Protein AF-A0A183SXI8-F1 (afdb_monomer_lite)

Structure (mmCIF, N/CA/C/O backbone):
data_AF-A0A183SXI8-F1
#
_entry.id   AF-A0A183SXI8-F1
#
loop_
_atom_site.group_PDB
_atom_site.id
_atom_site.type_symbol
_atom_site.label_atom_id
_atom_site.label_alt_id
_atom_site.label_comp_id
_atom_site.label_asym_id
_atom_site.label_entity_id
_atom_site.label_seq_id
_atom_site.pdbx_PDB_ins_code
_atom_site.Cartn_x
_atom_site.Cartn_y
_atom_site.Cartn_z
_atom_site.occupancy
_atom_site.B_iso_or_equiv
_atom_site.auth_seq_id
_atom_site.auth_comp_id
_atom_site.auth_asym_id
_atom_site.auth_atom_id
_atom_site.pdbx_PDB_model_num
ATOM 1 N N . MET A 1 1 ? 56.335 20.676 -29.151 1.00 36.47 1 MET A N 1
ATOM 2 C CA . MET A 1 1 ? 57.441 20.371 -28.223 1.00 36.47 1 MET A CA 1
ATOM 3 C C . MET A 1 1 ? 56.943 19.376 -27.185 1.00 36.47 1 MET A C 1
ATOM 5 O O . MET A 1 1 ? 56.015 19.715 -26.472 1.00 36.47 1 MET A O 1
ATOM 9 N N . LEU A 1 2 ? 57.549 18.180 -27.202 1.00 36.84 2 LEU A N 1
ATOM 10 C CA . LEU A 1 2 ? 57.739 17.184 -26.126 1.00 36.84 2 LEU A CA 1
ATOM 11 C C . LEU A 1 2 ? 56.490 16.775 -25.310 1.00 36.84 2 LEU A C 1
ATOM 13 O O . LEU A 1 2 ? 56.027 17.523 -24.465 1.00 36.84 2 LEU A O 1
ATOM 17 N N . SER A 1 3 ? 55.829 15.648 -25.603 1.00 37.00 3 SER A N 1
ATOM 18 C CA . SER A 1 3 ? 56.223 14.236 -25.367 1.00 37.00 3 SER A CA 1
ATOM 19 C C . SER A 1 3 ? 56.258 13.819 -23.890 1.00 37.00 3 SER A C 1
ATOM 21 O O . SER A 1 3 ? 57.212 14.156 -23.195 1.00 37.00 3 SER A O 1
ATOM 23 N N . ARG A 1 4 ? 55.312 12.956 -23.474 1.00 40.44 4 ARG A N 1
ATOM 24 C CA . ARG A 1 4 ? 55.608 11.643 -22.854 1.00 40.44 4 ARG A CA 1
ATOM 25 C C . ARG A 1 4 ? 54.354 10.764 -22.665 1.00 40.44 4 ARG A C 1
ATOM 27 O O . ARG A 1 4 ? 53.487 11.039 -21.847 1.00 40.44 4 ARG A O 1
ATOM 34 N N . THR A 1 5 ? 54.335 9.695 -23.460 1.00 44.31 5 THR A N 1
ATOM 35 C CA . THR A 1 5 ? 53.886 8.308 -23.191 1.00 44.31 5 THR A CA 1
ATOM 36 C C . THR A 1 5 ? 54.444 7.795 -21.846 1.00 44.31 5 THR A C 1
ATOM 38 O O . THR A 1 5 ? 55.430 8.360 -21.383 1.00 44.31 5 THR A O 1
ATOM 41 N N . SER A 1 6 ? 53.994 6.759 -21.133 1.00 36.56 6 SER A N 1
ATOM 42 C CA . SER A 1 6 ? 53.275 5.475 -21.322 1.00 36.56 6 SER A CA 1
ATOM 43 C C . SER A 1 6 ? 52.933 4.979 -19.876 1.00 36.56 6 SER A C 1
ATOM 45 O O . SER A 1 6 ? 53.423 5.577 -18.924 1.00 36.56 6 SER A O 1
ATOM 47 N N . HIS A 1 7 ? 52.092 3.996 -19.532 1.00 32.91 7 HIS A N 1
ATOM 48 C CA . HIS A 1 7 ? 51.958 2.603 -19.966 1.00 32.91 7 HIS A CA 1
ATOM 49 C C . HIS A 1 7 ? 50.621 2.019 -19.469 1.00 32.91 7 HIS A C 1
ATOM 51 O O . HIS A 1 7 ? 50.121 2.384 -18.407 1.00 32.91 7 HIS A O 1
ATOM 57 N N . ALA A 1 8 ? 50.099 1.075 -20.248 1.00 38.00 8 ALA A N 1
ATOM 58 C CA . ALA A 1 8 ? 49.016 0.162 -19.915 1.00 38.00 8 ALA A CA 1
ATOM 59 C C . ALA A 1 8 ? 49.541 -1.081 -19.174 1.00 38.00 8 ALA A C 1
ATOM 61 O O . ALA A 1 8 ? 50.632 -1.538 -19.501 1.00 38.00 8 ALA A O 1
ATOM 62 N N . GLU A 1 9 ? 48.726 -1.662 -18.287 1.00 29.86 9 GLU A N 1
ATOM 63 C CA . GLU A 1 9 ? 48.779 -3.079 -17.891 1.00 29.86 9 GLU A CA 1
ATOM 64 C C . GLU A 1 9 ? 47.403 -3.537 -17.356 1.00 29.86 9 GLU A C 1
ATOM 66 O O . GLU A 1 9 ? 46.835 -2.940 -16.444 1.00 29.86 9 GLU A O 1
ATOM 71 N N . VAL A 1 10 ? 46.857 -4.591 -17.968 1.00 38.72 10 VAL A N 1
ATOM 72 C CA . VAL A 1 10 ? 45.645 -5.373 -17.633 1.00 38.72 10 VAL A CA 1
ATOM 73 C C . VAL A 1 10 ? 45.908 -6.780 -18.219 1.00 38.72 10 VAL A C 1
ATOM 75 O O . VAL A 1 10 ? 46.597 -6.839 -19.240 1.00 38.72 10 VAL A O 1
ATOM 78 N N . PRO A 1 11 ? 45.298 -7.906 -17.780 1.00 57.31 11 PRO A N 1
ATOM 79 C CA . PRO A 1 11 ? 44.862 -8.386 -16.458 1.00 57.31 11 PRO A CA 1
ATOM 80 C C . PRO A 1 11 ? 45.443 -9.792 -16.132 1.00 57.31 11 PRO A C 1
ATOM 82 O O . PRO A 1 11 ? 46.015 -10.459 -16.993 1.00 57.31 11 PRO A O 1
ATOM 85 N N . GLY A 1 12 ? 45.190 -10.336 -14.933 1.00 32.69 12 GLY A N 1
ATOM 86 C CA . GLY A 1 12 ? 45.485 -11.751 -14.684 1.00 32.69 12 GLY A CA 1
ATOM 87 C C . GLY A 1 12 ? 44.943 -12.358 -13.388 1.00 32.69 12 GLY A C 1
ATOM 88 O O . GLY A 1 12 ? 45.459 -12.083 -12.317 1.00 32.69 12 GLY A O 1
ATOM 89 N N . VAL A 1 13 ? 44.015 -13.309 -13.564 1.00 32.78 13 VAL A N 1
ATOM 90 C CA . VAL A 1 13 ? 43.819 -14.531 -12.752 1.00 32.78 13 VAL A CA 1
ATOM 91 C C . VAL A 1 13 ? 42.987 -14.423 -11.457 1.00 32.78 13 VAL A C 1
ATOM 93 O O . VAL A 1 13 ? 43.477 -14.147 -10.368 1.00 32.78 13 VAL A O 1
ATOM 96 N N . PHE A 1 14 ? 41.709 -14.806 -11.584 1.00 38.53 14 PHE A N 1
ATOM 97 C CA . PHE A 1 14 ? 40.945 -15.504 -10.537 1.00 38.53 14 PHE A CA 1
ATOM 98 C C . PHE A 1 14 ? 41.494 -16.928 -10.342 1.00 38.53 14 PHE A C 1
ATOM 100 O O . PHE A 1 14 ? 41.945 -17.545 -11.310 1.00 38.53 14 PHE A O 1
ATOM 107 N N . PRO A 1 15 ? 41.276 -17.529 -9.159 1.00 48.69 15 PRO A N 1
ATOM 108 C CA . PRO A 1 15 ? 40.499 -18.759 -9.205 1.00 48.69 15 PRO A CA 1
ATOM 109 C C . PRO A 1 15 ? 39.346 -18.804 -8.199 1.00 48.69 15 PRO A C 1
ATOM 111 O O . PRO A 1 15 ? 39.438 -18.461 -7.022 1.00 48.69 15 PRO A O 1
ATOM 114 N N . THR A 1 16 ? 38.251 -19.303 -8.749 1.00 37.84 16 THR A N 1
ATOM 115 C CA . THR A 1 16 ? 37.069 -19.904 -8.150 1.00 37.84 16 THR A CA 1
ATOM 116 C C . THR A 1 16 ? 37.401 -20.998 -7.129 1.00 37.84 16 THR A C 1
ATOM 118 O O . THR A 1 16 ? 38.194 -21.899 -7.395 1.00 37.84 16 THR A O 1
ATOM 121 N N . LYS A 1 17 ? 36.679 -21.003 -6.003 1.00 35.12 17 LYS A N 1
ATOM 122 C CA . LYS A 1 17 ? 36.342 -22.232 -5.269 1.00 35.12 17 LYS A CA 1
ATOM 123 C C . LYS A 1 17 ? 34.832 -22.300 -5.053 1.00 35.12 17 LYS A C 1
ATOM 125 O O . LYS A 1 17 ? 34.267 -21.582 -4.237 1.00 35.12 17 LYS A O 1
ATOM 130 N N . LEU A 1 18 ? 34.216 -23.179 -5.837 1.00 36.72 18 LEU A N 1
ATOM 131 C CA . LEU A 1 18 ? 32.954 -23.858 -5.562 1.00 36.72 18 LEU A CA 1
ATOM 132 C C . LEU A 1 18 ? 33.226 -25.016 -4.590 1.00 36.72 18 LEU A C 1
ATOM 134 O O . LEU A 1 18 ? 34.199 -25.738 -4.790 1.00 36.72 18 LEU A O 1
ATOM 138 N N . SER A 1 19 ? 32.364 -25.195 -3.587 1.00 30.31 19 SER A N 1
ATOM 139 C CA . SER A 1 19 ? 31.884 -26.496 -3.072 1.00 30.31 19 SER A CA 1
ATOM 140 C C . SER A 1 19 ? 30.978 -26.211 -1.865 1.00 30.31 19 SER A C 1
ATOM 142 O O . SER A 1 19 ? 31.460 -25.787 -0.822 1.00 30.31 19 SER A O 1
ATOM 144 N N . THR A 1 20 ? 29.652 -26.174 -2.010 1.00 36.25 20 THR A N 1
ATOM 145 C CA . THR A 1 20 ? 28.734 -27.307 -1.761 1.00 36.25 20 THR A CA 1
ATOM 146 C C . THR A 1 20 ? 29.078 -28.147 -0.528 1.00 36.25 20 THR A C 1
ATOM 148 O O . THR A 1 20 ? 29.946 -29.011 -0.599 1.00 36.25 20 THR A O 1
ATOM 151 N N . HIS A 1 21 ? 28.311 -27.962 0.552 1.00 34.19 21 HIS A N 1
ATOM 152 C CA . HIS A 1 21 ? 27.900 -29.059 1.426 1.00 34.19 21 HIS A CA 1
ATOM 153 C C . HIS A 1 21 ? 26.443 -28.879 1.874 1.00 34.19 21 HIS A C 1
ATOM 155 O O . HIS A 1 21 ? 26.087 -27.927 2.561 1.00 34.19 21 HIS A O 1
ATOM 161 N N . PHE A 1 22 ? 25.625 -29.824 1.411 1.00 34.69 22 PHE A N 1
ATOM 162 C CA . PHE A 1 22 ? 24.397 -30.318 2.028 1.00 34.69 22 PHE A CA 1
ATOM 163 C C . PHE A 1 22 ? 24.698 -30.878 3.426 1.00 34.69 22 PHE A C 1
ATOM 165 O O . PHE A 1 22 ? 25.766 -31.462 3.617 1.00 34.69 22 PHE A O 1
ATOM 172 N N . GLY A 1 23 ? 23.734 -30.817 4.346 1.00 29.66 23 GLY A N 1
ATOM 173 C CA . GLY A 1 23 ? 23.751 -31.670 5.534 1.00 29.66 23 GLY A CA 1
ATOM 174 C C . GLY A 1 23 ? 22.957 -31.120 6.708 1.00 29.66 23 GLY A C 1
ATOM 175 O O . GLY A 1 23 ? 23.427 -30.238 7.416 1.00 29.66 23 GLY A O 1
ATOM 176 N N . ASP A 1 24 ? 21.771 -31.687 6.901 1.00 36.62 24 ASP A N 1
ATOM 177 C CA . ASP A 1 24 ? 20.869 -31.497 8.030 1.00 36.62 24 ASP A CA 1
ATOM 178 C C . ASP A 1 24 ? 21.558 -31.546 9.400 1.00 36.62 24 ASP A C 1
ATOM 180 O O . ASP A 1 24 ? 22.477 -32.329 9.632 1.00 36.62 24 ASP A O 1
ATOM 184 N N . THR A 1 25 ? 21.022 -30.801 10.367 1.00 32.66 25 THR A N 1
ATOM 185 C CA . THR A 1 25 ? 20.915 -31.297 11.747 1.00 32.66 25 THR A CA 1
ATOM 186 C C . THR A 1 25 ? 19.839 -30.530 12.504 1.00 32.66 25 THR A C 1
ATOM 188 O O . THR A 1 25 ? 20.005 -29.398 12.950 1.00 32.66 25 THR A O 1
ATOM 191 N N . VAL A 1 26 ? 18.712 -31.216 12.674 1.00 39.97 26 VAL A N 1
ATOM 192 C CA . VAL A 1 26 ? 17.779 -31.025 13.779 1.00 39.97 26 VAL A CA 1
ATOM 193 C C . VAL A 1 26 ? 18.570 -31.095 15.089 1.00 39.97 26 VAL A C 1
ATOM 195 O O . VAL A 1 26 ? 19.179 -32.119 15.389 1.00 39.97 26 VAL A O 1
ATOM 198 N N . SER A 1 27 ? 18.530 -30.031 15.893 1.00 30.39 27 SER A N 1
ATOM 199 C CA . SER A 1 27 ? 18.890 -30.097 17.310 1.00 30.39 27 SER A CA 1
ATOM 200 C C . SER A 1 27 ? 17.861 -29.341 18.139 1.00 30.39 27 SER A C 1
ATOM 202 O O . SER A 1 27 ? 17.824 -28.115 18.218 1.00 30.39 27 SER A O 1
ATOM 204 N N . VAL A 1 28 ? 16.977 -30.146 18.715 1.00 39.22 28 VAL A N 1
ATOM 205 C CA . VAL A 1 28 ? 16.079 -29.827 19.818 1.00 39.22 28 VAL A CA 1
ATOM 206 C C . VAL A 1 28 ? 16.905 -29.775 21.110 1.00 39.22 28 VAL A C 1
ATOM 208 O O . VAL A 1 28 ? 17.775 -30.621 21.305 1.00 39.22 28 VAL A O 1
ATOM 211 N N . ARG A 1 29 ? 16.506 -28.878 22.030 1.00 31.91 29 ARG A N 1
ATOM 212 C CA . ARG A 1 29 ? 17.039 -28.572 23.385 1.00 31.91 29 ARG A CA 1
ATOM 213 C C . ARG A 1 29 ? 17.981 -27.362 23.348 1.00 31.91 29 ARG A C 1
ATOM 215 O O . ARG A 1 29 ? 18.987 -27.382 22.669 1.00 31.91 29 ARG A O 1
ATOM 222 N N . THR A 1 30 ? 17.707 -26.268 24.050 1.00 32.88 30 THR A N 1
ATOM 223 C CA . THR A 1 30 ? 17.367 -26.202 25.477 1.00 32.88 30 THR A CA 1
ATOM 224 C C . THR A 1 30 ? 16.569 -24.937 25.810 1.00 32.88 30 THR A C 1
ATOM 226 O O . THR A 1 30 ? 17.056 -23.821 25.671 1.00 32.88 30 THR A O 1
ATOM 229 N N . SER A 1 31 ? 15.366 -25.104 26.351 1.00 29.69 31 SER A N 1
ATOM 230 C CA . SER A 1 31 ? 14.726 -24.117 27.230 1.00 29.69 31 SER A CA 1
ATOM 231 C C . SER A 1 31 ? 14.021 -24.905 28.323 1.00 29.69 31 SER A C 1
ATOM 233 O O . SER A 1 31 ? 12.856 -25.278 28.219 1.00 29.69 31 SER A O 1
ATOM 235 N N . ARG A 1 32 ? 14.815 -25.299 29.321 1.00 42.50 32 ARG A N 1
ATOM 236 C CA . ARG A 1 32 ? 14.377 -26.027 30.513 1.00 42.50 32 ARG A CA 1
ATOM 237 C C . ARG A 1 32 ? 15.073 -25.436 31.733 1.00 42.50 32 ARG A C 1
ATOM 239 O O . ARG A 1 32 ? 15.939 -26.047 32.332 1.00 42.50 32 ARG A O 1
ATOM 246 N N . THR A 1 33 ? 14.669 -24.226 32.060 1.00 43.47 33 THR A N 1
ATOM 247 C CA . THR A 1 33 ? 14.689 -23.599 33.385 1.00 43.47 33 THR A CA 1
ATOM 248 C C . THR A 1 33 ? 13.620 -22.507 33.296 1.00 43.47 33 THR A C 1
ATOM 250 O O . THR A 1 33 ? 13.389 -22.018 32.198 1.00 43.47 33 THR A O 1
ATOM 253 N N . TRP A 1 34 ? 12.935 -22.172 34.393 1.00 34.06 34 TRP A N 1
ATOM 254 C CA . TRP A 1 34 ? 11.705 -21.342 34.481 1.00 34.06 34 TRP A CA 1
ATOM 255 C C . TRP A 1 34 ? 10.358 -22.078 34.569 1.00 34.06 34 TRP A C 1
ATOM 257 O O . TRP A 1 34 ? 9.316 -21.496 34.300 1.00 34.06 34 TRP A O 1
ATOM 267 N N . TRP A 1 35 ? 10.344 -23.329 35.040 1.00 33.12 35 TRP A N 1
ATOM 268 C CA . TRP A 1 35 ? 9.102 -24.004 35.463 1.00 33.12 35 TRP A CA 1
ATOM 269 C C . TRP A 1 35 ? 9.235 -24.709 36.821 1.00 33.12 35 TRP A C 1
ATOM 271 O O . TRP A 1 35 ? 8.721 -25.804 37.011 1.00 33.12 35 TRP A O 1
ATOM 281 N N . LEU A 1 36 ? 9.937 -24.090 37.778 1.00 34.41 36 LEU A N 1
ATOM 282 C CA . LEU A 1 36 ? 10.020 -24.605 39.155 1.00 34.41 36 LEU A CA 1
ATOM 283 C C . LEU A 1 36 ? 9.848 -23.555 40.267 1.00 34.41 36 LEU A C 1
ATOM 285 O O . LEU A 1 36 ? 9.991 -23.901 41.431 1.00 34.41 36 LEU A O 1
ATOM 289 N N . GLU A 1 37 ? 9.434 -22.322 39.954 1.00 35.47 37 GLU A N 1
ATOM 290 C CA . GLU A 1 37 ? 9.061 -21.328 40.985 1.00 35.47 37 GLU A CA 1
ATOM 291 C C . GLU A 1 37 ? 7.573 -20.939 40.979 1.00 35.47 37 GLU A C 1
ATOM 293 O O . GLU A 1 37 ? 7.096 -20.286 41.901 1.00 35.47 37 GLU A O 1
ATOM 298 N N . SER A 1 38 ? 6.775 -21.421 40.020 1.00 35.84 38 SER A N 1
ATOM 299 C CA . SER A 1 38 ? 5.322 -21.157 39.989 1.00 35.84 38 SER A CA 1
ATOM 300 C C . SER A 1 38 ? 4.465 -22.262 40.621 1.00 35.84 38 SER A C 1
ATOM 302 O O . SER A 1 38 ? 3.243 -22.156 40.633 1.00 35.84 38 SER A O 1
ATOM 304 N N . MET A 1 39 ? 5.082 -23.300 41.200 1.00 35.34 39 MET A N 1
ATOM 305 C CA . MET A 1 39 ? 4.384 -24.413 41.867 1.00 35.34 39 MET A CA 1
ATOM 306 C C . MET A 1 39 ? 4.468 -24.393 43.404 1.00 35.34 39 MET A C 1
ATOM 308 O O . MET A 1 39 ? 4.205 -25.403 44.049 1.00 35.34 39 MET A O 1
ATOM 312 N N . GLN A 1 40 ? 4.760 -23.235 44.007 1.00 39.72 40 GLN A N 1
ATOM 313 C CA . GLN A 1 40 ? 4.581 -23.018 45.453 1.00 39.72 40 GLN A CA 1
ATOM 314 C C . GLN A 1 40 ? 3.583 -21.907 45.818 1.00 39.72 40 GLN A C 1
ATOM 316 O O . GLN A 1 40 ? 3.355 -21.661 46.997 1.00 39.72 40 GLN A O 1
ATOM 321 N N . PHE A 1 41 ? 2.892 -21.303 44.846 1.00 38.47 41 PHE A N 1
ATOM 322 C CA . PHE A 1 41 ? 1.889 -20.257 45.113 1.00 38.47 41 PHE A CA 1
ATOM 323 C C . PHE A 1 41 ? 0.424 -20.692 44.933 1.00 38.47 41 PHE A C 1
ATOM 325 O O . PHE A 1 41 ? -0.485 -19.874 45.030 1.00 38.47 41 PHE A O 1
ATOM 332 N N . MET A 1 42 ? 0.174 -21.988 44.728 1.00 35.62 42 MET A N 1
ATOM 333 C CA . MET A 1 42 ? -1.170 -22.565 44.555 1.00 35.62 42 MET A CA 1
ATOM 334 C C . MET A 1 42 ? -1.437 -23.692 45.562 1.00 35.62 42 MET A C 1
ATOM 336 O O . MET A 1 42 ? -1.940 -24.747 45.207 1.00 35.62 42 MET A O 1
ATOM 340 N N . ASN A 1 43 ? -1.074 -23.479 46.831 1.00 38.03 43 ASN A N 1
ATOM 341 C CA . ASN A 1 43 ? -1.501 -24.348 47.939 1.00 38.03 43 ASN A CA 1
ATOM 342 C C . ASN A 1 43 ? -1.872 -23.595 49.230 1.00 38.03 43 ASN A C 1
ATOM 344 O O . ASN A 1 43 ? -2.077 -24.210 50.269 1.00 38.03 43 ASN A O 1
ATOM 348 N N . VAL A 1 44 ? -2.035 -22.268 49.168 1.00 39.62 44 VAL A N 1
ATOM 349 C CA . VAL A 1 44 ? -2.499 -21.450 50.312 1.00 39.62 44 VAL A CA 1
ATOM 350 C C . VAL A 1 44 ? -3.921 -20.900 50.102 1.00 39.62 44 VAL A C 1
ATOM 352 O O . VAL A 1 44 ? -4.552 -20.416 51.033 1.00 39.62 44 VAL A O 1
ATOM 355 N N . LEU A 1 45 ? -4.502 -21.067 48.910 1.00 37.28 45 LEU A N 1
ATOM 356 C CA . LEU A 1 45 ? -5.837 -20.551 48.570 1.00 37.28 45 LEU A CA 1
ATOM 357 C C . LEU A 1 45 ? -6.964 -21.596 48.591 1.00 37.28 45 LEU A C 1
ATOM 359 O O . LEU A 1 45 ? -8.096 -21.267 48.263 1.00 37.28 45 LEU A O 1
ATOM 363 N N . HIS A 1 46 ? -6.689 -22.824 49.043 1.00 38.34 46 HIS A N 1
ATOM 364 C CA . HIS A 1 46 ? -7.711 -23.867 49.219 1.00 38.34 46 HIS A CA 1
ATOM 365 C C . HIS A 1 46 ? -8.021 -24.185 50.697 1.00 38.34 46 HIS A C 1
ATOM 367 O O . HIS A 1 46 ? -8.743 -25.133 50.999 1.00 38.34 46 HIS A O 1
ATOM 373 N N . TRP A 1 47 ? -7.507 -23.374 51.631 1.00 34.78 47 TRP A N 1
ATOM 374 C CA . TRP A 1 47 ? -7.765 -23.524 53.072 1.00 34.78 47 TRP A CA 1
ATOM 375 C C . TRP A 1 47 ? -8.457 -22.311 53.717 1.00 34.78 47 TRP A C 1
ATOM 377 O O . TRP A 1 47 ? -8.692 -22.298 54.918 1.00 34.78 47 TRP A O 1
ATOM 387 N N . PHE A 1 48 ? -8.854 -21.309 52.923 1.00 36.34 48 PHE A N 1
ATOM 388 C CA . PHE A 1 48 ? -9.546 -20.105 53.411 1.00 36.34 48 PHE A CA 1
ATOM 389 C C . PHE A 1 48 ? -10.935 -19.895 52.792 1.00 36.34 48 PHE A C 1
ATOM 391 O O . PHE A 1 48 ? -11.424 -18.773 52.680 1.00 36.34 48 PHE A O 1
ATOM 398 N N . GLN A 1 49 ? -11.594 -20.987 52.402 1.00 33.53 49 GLN A N 1
ATOM 399 C CA . GLN A 1 49 ? -12.930 -20.940 51.805 1.00 33.53 49 GLN A CA 1
ATOM 400 C C . GLN A 1 49 ? -13.864 -22.023 52.361 1.00 33.53 49 GLN A C 1
ATOM 402 O O . GLN A 1 49 ? -14.657 -22.613 51.638 1.00 33.53 49 GLN A O 1
ATOM 407 N N . LEU A 1 50 ? -13.789 -22.253 53.679 1.00 37.19 50 LEU A N 1
ATOM 408 C CA . LEU A 1 50 ? -14.792 -23.025 54.424 1.00 37.19 50 LEU A CA 1
ATOM 409 C C . LEU A 1 50 ? -15.211 -22.373 55.757 1.00 37.19 50 LEU A C 1
ATOM 411 O O . LEU A 1 50 ? -15.638 -23.060 56.678 1.00 37.19 50 LEU A O 1
ATOM 415 N N . GLN A 1 51 ? -15.109 -21.042 55.875 1.00 37.72 51 GLN A N 1
ATOM 416 C CA . GLN A 1 51 ? -15.480 -20.340 57.114 1.00 37.72 51 GLN A CA 1
ATOM 417 C C . GLN A 1 51 ? -16.201 -19.002 56.901 1.00 37.72 51 GLN A C 1
ATOM 419 O O . GLN A 1 51 ? -16.060 -18.085 57.709 1.00 37.72 51 GLN A O 1
ATOM 424 N N . ARG A 1 52 ? -16.979 -18.854 55.820 1.00 38.97 52 ARG A N 1
ATOM 425 C CA . ARG A 1 52 ? -17.805 -17.648 55.635 1.00 38.97 52 ARG A CA 1
ATOM 426 C C . ARG A 1 52 ? -19.046 -17.866 54.769 1.00 38.97 52 ARG A C 1
ATOM 428 O O . ARG A 1 52 ? -19.243 -17.198 53.768 1.00 38.97 52 ARG A O 1
ATOM 435 N N . THR A 1 53 ? -19.898 -18.786 55.206 1.00 37.41 53 THR A N 1
ATOM 436 C CA . THR A 1 53 ? -21.341 -18.790 54.908 1.00 37.41 53 THR A CA 1
ATOM 437 C C . THR A 1 53 ? -22.059 -19.388 56.118 1.00 37.41 53 THR A C 1
ATOM 439 O O . THR A 1 53 ? -22.433 -20.560 56.120 1.00 37.41 53 THR A O 1
ATOM 442 N N . LYS A 1 54 ? -22.155 -18.616 57.205 1.00 37.47 54 LYS A N 1
ATOM 443 C CA . LYS A 1 54 ? -23.001 -18.961 58.361 1.00 37.47 54 LYS A CA 1
ATOM 444 C C . LYS A 1 54 ? -23.865 -17.803 58.862 1.00 37.47 54 LYS A C 1
ATOM 446 O O . LYS A 1 54 ? -24.550 -17.966 59.860 1.00 37.47 54 LYS A O 1
ATOM 451 N N . ASP A 1 55 ? -23.891 -16.706 58.117 1.00 39.66 55 ASP A N 1
ATOM 452 C CA . ASP A 1 55 ? -24.820 -15.605 58.313 1.00 39.66 55 ASP A CA 1
ATOM 453 C C . ASP A 1 55 ? -25.600 -15.453 57.002 1.00 39.66 55 ASP A C 1
ATOM 455 O O . ASP A 1 55 ? -25.015 -15.568 55.927 1.00 39.66 55 ASP A O 1
ATOM 459 N N . ASP A 1 56 ? -26.913 -15.267 57.112 1.00 38.00 56 ASP A N 1
ATOM 460 C CA . ASP A 1 56 ? -27.929 -15.248 56.046 1.00 38.00 56 ASP A CA 1
ATOM 461 C C . ASP A 1 56 ? -28.502 -16.605 55.609 1.00 38.00 56 ASP A C 1
ATOM 463 O O . ASP A 1 56 ? -28.422 -17.006 54.454 1.00 38.00 56 ASP A O 1
ATOM 467 N N . LEU A 1 57 ? -29.199 -17.267 56.539 1.00 34.31 57 LEU A N 1
ATOM 468 C CA . LEU A 1 57 ? -30.464 -17.969 56.263 1.00 34.31 57 LEU A CA 1
ATOM 469 C C . LEU A 1 57 ? -31.282 -18.064 57.564 1.00 34.31 57 LEU A C 1
ATOM 471 O O . LEU A 1 57 ? -31.458 -19.119 58.165 1.00 34.31 57 LEU A O 1
ATOM 475 N N . GLY A 1 58 ? -31.789 -16.914 58.009 1.00 32.97 58 GLY A N 1
ATOM 476 C CA . GLY A 1 58 ? -32.919 -16.851 58.928 1.00 32.97 58 GLY A CA 1
ATOM 477 C C . GLY A 1 58 ? -34.222 -16.802 58.132 1.00 32.97 58 GLY A C 1
ATOM 478 O O . GLY A 1 58 ? -34.475 -15.825 57.431 1.00 32.97 58 GLY A O 1
ATOM 479 N N . GLY A 1 59 ? -35.061 -17.834 58.253 1.00 34.41 59 GLY A N 1
ATOM 480 C CA . GLY A 1 59 ? -36.478 -17.736 57.898 1.00 34.41 59 GLY A CA 1
ATOM 481 C C . GLY A 1 59 ? -37.074 -18.960 57.205 1.00 34.41 59 GLY A C 1
ATOM 482 O O . GLY A 1 59 ? -36.903 -19.130 55.999 1.00 34.41 59 GLY A O 1
ATOM 483 N N . TYR A 1 60 ? -37.900 -19.677 57.976 1.00 31.58 60 TYR A N 1
ATOM 484 C CA . TYR A 1 60 ? -38.836 -20.759 57.632 1.00 31.58 60 TYR A CA 1
ATOM 485 C C . TYR A 1 60 ? -38.334 -22.200 57.749 1.00 31.58 60 TYR A C 1
ATOM 487 O O . TYR A 1 60 ? -37.907 -22.802 56.774 1.00 31.58 60 TYR A O 1
ATOM 495 N N . LEU A 1 61 ? -38.561 -22.776 58.933 1.00 32.62 61 LEU A N 1
ATOM 496 C CA . LEU A 1 61 ? -39.299 -24.033 59.097 1.00 32.62 61 LEU A CA 1
ATOM 497 C C . LEU A 1 61 ? -39.852 -24.083 60.530 1.00 32.62 61 LEU A C 1
ATOM 499 O O . LEU A 1 61 ? -39.147 -24.385 61.486 1.00 32.62 61 LEU A O 1
ATOM 503 N N . CYS A 1 62 ? -41.134 -23.742 60.667 1.00 32.03 62 CYS A N 1
ATOM 504 C CA . CYS A 1 62 ? -41.961 -24.268 61.742 1.00 32.03 62 CYS A CA 1
ATOM 505 C C . CYS A 1 62 ? -42.236 -25.735 61.407 1.00 32.03 62 CYS A C 1
ATOM 507 O O . CYS A 1 62 ? -42.724 -25.994 60.310 1.00 32.03 62 CYS A O 1
ATOM 509 N N . LEU A 1 63 ? -41.948 -26.652 62.329 1.00 31.61 63 LEU A N 1
ATOM 510 C CA . LEU A 1 63 ? -42.794 -27.797 62.678 1.00 31.61 63 LEU A CA 1
ATOM 511 C C . LEU A 1 63 ? -42.176 -28.536 63.877 1.00 31.61 63 LEU A C 1
ATOM 513 O O . LEU A 1 63 ? -41.011 -28.913 63.857 1.00 31.61 63 LEU A O 1
ATOM 517 N N . SER A 1 64 ? -43.014 -28.700 64.903 1.00 33.50 64 SER A N 1
ATOM 518 C CA . SER A 1 64 ? -42.983 -29.698 65.980 1.00 33.50 64 SER A CA 1
ATOM 519 C C . SER A 1 64 ? -41.678 -29.925 66.756 1.00 33.50 64 SER A C 1
ATOM 521 O O . SER A 1 64 ? -40.784 -30.626 66.294 1.00 33.50 64 SER A O 1
ATOM 523 N N . ASN A 1 65 ? -41.647 -29.459 68.010 1.00 30.47 65 ASN A N 1
ATOM 524 C CA . ASN A 1 65 ? -41.509 -30.337 69.185 1.00 30.47 65 ASN A CA 1
ATOM 525 C C . ASN A 1 65 ? -41.621 -29.521 70.486 1.00 30.47 65 ASN A C 1
ATOM 527 O O . ASN A 1 65 ? -40.671 -29.373 71.245 1.00 30.47 65 ASN A O 1
ATOM 531 N N . HIS A 1 66 ? -42.829 -29.030 70.771 1.00 30.55 66 HIS A N 1
ATOM 532 C CA . HIS A 1 66 ? -43.288 -28.893 72.152 1.00 30.55 66 HIS A CA 1
ATOM 533 C C . HIS A 1 66 ? -44.227 -30.067 72.435 1.00 30.55 66 HIS A C 1
ATOM 535 O O . HIS A 1 66 ? -45.419 -30.020 72.158 1.00 30.55 66 HIS A O 1
ATOM 541 N N . SER A 1 67 ? -43.650 -31.159 72.930 1.00 35.03 67 SER A N 1
ATOM 542 C CA . SER A 1 67 ? -44.375 -32.252 73.578 1.00 35.03 67 SER A CA 1
ATOM 543 C C . SER A 1 67 ? -43.410 -32.970 74.519 1.00 35.03 67 SER A C 1
ATOM 545 O O . SER A 1 67 ? -42.894 -34.036 74.195 1.00 35.03 67 SER A O 1
ATOM 547 N N . ALA A 1 68 ? -43.136 -32.358 75.673 1.00 34.31 68 ALA A N 1
ATOM 548 C CA . ALA A 1 68 ? -42.466 -33.041 76.782 1.00 34.31 68 ALA A CA 1
ATOM 549 C C . ALA A 1 68 ? -42.968 -32.638 78.181 1.00 34.31 68 ALA A C 1
ATOM 551 O O . ALA A 1 68 ? -42.771 -33.406 79.110 1.00 34.31 68 ALA A O 1
ATOM 552 N N . GLU A 1 69 ? -43.698 -31.532 78.367 1.00 33.16 69 GLU A N 1
ATOM 553 C CA . GLU A 1 69 ? -44.175 -31.145 79.708 1.00 33.16 69 GLU A CA 1
ATOM 554 C C . GLU A 1 69 ? -45.608 -30.597 79.694 1.00 33.16 69 GLU A C 1
ATOM 556 O O . GLU A 1 69 ? -45.833 -29.422 79.938 1.00 33.16 69 GLU A O 1
ATOM 561 N N . SER A 1 70 ? -46.605 -31.435 79.380 1.00 32.12 70 SER A N 1
ATOM 562 C CA . SER A 1 70 ? -48.016 -31.159 79.744 1.00 32.12 70 SER A CA 1
ATOM 563 C C . SER A 1 70 ? -48.953 -32.366 79.545 1.00 32.12 70 SER A C 1
ATOM 565 O O . SER A 1 70 ? -50.125 -32.230 79.206 1.00 32.12 70 SER A O 1
ATOM 567 N N . ALA A 1 71 ? -48.459 -33.593 79.733 1.00 30.38 71 ALA A N 1
ATOM 568 C CA . ALA A 1 71 ? -49.255 -34.809 79.533 1.00 30.38 71 ALA A CA 1
ATOM 569 C C . ALA A 1 71 ? -49.281 -35.711 80.779 1.00 30.38 71 ALA A C 1
ATOM 571 O O . ALA A 1 71 ? -49.037 -36.906 80.694 1.00 30.38 71 ALA A O 1
ATOM 572 N N . ILE A 1 72 ? -49.628 -35.152 81.945 1.00 33.38 72 ILE A N 1
ATOM 573 C CA . ILE A 1 72 ? -50.188 -35.923 83.072 1.00 33.38 72 ILE A CA 1
ATOM 574 C C . ILE A 1 72 ? -51.389 -35.158 83.635 1.00 33.38 72 ILE A C 1
ATOM 576 O O . ILE A 1 72 ? -51.371 -34.641 84.748 1.00 33.38 72 ILE A O 1
ATOM 580 N N . ARG A 1 73 ? -52.459 -35.058 82.843 1.00 34.19 73 ARG A N 1
ATOM 581 C CA . ARG A 1 73 ? -53.834 -34.972 83.356 1.00 34.19 73 ARG A CA 1
ATOM 582 C C . ARG A 1 73 ? -54.835 -35.221 82.226 1.00 34.19 73 ARG A C 1
ATOM 584 O O . ARG A 1 73 ? -55.096 -34.356 81.407 1.00 34.19 73 ARG A O 1
ATOM 591 N N . LYS A 1 74 ? -55.477 -36.391 82.328 1.00 31.58 74 LYS A N 1
ATOM 592 C CA . LYS A 1 74 ? -56.819 -36.737 81.822 1.00 31.58 74 LYS A CA 1
ATOM 593 C C . LYS A 1 74 ? -56.953 -37.049 80.318 1.00 31.58 74 LYS A C 1
ATOM 595 O O . LYS A 1 74 ? -57.262 -36.165 79.532 1.00 31.58 74 LYS A O 1
ATOM 600 N N . ARG A 1 75 ? -56.976 -38.347 79.973 1.00 33.78 75 ARG A N 1
ATOM 601 C CA . ARG A 1 75 ? -58.217 -39.119 79.678 1.00 33.78 75 ARG A CA 1
ATOM 602 C C . ARG A 1 75 ? -57.916 -40.481 79.025 1.00 33.78 75 ARG A C 1
ATOM 604 O O . ARG A 1 75 ? -57.646 -40.526 77.838 1.00 33.78 75 ARG A O 1
ATOM 611 N N . VAL A 1 76 ? -58.106 -41.563 79.784 1.00 27.06 76 VAL A N 1
ATOM 612 C CA . VAL A 1 76 ? -58.639 -42.884 79.366 1.00 27.06 76 VAL A CA 1
ATOM 613 C C . VAL A 1 76 ? -59.249 -43.442 80.662 1.00 27.06 76 VAL A C 1
ATOM 615 O O . VAL A 1 76 ? -58.524 -43.713 81.607 1.00 27.06 76 VAL A O 1
ATOM 618 N N . SER A 1 77 ? -60.528 -43.239 80.978 1.00 27.94 77 SER A N 1
ATOM 619 C CA . SER A 1 77 ? -61.718 -43.940 80.486 1.00 27.94 77 SER A CA 1
ATOM 620 C C . SER A 1 77 ? -61.560 -45.455 80.313 1.00 27.94 77 SER A C 1
ATOM 622 O O . SER A 1 77 ? -61.010 -45.913 79.322 1.00 27.94 77 SER A O 1
ATOM 624 N N . SER A 1 78 ? -62.217 -46.179 81.223 1.00 26.67 78 SER A N 1
ATOM 625 C CA . SER A 1 78 ? -62.879 -47.471 81.008 1.00 26.67 78 SER A CA 1
ATOM 626 C C . SER A 1 78 ? -62.169 -48.749 81.478 1.00 26.67 78 SER A C 1
ATOM 628 O O . SER A 1 78 ? -61.105 -49.115 80.998 1.00 26.67 78 SER A O 1
ATOM 630 N N . CYS A 1 79 ? -62.917 -49.472 82.326 1.00 27.39 79 CYS A N 1
ATOM 631 C CA . CYS A 1 79 ? -62.907 -50.921 82.554 1.00 27.39 79 CYS A CA 1
ATOM 632 C C . CYS A 1 79 ? -61.775 -51.536 83.404 1.00 27.39 79 CYS A C 1
ATOM 634 O O . CYS A 1 79 ? -60.748 -51.929 82.874 1.00 27.39 79 CYS A O 1
ATOM 636 N N . ILE A 1 80 ? -62.051 -51.798 84.697 1.00 28.39 80 ILE A N 1
ATOM 637 C CA . ILE A 1 80 ? -62.364 -53.151 85.239 1.00 28.39 80 ILE A CA 1
ATOM 638 C C . ILE A 1 80 ? -62.396 -53.150 86.791 1.00 28.39 80 ILE A C 1
ATOM 640 O O . ILE A 1 80 ? -61.414 -52.831 87.442 1.00 28.39 80 ILE A O 1
ATOM 644 N N . PHE A 1 81 ? -63.566 -53.543 87.327 1.00 27.36 81 PHE A N 1
ATOM 645 C CA . PHE A 1 81 ? -63.856 -54.286 88.576 1.00 27.36 81 PHE A CA 1
ATOM 646 C C . PHE A 1 81 ? -63.402 -53.735 89.950 1.00 27.36 81 PHE A C 1
ATOM 648 O O . PHE A 1 81 ? -62.226 -53.617 90.246 1.00 27.36 81 PHE A O 1
ATOM 655 N N . ARG A 1 82 ? -64.342 -53.334 90.828 1.00 31.12 82 ARG A N 1
ATOM 656 C CA . ARG A 1 82 ? -65.105 -54.171 91.802 1.00 31.12 82 ARG A CA 1
ATOM 657 C C . ARG A 1 82 ? -64.250 -54.778 92.928 1.00 31.12 82 ARG A C 1
ATOM 659 O O . ARG A 1 82 ? -63.681 -55.835 92.711 1.00 31.12 82 ARG A O 1
ATOM 666 N N . THR A 1 83 ? -64.367 -54.215 94.140 1.00 33.12 83 THR A N 1
ATOM 667 C CA . THR A 1 83 ? -64.643 -54.942 95.411 1.00 33.12 83 THR A CA 1
ATOM 668 C C . THR A 1 83 ? -65.078 -53.910 96.466 1.00 33.12 83 THR A C 1
ATOM 670 O O . THR A 1 83 ? -64.335 -52.978 96.738 1.00 33.12 83 THR A O 1
ATOM 673 N N . LEU A 1 84 ? -66.381 -53.843 96.771 1.00 29.16 84 LEU A N 1
ATOM 674 C CA . LEU A 1 84 ? -67.029 -54.315 98.014 1.00 29.16 84 LEU A CA 1
ATOM 675 C C . LEU A 1 84 ? -66.796 -53.381 99.234 1.00 29.16 84 LEU A C 1
ATOM 677 O O . LEU A 1 84 ? -65.659 -53.130 99.594 1.00 29.16 84 LEU A O 1
ATOM 681 N N . VAL A 1 85 ? -67.832 -52.714 99.788 1.00 29.47 85 VAL A N 1
ATOM 682 C CA . VAL A 1 85 ? -68.854 -53.272 100.728 1.00 29.47 85 VAL A CA 1
ATOM 683 C C . VAL A 1 85 ? -68.152 -53.588 102.059 1.00 29.47 85 VAL A C 1
ATOM 685 O O . VAL A 1 85 ? -67.188 -54.330 102.055 1.00 29.47 85 VAL A O 1
ATOM 688 N N . MET A 1 86 ? -68.528 -53.112 103.244 1.00 26.31 86 MET A N 1
ATOM 689 C CA . MET A 1 86 ? -69.759 -52.543 103.789 1.00 26.31 86 MET A CA 1
ATOM 690 C C . MET A 1 86 ? -69.483 -52.232 105.285 1.00 26.31 86 MET A C 1
ATOM 692 O O . MET A 1 86 ? -68.524 -52.781 105.818 1.00 26.31 86 MET A O 1
ATOM 696 N N . ILE A 1 87 ? -70.427 -51.551 105.967 1.00 30.73 87 ILE A N 1
ATOM 697 C CA . ILE A 1 87 ? -70.825 -51.827 107.377 1.00 30.73 87 ILE A CA 1
ATOM 698 C C . ILE A 1 87 ? -69.813 -51.354 108.470 1.00 30.73 87 ILE A C 1
ATOM 700 O O . ILE A 1 87 ? -68.619 -51.542 108.341 1.00 30.73 87 ILE A O 1
ATOM 704 N N . HIS A 1 88 ? -70.156 -50.693 109.586 1.00 30.80 88 HIS A N 1
ATOM 705 C CA . HIS A 1 88 ? -71.297 -50.841 110.495 1.00 30.80 88 HIS A CA 1
ATOM 706 C C . HIS A 1 88 ? -71.621 -49.519 111.221 1.00 30.80 88 HIS A C 1
ATOM 708 O O . HIS A 1 88 ? -70.772 -48.921 111.878 1.00 30.80 88 HIS A O 1
ATOM 714 N N . VAL A 1 89 ? -72.898 -49.140 111.185 1.00 36.62 89 VAL A N 1
ATOM 715 C CA . VAL A 1 89 ? -73.616 -48.511 112.303 1.00 36.62 89 VAL A CA 1
ATOM 716 C C . VAL A 1 89 ? -74.050 -49.638 113.243 1.00 36.62 89 VAL A C 1
ATOM 718 O O . VAL A 1 89 ? -74.598 -50.607 112.724 1.00 36.62 89 VAL A O 1
ATOM 721 N N . THR A 1 90 ? -73.825 -49.499 114.560 1.00 30.92 90 THR A N 1
ATOM 722 C CA . THR A 1 90 ? -74.635 -50.003 115.709 1.00 30.92 90 THR A CA 1
ATOM 723 C C . THR A 1 90 ? -73.841 -49.770 117.006 1.00 30.92 90 THR A C 1
ATOM 725 O O . THR A 1 90 ? -72.699 -50.195 117.107 1.00 30.92 90 THR A O 1
ATOM 728 N N . SER A 1 91 ? -74.305 -48.933 117.939 1.00 30.78 91 SER A N 1
ATOM 729 C CA . SER A 1 91 ? -75.297 -49.243 118.987 1.00 30.78 91 SER A CA 1
ATOM 730 C C . SER A 1 91 ? -74.795 -50.254 120.026 1.00 30.78 91 SER A C 1
ATOM 732 O O . SER A 1 91 ? -74.735 -51.444 119.742 1.00 30.78 91 SER A O 1
ATOM 734 N N . LEU A 1 92 ? -74.521 -49.778 121.248 1.00 30.81 92 LEU A N 1
ATOM 735 C CA . LEU A 1 92 ? -74.625 -50.572 122.475 1.00 30.81 92 LEU A CA 1
ATOM 736 C C . LEU A 1 92 ? -75.184 -49.699 123.607 1.00 30.81 92 LEU A C 1
ATOM 738 O O . LEU A 1 92 ? -74.496 -48.896 124.231 1.00 30.81 92 LEU A O 1
ATOM 742 N N . MET A 1 93 ? -76.481 -49.887 123.833 1.00 28.39 93 MET A N 1
ATOM 743 C CA . MET A 1 93 ? -77.175 -49.635 125.089 1.00 28.39 93 MET A CA 1
ATOM 744 C C . MET A 1 93 ? -76.734 -50.652 126.148 1.00 28.39 93 MET A C 1
ATOM 746 O O . MET A 1 93 ? -76.661 -51.843 125.843 1.00 28.39 93 MET A O 1
ATOM 750 N N . SER A 1 94 ? -76.578 -50.229 127.408 1.00 31.69 94 SER A N 1
ATOM 751 C CA . SER A 1 94 ? -77.107 -50.997 128.549 1.00 31.69 94 SER A CA 1
ATOM 752 C C . SER A 1 94 ? -77.147 -50.217 129.876 1.00 31.69 94 SER A C 1
ATOM 754 O O . SER A 1 94 ? -76.385 -49.268 130.051 1.00 31.69 94 SER A O 1
ATOM 756 N N . PRO A 1 95 ? -78.049 -50.599 130.808 1.00 45.09 95 PRO A N 1
ATOM 757 C CA . PRO A 1 95 ? -78.599 -49.720 131.841 1.00 45.09 95 PRO A CA 1
ATOM 758 C C . PRO A 1 95 ? -78.267 -50.170 133.276 1.00 45.09 95 PRO A C 1
ATOM 760 O O . PRO A 1 95 ? -78.248 -51.366 133.552 1.00 45.09 95 PRO A O 1
ATOM 763 N N . ARG A 1 96 ? -78.161 -49.241 134.239 1.00 33.16 96 ARG A N 1
ATOM 764 C CA . ARG A 1 96 ? -78.451 -49.527 135.661 1.00 33.16 96 ARG A CA 1
ATOM 765 C C . ARG A 1 96 ? -79.063 -48.308 136.371 1.00 33.16 96 ARG A C 1
ATOM 767 O O . ARG A 1 96 ? -78.482 -47.232 136.390 1.00 33.16 96 ARG A O 1
ATOM 774 N N . ARG A 1 97 ? -80.257 -48.526 136.947 1.00 33.75 97 ARG A N 1
ATOM 775 C CA . ARG A 1 97 ? -80.911 -47.744 138.026 1.00 33.75 97 ARG A CA 1
ATOM 776 C C . ARG A 1 97 ? -79.956 -47.732 139.253 1.00 33.75 97 ARG A C 1
ATOM 778 O O . ARG A 1 97 ? -79.152 -48.652 139.346 1.00 33.75 97 ARG A O 1
ATOM 785 N N . ILE A 1 98 ? -79.926 -46.826 140.239 1.00 31.09 98 ILE A N 1
ATOM 786 C CA . ILE A 1 98 ? -80.932 -46.138 141.084 1.00 31.09 98 ILE A CA 1
ATOM 787 C C . ILE A 1 98 ? -80.208 -44.902 141.764 1.00 31.09 98 ILE A C 1
ATOM 789 O O . ILE A 1 98 ? -79.065 -44.640 141.403 1.00 31.09 98 ILE A O 1
ATOM 793 N N . PRO A 1 99 ? -80.774 -44.145 142.736 1.00 47.69 99 PRO A N 1
ATOM 794 C CA . PRO A 1 99 ? -81.301 -42.773 142.639 1.00 47.69 99 PRO A CA 1
ATOM 795 C C . PRO A 1 99 ? -80.426 -41.665 143.297 1.00 47.69 99 PRO A C 1
ATOM 797 O O . PRO A 1 99 ? -79.387 -41.952 143.878 1.00 47.69 99 PRO A O 1
ATOM 800 N N . HIS A 1 100 ? -80.951 -40.425 143.289 1.00 31.06 100 HIS A N 1
ATOM 801 C CA . HIS A 1 100 ? -80.723 -39.292 144.224 1.00 31.06 100 HIS A CA 1
ATOM 802 C C . HIS A 1 100 ? -80.048 -37.998 143.693 1.00 31.06 100 HIS A C 1
ATOM 804 O O . HIS A 1 100 ? -79.347 -38.013 142.689 1.00 31.06 100 HIS A O 1
ATOM 810 N N . PRO A 1 101 ? -80.420 -36.829 144.267 1.00 45.31 101 PRO A N 1
ATOM 811 C CA . PRO A 1 101 ? -80.876 -35.648 143.530 1.00 45.31 101 PRO A CA 1
ATOM 812 C C . PRO A 1 101 ? -79.782 -34.586 143.375 1.00 45.31 101 PRO A C 1
ATOM 814 O O . PRO A 1 101 ? -79.037 -34.366 144.322 1.00 45.31 101 PRO A O 1
ATOM 817 N N . ARG A 1 102 ? -79.728 -33.895 142.221 1.00 41.09 102 ARG A N 1
ATOM 818 C CA . ARG A 1 102 ? -79.095 -32.562 142.005 1.00 41.09 102 ARG A CA 1
ATOM 819 C C . ARG A 1 102 ? -79.233 -32.109 140.533 1.00 41.09 102 ARG A C 1
ATOM 821 O O . ARG A 1 102 ? -78.260 -31.846 139.839 1.00 41.09 102 ARG A O 1
ATOM 828 N N . LEU A 1 103 ? -80.468 -32.051 140.025 1.00 38.78 103 LEU A N 1
ATOM 829 C CA . LEU A 1 103 ? -80.763 -31.808 138.599 1.00 38.78 103 LEU A CA 1
ATOM 830 C C . LEU A 1 103 ? -80.855 -30.326 138.170 1.00 38.78 103 LEU A C 1
ATOM 832 O O . LEU A 1 103 ? -81.090 -30.073 136.994 1.00 38.78 103 LEU A O 1
ATOM 836 N N . SER A 1 104 ? -80.637 -29.337 139.048 1.00 45.59 104 SER A N 1
ATOM 837 C CA . SER A 1 104 ? -80.721 -27.915 138.645 1.00 45.59 104 SER A CA 1
ATOM 838 C C . SER A 1 104 ? -79.378 -27.260 138.289 1.00 45.59 104 SER A C 1
ATOM 840 O O . SER A 1 104 ? -79.377 -26.177 137.717 1.00 45.59 104 SER A O 1
ATOM 842 N N . THR A 1 105 ? -78.239 -27.902 138.575 1.00 51.75 105 THR A N 1
ATOM 843 C CA . THR A 1 105 ? -76.897 -27.321 138.344 1.00 51.75 105 THR A CA 1
ATOM 844 C C . THR A 1 105 ? -76.268 -27.785 137.020 1.00 51.75 105 THR A C 1
ATOM 846 O O . THR A 1 105 ? -75.583 -27.014 136.357 1.00 51.75 105 THR A O 1
ATOM 849 N N . ILE A 1 106 ? -76.578 -29.009 136.569 1.00 52.31 106 ILE A N 1
ATOM 850 C CA . ILE A 1 106 ? -76.015 -29.614 135.341 1.00 52.31 106 ILE A CA 1
ATOM 851 C C . ILE A 1 106 ? -76.674 -29.052 134.063 1.00 52.31 106 ILE A C 1
ATOM 853 O O . ILE A 1 106 ? -76.017 -28.894 133.036 1.00 52.31 106 ILE A O 1
ATOM 857 N N . VAL A 1 107 ? -77.955 -28.661 134.125 1.00 54.09 107 VAL A N 1
ATOM 858 C CA . VAL A 1 107 ? -78.649 -27.994 133.001 1.00 54.09 107 VAL A CA 1
ATOM 859 C C . VAL A 1 107 ? -78.123 -26.565 132.779 1.00 54.09 107 VAL A C 1
ATOM 861 O O . VAL A 1 107 ? -78.127 -26.086 131.646 1.00 54.09 107 VAL A O 1
ATOM 864 N N . GLY A 1 108 ? -77.604 -25.909 133.826 1.00 56.47 108 GLY A N 1
ATOM 865 C CA . GLY A 1 108 ? -76.923 -24.612 133.719 1.00 56.47 108 GLY A CA 1
ATOM 866 C C . GLY A 1 108 ? -75.595 -24.715 132.965 1.00 56.47 108 GLY A C 1
ATOM 867 O O . GLY A 1 108 ? -75.403 -24.027 131.968 1.00 56.47 108 GLY A O 1
ATOM 868 N N . GLN A 1 109 ? -74.741 -25.667 133.350 1.00 56.66 109 GLN A N 1
ATOM 869 C CA . GLN A 1 109 ? -73.438 -25.895 132.704 1.00 56.66 109 GLN A CA 1
ATOM 870 C C . GLN A 1 109 ? -73.555 -26.399 131.255 1.00 56.66 109 GLN A C 1
ATOM 872 O O . GLN A 1 109 ? -72.732 -26.056 130.411 1.00 56.66 109 GLN A O 1
ATOM 877 N N . SER A 1 110 ? -74.601 -27.162 130.916 1.00 56.31 110 SER A N 1
ATOM 878 C CA . SER A 1 110 ? -74.832 -27.593 129.529 1.00 56.31 110 SER A CA 1
ATOM 879 C C . SER A 1 110 ? -75.280 -26.454 128.603 1.00 56.31 110 SER A C 1
ATOM 881 O O . SER A 1 110 ? -75.007 -26.524 127.406 1.00 56.31 110 SER A O 1
ATOM 883 N N . ARG A 1 111 ? -75.969 -25.425 129.120 1.00 59.88 111 ARG A N 1
ATOM 884 C CA . ARG A 1 111 ? -76.312 -24.220 128.342 1.00 59.88 111 ARG A CA 1
ATOM 885 C C . ARG A 1 111 ? -75.110 -23.294 128.176 1.00 59.88 111 ARG A C 1
ATOM 887 O O . ARG A 1 111 ? -74.947 -22.711 127.112 1.00 59.88 111 ARG A O 1
ATOM 894 N N . GLU A 1 112 ? -74.253 -23.221 129.186 1.00 64.31 112 GLU A N 1
ATOM 895 C CA . GLU A 1 112 ? -73.018 -22.434 129.153 1.00 64.31 112 GLU A CA 1
ATOM 896 C C . GLU A 1 112 ? -71.989 -23.031 128.173 1.00 64.31 112 GLU A C 1
ATOM 898 O O . GLU A 1 112 ? -71.437 -22.313 127.344 1.00 64.31 112 GLU A O 1
ATOM 903 N N . ASN A 1 113 ? -71.847 -24.362 128.137 1.00 66.62 113 ASN A N 1
ATOM 904 C CA . ASN A 1 113 ? -71.011 -25.051 127.144 1.00 66.62 113 ASN A CA 1
ATOM 905 C C . ASN A 1 113 ? -71.560 -24.945 125.706 1.00 66.62 113 ASN A C 1
ATOM 907 O O . ASN A 1 113 ? -70.787 -24.951 124.749 1.00 66.62 113 ASN A O 1
ATOM 911 N N . ALA A 1 114 ? -72.883 -24.847 125.529 1.00 68.44 114 ALA A N 1
ATOM 912 C CA . ALA A 1 114 ? -73.489 -24.617 124.215 1.00 68.44 114 ALA A CA 1
ATOM 913 C C . ALA A 1 114 ? -73.242 -23.182 123.719 1.00 68.44 114 ALA A C 1
ATOM 915 O O . ALA A 1 114 ? -72.891 -23.000 122.557 1.00 68.44 114 ALA A O 1
ATOM 916 N N . ALA A 1 115 ? -73.331 -22.188 124.610 1.00 70.62 115 ALA A N 1
ATOM 917 C CA . ALA A 1 115 ? -72.994 -20.800 124.298 1.00 70.62 115 ALA A CA 1
ATOM 918 C C . ALA A 1 115 ? -71.506 -20.633 123.934 1.00 70.62 115 ALA A C 1
ATOM 920 O O . ALA A 1 115 ? -71.194 -19.982 122.943 1.00 70.62 115 ALA A O 1
ATOM 921 N N . GLN A 1 116 ? -70.597 -21.298 124.657 1.00 76.69 116 GLN A N 1
ATOM 922 C CA . GLN A 1 116 ? -69.166 -21.319 124.318 1.00 76.69 116 GLN A CA 1
ATOM 923 C C . GLN A 1 116 ? -68.884 -22.003 122.971 1.00 76.69 116 GLN A C 1
ATOM 925 O O . GLN A 1 116 ? -67.992 -21.584 122.237 1.00 76.69 116 GLN A O 1
ATOM 930 N N . MET A 1 117 ? -69.635 -23.052 122.615 1.00 74.81 117 MET A N 1
ATOM 931 C CA . MET A 1 117 ? -69.503 -23.679 121.297 1.00 74.81 117 MET A CA 1
ATOM 932 C C . MET A 1 117 ? -69.990 -22.782 120.162 1.00 74.81 117 MET A C 1
ATOM 934 O O . MET A 1 117 ? -69.385 -22.803 119.093 1.00 74.81 117 MET A O 1
ATOM 938 N N . ASP A 1 118 ? -71.068 -22.029 120.360 1.00 76.19 118 ASP A N 1
ATOM 939 C CA . ASP A 1 118 ? -71.553 -21.103 119.336 1.00 76.19 118 ASP A CA 1
ATOM 940 C C . ASP A 1 118 ? -70.607 -19.897 119.193 1.00 76.19 118 ASP A C 1
ATOM 942 O O . ASP A 1 118 ? -70.263 -19.539 118.070 1.00 76.19 118 ASP A O 1
ATOM 946 N N . GLU A 1 119 ? -70.030 -19.397 120.290 1.00 80.75 119 GLU A N 1
ATOM 947 C CA . GLU A 1 119 ? -68.957 -18.391 120.249 1.00 80.75 119 GLU A CA 1
ATOM 948 C C . GLU A 1 119 ? -67.701 -18.906 119.515 1.00 80.75 119 GLU A C 1
ATOM 950 O O . GLU A 1 119 ? -67.108 -18.200 118.695 1.00 80.75 119 GLU A O 1
ATOM 955 N N . LEU A 1 120 ? -67.315 -20.171 119.725 1.00 80.25 120 LEU A N 1
ATOM 956 C CA . LEU A 1 120 ? -66.213 -20.796 118.988 1.00 80.25 120 LEU A CA 1
ATOM 957 C C . LEU A 1 120 ? -66.528 -21.001 117.501 1.00 80.25 120 LEU A C 1
ATOM 959 O O . LEU A 1 120 ? -65.618 -20.881 116.681 1.00 80.25 120 LEU A O 1
ATOM 963 N N . LYS A 1 121 ? -67.781 -21.287 117.127 1.00 80.12 121 LYS A N 1
ATOM 964 C CA . LYS A 1 121 ? -68.194 -21.363 115.714 1.00 80.12 121 LYS A CA 1
ATOM 965 C C . LYS A 1 121 ? -68.181 -19.992 115.051 1.00 80.12 121 LYS A C 1
ATOM 967 O O . LYS A 1 121 ? -67.733 -19.883 113.911 1.00 80.12 121 LYS A O 1
ATOM 972 N N . ASP A 1 122 ? -68.610 -18.952 115.752 1.00 81.56 122 ASP A N 1
ATOM 973 C CA . ASP A 1 122 ? -68.558 -17.581 115.242 1.00 81.56 122 ASP A CA 1
ATOM 974 C C . ASP A 1 122 ? -67.103 -17.124 115.058 1.00 81.56 122 ASP A C 1
ATOM 976 O O . ASP A 1 122 ? -66.743 -16.559 114.023 1.00 81.56 122 ASP A O 1
ATOM 980 N N . LEU A 1 123 ? -66.212 -17.476 115.990 1.00 85.75 123 LEU A N 1
ATOM 981 C CA . LEU A 1 123 ? -64.772 -17.259 115.832 1.00 85.75 123 LEU A CA 1
ATOM 982 C C . LEU A 1 123 ? -64.170 -18.088 114.687 1.00 85.75 123 LEU A C 1
ATOM 984 O O . LEU A 1 123 ? -63.300 -17.590 113.967 1.00 85.75 123 LEU A O 1
ATOM 988 N N . LEU A 1 124 ? -64.625 -19.329 114.488 1.00 84.94 124 LEU A N 1
ATOM 989 C CA . LEU A 1 124 ? -64.169 -20.192 113.396 1.00 84.94 124 LEU A CA 1
ATOM 990 C C . LEU A 1 124 ? -64.596 -19.633 112.034 1.00 84.94 124 LEU A C 1
ATOM 992 O O . LEU A 1 124 ? -63.763 -19.515 111.141 1.00 84.94 124 LEU A O 1
ATOM 996 N N . THR A 1 125 ? -65.852 -19.212 111.891 1.00 83.12 125 THR A N 1
ATOM 997 C CA . THR A 1 125 ? -66.368 -18.619 110.646 1.00 83.12 125 THR A CA 1
ATOM 998 C C . THR A 1 125 ? -65.725 -17.261 110.355 1.00 83.12 125 THR A C 1
ATOM 1000 O O . THR A 1 125 ? -65.377 -16.978 109.205 1.00 83.12 125 THR A O 1
ATOM 1003 N N . ALA A 1 126 ? -65.458 -16.446 111.382 1.00 85.12 126 ALA A N 1
ATOM 1004 C CA . ALA A 1 126 ? -64.677 -15.219 111.242 1.00 85.12 126 ALA A CA 1
ATOM 1005 C C . ALA A 1 126 ? -63.240 -15.507 110.773 1.00 85.12 126 ALA A C 1
ATOM 1007 O O . ALA A 1 126 ? -62.724 -14.817 109.888 1.00 85.12 126 ALA A O 1
ATOM 1008 N N . ARG A 1 127 ? -62.598 -16.555 111.308 1.00 83.69 127 ARG A N 1
ATOM 1009 C CA . ARG A 1 127 ? -61.267 -16.997 110.866 1.00 83.69 127 ARG A CA 1
ATOM 1010 C C . ARG A 1 127 ? -61.276 -17.566 109.456 1.00 83.69 127 ARG A C 1
ATOM 1012 O O . ARG A 1 127 ? -60.377 -17.240 108.688 1.00 83.69 127 ARG A O 1
ATOM 1019 N N . GLU A 1 128 ? -62.273 -18.355 109.083 1.00 85.38 128 GLU A N 1
ATOM 1020 C CA . GLU A 1 128 ? -62.425 -18.875 107.722 1.00 85.38 128 GLU A CA 1
ATOM 1021 C C . GLU A 1 128 ? -62.614 -17.742 106.714 1.00 85.38 128 GLU A C 1
ATOM 1023 O O . GLU A 1 128 ? -61.936 -17.725 105.685 1.00 85.38 128 GLU A O 1
ATOM 1028 N N . LYS A 1 129 ? -63.434 -16.736 107.043 1.00 89.25 129 LYS A N 1
ATOM 1029 C CA . LYS A 1 129 ? -63.582 -15.528 106.223 1.00 89.25 129 LYS A CA 1
ATOM 1030 C C . LYS A 1 129 ? -62.243 -14.806 106.051 1.00 89.25 129 LYS A C 1
ATOM 1032 O O . LYS A 1 129 ? -61.838 -14.513 104.926 1.00 89.25 129 LYS A O 1
ATOM 1037 N N . GLN A 1 130 ? -61.496 -14.629 107.139 1.00 90.88 130 GLN A N 1
ATOM 1038 C CA . GLN A 1 130 ? -60.165 -14.020 107.108 1.00 90.88 130 GLN A CA 1
ATOM 1039 C C . GLN A 1 130 ? -59.169 -14.838 106.261 1.00 90.88 130 GLN A C 1
ATOM 1041 O O . GLN A 1 130 ? -58.384 -14.273 105.501 1.00 90.88 130 GLN A O 1
ATOM 1046 N N . VAL A 1 131 ? -59.228 -16.172 106.328 1.00 88.06 131 VAL A N 1
ATOM 1047 C CA . VAL A 1 131 ? -58.420 -17.075 105.491 1.00 88.06 131 VAL A CA 1
ATOM 1048 C C . VAL A 1 131 ? -58.808 -16.961 104.016 1.00 88.06 131 VAL A C 1
ATOM 1050 O O . VAL A 1 131 ? -57.925 -16.968 103.158 1.00 88.06 131 VAL A O 1
ATOM 1053 N N . THR A 1 132 ? -60.095 -16.826 103.689 1.00 87.12 132 THR A N 1
ATOM 1054 C CA . THR A 1 132 ? -60.530 -16.634 102.296 1.00 87.12 132 THR A CA 1
ATOM 1055 C C . THR A 1 132 ? -60.093 -15.286 101.728 1.00 87.12 132 THR A C 1
ATOM 1057 O O . THR A 1 132 ? -59.585 -15.250 100.608 1.00 87.12 132 THR A O 1
ATOM 1060 N N . GLU A 1 133 ? -60.180 -14.205 102.506 1.00 89.06 133 GLU A N 1
ATOM 1061 C CA . GLU A 1 133 ? -59.690 -12.878 102.110 1.00 89.06 133 GLU A CA 1
ATOM 1062 C C . GLU A 1 133 ? -58.168 -12.875 101.915 1.00 89.06 133 GLU A C 1
ATOM 1064 O O . GLU A 1 133 ? -57.660 -12.322 100.938 1.00 89.06 133 GLU A O 1
ATOM 1069 N N . LEU A 1 134 ? -57.424 -13.551 102.797 1.00 89.12 134 LEU A N 1
ATOM 1070 C CA . LEU A 1 134 ? -55.981 -13.726 102.635 1.00 89.12 134 LEU A CA 1
ATOM 1071 C C . LEU A 1 134 ? -55.646 -14.535 101.381 1.00 89.12 134 LEU A C 1
ATOM 1073 O O . LEU A 1 134 ? -54.735 -14.153 100.651 1.00 89.12 134 LEU A O 1
ATOM 1077 N N . ARG A 1 135 ? -56.390 -15.606 101.075 1.00 88.94 135 ARG A N 1
ATOM 1078 C CA . ARG A 1 135 ? -56.199 -16.379 99.834 1.00 88.94 135 ARG A CA 1
ATOM 1079 C C . ARG A 1 135 ? -56.480 -15.545 98.588 1.00 88.94 135 ARG A C 1
ATOM 1081 O O . ARG A 1 135 ? -55.699 -15.612 97.647 1.00 88.94 135 ARG A O 1
ATOM 1088 N N . GLN A 1 136 ? -57.536 -14.733 98.591 1.00 91.06 136 GLN A N 1
ATOM 1089 C CA . GLN A 1 136 ? -57.838 -13.820 97.485 1.00 91.06 136 GLN A CA 1
ATOM 1090 C C . GLN A 1 136 ? -56.720 -12.793 97.281 1.00 91.06 136 GLN A C 1
ATOM 1092 O O . GLN A 1 136 ? -56.244 -12.637 96.160 1.00 91.06 136 GLN A O 1
ATOM 1097 N N . LYS A 1 137 ? -56.229 -12.165 98.359 1.00 92.38 137 LYS A N 1
ATOM 1098 C CA . LYS A 1 137 ? -55.071 -11.257 98.287 1.00 92.38 137 LYS A CA 1
ATOM 1099 C C . LYS A 1 137 ? -53.806 -11.964 97.809 1.00 92.38 137 LYS A C 1
ATOM 1101 O O . LYS A 1 137 ? -53.061 -11.399 97.021 1.00 92.38 137 LYS A O 1
ATOM 1106 N N . THR A 1 138 ? -53.575 -13.196 98.259 1.00 90.44 138 THR A N 1
ATOM 1107 C CA . THR A 1 138 ? -52.410 -13.986 97.836 1.00 90.44 138 THR A CA 1
ATOM 1108 C C . THR A 1 138 ? -52.484 -14.288 96.342 1.00 90.44 138 THR A C 1
ATOM 1110 O O . THR A 1 138 ? -51.506 -14.067 95.637 1.00 90.44 138 THR A O 1
ATOM 1113 N N . ASN A 1 139 ? -53.641 -14.718 95.832 1.00 89.81 139 ASN A N 1
ATOM 1114 C CA . ASN A 1 139 ? -53.835 -14.975 94.404 1.00 89.81 139 ASN A CA 1
ATOM 1115 C C . ASN A 1 139 ? -53.652 -13.703 93.569 1.00 89.81 139 ASN A C 1
ATOM 1117 O O . ASN A 1 139 ? -52.926 -13.741 92.582 1.00 89.81 139 ASN A O 1
ATOM 1121 N N . HIS A 1 140 ? -54.221 -12.577 94.011 1.00 91.38 140 HIS A N 1
ATOM 1122 C CA . HIS A 1 140 ? -54.065 -11.292 93.332 1.00 91.38 140 HIS A CA 1
ATOM 1123 C C . HIS A 1 140 ? -52.594 -10.857 93.251 1.00 91.38 140 HIS A C 1
ATOM 1125 O O . HIS A 1 140 ? -52.095 -10.584 92.166 1.00 91.38 140 HIS A O 1
ATOM 1131 N N . LEU A 1 141 ? -51.859 -10.918 94.368 1.00 91.38 141 LEU A N 1
ATOM 1132 C CA . LEU A 1 141 ? -50.417 -10.645 94.385 1.00 91.38 141 LEU A CA 1
ATOM 1133 C C . LEU A 1 141 ? -49.626 -11.626 93.506 1.00 91.38 141 LEU A C 1
ATOM 1135 O O . LEU A 1 141 ? -48.604 -11.260 92.936 1.00 91.38 141 LEU A O 1
ATOM 1139 N N . THR A 1 142 ? -50.078 -12.877 93.384 1.00 89.38 142 THR A N 1
ATOM 1140 C CA . THR A 1 142 ? -49.421 -13.877 92.526 1.00 89.38 142 THR A CA 1
ATOM 1141 C C . THR A 1 142 ? -49.626 -13.559 91.041 1.00 89.38 142 THR A C 1
ATOM 1143 O O . THR A 1 142 ? -48.694 -13.718 90.256 1.00 89.38 142 THR A O 1
ATOM 1146 N N . GLU A 1 143 ? -50.813 -13.082 90.659 1.00 91.44 143 GLU A N 1
ATOM 1147 C CA . GLU A 1 143 ? -51.123 -12.617 89.300 1.00 91.44 143 GLU A CA 1
ATOM 1148 C C . GLU A 1 143 ? -50.354 -11.340 88.949 1.00 91.44 143 GLU A C 1
ATOM 1150 O O . GLU A 1 143 ? -49.730 -11.289 87.891 1.00 91.44 143 GLU A O 1
ATOM 1155 N N . GLU A 1 144 ? -50.309 -10.353 89.850 1.00 91.88 144 GLU A N 1
ATOM 1156 C CA . GLU A 1 144 ? -49.501 -9.137 89.668 1.00 91.88 144 GLU A CA 1
ATOM 1157 C C . GLU A 1 144 ? -48.013 -9.474 89.502 1.00 91.88 144 GLU A C 1
ATOM 1159 O O . GLU A 1 144 ? -47.337 -8.938 88.624 1.00 91.88 144 GLU A O 1
ATOM 1164 N N . LEU A 1 145 ? -47.499 -10.423 90.289 1.00 90.81 145 LEU A N 1
ATOM 1165 C CA . LEU A 1 145 ? -46.110 -10.872 90.194 1.00 90.81 145 LEU A CA 1
ATOM 1166 C C . LEU A 1 145 ? -45.844 -11.659 88.898 1.00 90.81 145 LEU A C 1
ATOM 1168 O O . LEU A 1 145 ? -44.727 -11.619 88.379 1.00 90.81 145 LEU A O 1
ATOM 1172 N N . HIS A 1 146 ? -46.847 -12.352 88.349 1.00 89.06 146 HIS A N 1
ATOM 1173 C CA . HIS A 1 146 ? -46.750 -12.990 87.034 1.00 89.06 146 HIS A CA 1
ATOM 1174 C C . HIS A 1 146 ? -46.719 -11.955 85.906 1.00 89.06 146 HIS A C 1
ATOM 1176 O O . HIS A 1 146 ? -45.833 -12.021 85.058 1.00 89.06 146 HIS A O 1
ATOM 1182 N N . GLN A 1 147 ? -47.624 -10.974 85.938 1.00 91.31 147 GLN A N 1
ATOM 1183 C CA . GLN A 1 147 ? -47.666 -9.881 84.963 1.00 91.31 147 GLN A CA 1
ATOM 1184 C C . GLN A 1 147 ? -46.374 -9.061 84.991 1.00 91.31 147 GLN A C 1
ATOM 1186 O O . GLN A 1 147 ? -45.823 -8.747 83.940 1.00 91.31 147 GLN A O 1
ATOM 1191 N N . PHE A 1 148 ? -45.837 -8.785 86.183 1.00 92.38 148 PHE A N 1
ATOM 1192 C CA . PHE A 1 148 ? -44.548 -8.114 86.327 1.00 92.38 148 PHE A CA 1
ATOM 1193 C C . PHE A 1 148 ? -43.411 -8.929 85.695 1.00 92.38 148 PHE A C 1
ATOM 1195 O O . PHE A 1 148 ? -42.609 -8.384 84.946 1.00 92.38 148 PHE A O 1
ATOM 1202 N N . LYS A 1 149 ? -43.371 -10.249 85.926 1.00 91.62 149 LYS A N 1
ATOM 1203 C CA . LYS A 1 149 ? -42.375 -11.140 85.303 1.00 91.62 149 LYS A CA 1
ATOM 1204 C C . LYS A 1 149 ? -42.508 -11.226 83.783 1.00 91.62 149 LYS A C 1
ATOM 1206 O O . LYS A 1 149 ? -41.503 -11.409 83.104 1.00 91.62 149 LYS A O 1
ATOM 1211 N N . GLU A 1 150 ? -43.722 -11.166 83.247 1.00 90.50 150 GLU A N 1
ATOM 1212 C CA . GLU A 1 150 ? -43.944 -11.135 81.799 1.00 90.50 150 GLU A CA 1
ATOM 1213 C C . GLU A 1 150 ? -43.491 -9.806 81.196 1.00 90.50 150 GLU A C 1
ATOM 1215 O O . GLU A 1 150 ? -42.745 -9.824 80.219 1.00 90.50 150 GLU A O 1
ATOM 1220 N N . ALA A 1 151 ? -43.828 -8.679 81.828 1.00 90.50 151 ALA A N 1
ATOM 1221 C CA . ALA A 1 151 ? -43.359 -7.360 81.413 1.00 90.50 151 ALA A CA 1
ATOM 1222 C C . ALA A 1 151 ? -41.823 -7.239 81.466 1.00 90.50 151 ALA A C 1
ATOM 1224 O O . ALA A 1 151 ? -41.223 -6.687 80.543 1.00 90.50 151 ALA A O 1
ATOM 1225 N N . ASP A 1 152 ? -41.173 -7.805 82.490 1.00 92.06 152 ASP A N 1
ATOM 1226 C CA . ASP A 1 152 ? -39.706 -7.851 82.584 1.00 92.06 152 ASP A CA 1
ATOM 1227 C C . ASP A 1 152 ? -39.096 -8.653 81.425 1.00 92.06 152 ASP A C 1
ATOM 1229 O O . ASP A 1 152 ? -38.169 -8.187 80.765 1.00 92.06 152 ASP A O 1
ATOM 1233 N N . ARG A 1 153 ? -39.661 -9.824 81.097 1.00 92.19 153 ARG A N 1
ATOM 1234 C CA . ARG A 1 153 ? -39.199 -10.631 79.951 1.00 92.19 153 ARG A CA 1
ATOM 1235 C C . ARG A 1 153 ? -39.411 -9.923 78.616 1.00 92.19 153 ARG A C 1
ATOM 1237 O O . ARG A 1 153 ? -38.569 -10.027 77.727 1.00 92.19 153 ARG A O 1
ATOM 1244 N N . GLU A 1 154 ? -40.533 -9.233 78.438 1.00 92.00 154 GLU A N 1
ATOM 1245 C CA . GLU A 1 154 ? -40.792 -8.442 77.230 1.00 92.00 154 GLU A CA 1
ATOM 1246 C C . GLU A 1 154 ? -39.810 -7.272 77.103 1.00 92.00 154 GLU A C 1
ATOM 1248 O O . GLU A 1 154 ? -39.286 -7.035 76.012 1.00 92.00 154 GLU A O 1
ATOM 1253 N N . SER A 1 155 ? -39.499 -6.601 78.215 1.00 92.62 155 SER A N 1
ATOM 1254 C CA . SER A 1 155 ? -38.477 -5.552 78.285 1.00 92.62 155 SER A CA 1
ATOM 1255 C C . SER A 1 155 ? -37.090 -6.088 77.913 1.00 92.62 155 SER A C 1
ATOM 1257 O O . SER A 1 155 ? -36.426 -5.528 77.037 1.00 92.62 155 SER A O 1
ATOM 1259 N N . GLU A 1 156 ? -36.675 -7.224 78.482 1.00 92.75 156 GLU A N 1
ATOM 1260 C CA . GLU A 1 156 ? -35.408 -7.888 78.142 1.00 92.75 156 GLU A CA 1
ATOM 1261 C C . GLU A 1 156 ? -35.341 -8.278 76.656 1.00 92.75 156 GLU A C 1
ATOM 1263 O O . GLU A 1 156 ? -34.337 -8.021 75.983 1.00 92.75 156 GLU A O 1
ATOM 1268 N N . ASN A 1 157 ? -36.429 -8.826 76.107 1.00 93.31 157 ASN A N 1
ATOM 1269 C CA . ASN A 1 157 ? -36.521 -9.166 74.686 1.00 93.31 157 ASN A CA 1
ATOM 1270 C C . ASN A 1 157 ? -36.430 -7.921 73.787 1.00 93.31 157 ASN A C 1
ATOM 1272 O O . ASN A 1 157 ? -35.765 -7.959 72.748 1.00 93.31 157 ASN A O 1
ATOM 1276 N N . ALA A 1 158 ? -37.062 -6.810 74.177 1.00 92.69 158 ALA A N 1
ATOM 1277 C CA . ALA A 1 158 ? -36.991 -5.547 73.446 1.00 92.69 158 ALA A CA 1
ATOM 1278 C C . ALA A 1 158 ? -35.574 -4.950 73.472 1.00 92.69 158 ALA A C 1
ATOM 1280 O O . ALA A 1 158 ? -35.088 -4.477 72.440 1.00 92.69 158 ALA A O 1
ATOM 1281 N N . ILE A 1 159 ? -34.883 -5.025 74.615 1.00 94.12 159 ILE A N 1
ATOM 1282 C CA . ILE A 1 159 ? -33.482 -4.603 74.750 1.00 94.12 159 ILE A CA 1
ATOM 1283 C C . ILE A 1 159 ? -32.588 -5.441 73.830 1.00 94.12 159 ILE A C 1
ATOM 1285 O O . ILE A 1 159 ? -31.823 -4.878 73.043 1.00 94.12 159 ILE A O 1
ATOM 1289 N N . MET A 1 160 ? -32.736 -6.769 73.848 1.00 93.88 160 MET A N 1
ATOM 1290 C CA . MET A 1 160 ? -31.962 -7.658 72.979 1.00 93.88 160 MET A CA 1
ATOM 1291 C C . MET A 1 160 ? -32.232 -7.378 71.490 1.00 93.88 160 MET A C 1
ATOM 1293 O O . MET A 1 160 ? -31.299 -7.334 70.684 1.00 93.88 160 MET A O 1
ATOM 1297 N N . ALA A 1 161 ? -33.487 -7.122 71.107 1.00 93.38 161 ALA A N 1
ATOM 1298 C CA . ALA A 1 161 ? -33.844 -6.767 69.734 1.00 93.38 161 ALA A CA 1
ATOM 1299 C C . ALA A 1 161 ? -33.218 -5.431 69.288 1.00 93.38 161 ALA A C 1
ATOM 1301 O O . ALA A 1 161 ? -32.707 -5.337 68.167 1.00 93.38 161 ALA A O 1
ATOM 1302 N N . LEU A 1 162 ? -33.206 -4.418 70.162 1.00 93.69 162 LEU A N 1
ATOM 1303 C CA . LEU A 1 162 ? -32.546 -3.132 69.905 1.00 93.69 162 LEU A CA 1
ATOM 1304 C C . LEU A 1 162 ? -31.030 -3.282 69.755 1.00 93.69 162 LEU A C 1
ATOM 1306 O O . LEU A 1 162 ? -30.422 -2.618 68.915 1.00 93.69 162 LEU A O 1
ATOM 1310 N N . GLU A 1 163 ? -30.411 -4.167 70.529 1.00 94.38 163 GLU A N 1
ATOM 1311 C CA . GLU A 1 163 ? -28.973 -4.417 70.453 1.00 94.38 163 GLU A CA 1
ATOM 1312 C C . GLU A 1 163 ? -28.587 -5.144 69.155 1.00 94.38 163 GLU A C 1
ATOM 1314 O O . GLU A 1 163 ? -27.633 -4.750 68.473 1.00 94.38 163 GLU A O 1
ATOM 1319 N N . ILE A 1 164 ? -29.404 -6.111 68.722 1.00 94.19 164 ILE A N 1
ATOM 1320 C CA . ILE A 1 164 ? -29.273 -6.744 67.402 1.00 94.19 164 ILE A CA 1
ATOM 1321 C C . ILE A 1 164 ? -29.447 -5.699 66.290 1.00 94.19 164 ILE A C 1
ATOM 1323 O O . ILE A 1 164 ? -28.633 -5.661 65.365 1.00 94.19 164 ILE A O 1
ATOM 1327 N N . ALA A 1 165 ? -30.450 -4.821 66.377 1.00 92.44 165 ALA A N 1
ATOM 1328 C CA . ALA A 1 165 ? -30.665 -3.761 65.391 1.00 92.44 165 ALA A CA 1
ATOM 1329 C C . ALA A 1 165 ? -29.470 -2.794 65.308 1.00 92.44 165 ALA A C 1
ATOM 1331 O O . ALA A 1 165 ? -28.978 -2.534 64.211 1.00 92.44 165 ALA A O 1
ATOM 1332 N N . ARG A 1 166 ? -28.931 -2.351 66.453 1.00 94.75 166 ARG A N 1
ATOM 1333 C CA . ARG A 1 166 ? -27.729 -1.498 66.511 1.00 94.75 166 ARG A CA 1
ATOM 1334 C C . ARG A 1 166 ? -26.492 -2.180 65.939 1.00 94.75 166 ARG A C 1
ATOM 1336 O O . ARG A 1 166 ? -25.687 -1.529 65.277 1.00 94.75 166 ARG A O 1
ATOM 1343 N N . SER A 1 167 ? -26.308 -3.477 66.189 1.00 93.31 167 SER A N 1
ATOM 1344 C CA . SER A 1 167 ? -25.176 -4.210 65.607 1.00 93.31 167 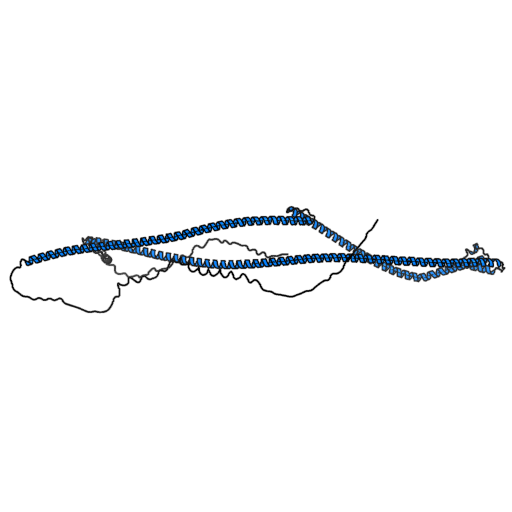SER A CA 1
ATOM 1345 C C . SER A 1 167 ? -25.283 -4.282 64.079 1.00 93.31 167 SER A C 1
ATOM 1347 O O . SER A 1 167 ? -24.299 -4.025 63.386 1.00 93.31 167 SER A O 1
ATOM 1349 N N . ARG A 1 168 ? -26.490 -4.513 63.543 1.00 94.19 168 ARG A N 1
ATOM 1350 C CA . ARG A 1 168 ? -26.753 -4.494 62.096 1.00 94.19 168 ARG A CA 1
ATOM 1351 C C . ARG A 1 168 ? -26.520 -3.115 61.493 1.00 94.19 168 ARG A C 1
ATOM 1353 O O . ARG A 1 168 ? -25.807 -3.023 60.499 1.00 94.19 168 ARG A O 1
ATOM 1360 N N . GLU A 1 169 ? -27.029 -2.061 62.124 1.00 94.62 169 GLU A N 1
ATOM 1361 C CA . GLU A 1 169 ? -26.818 -0.677 61.689 1.00 94.62 169 GLU A CA 1
ATOM 1362 C C . GLU A 1 169 ? -25.322 -0.343 61.580 1.00 94.62 169 GLU A C 1
ATOM 1364 O O . GLU A 1 169 ? -24.869 0.143 60.543 1.00 94.62 169 GLU A O 1
ATOM 1369 N N . LYS A 1 170 ? -24.519 -0.717 62.586 1.00 95.75 170 LYS A N 1
ATOM 1370 C CA . LYS A 1 170 ? -23.055 -0.550 62.544 1.00 95.75 170 LYS A CA 1
ATOM 1371 C C . LYS A 1 170 ? -22.412 -1.296 61.374 1.00 95.75 170 LYS A C 1
ATOM 1373 O O . LYS A 1 170 ? -21.533 -0.750 60.711 1.00 95.75 170 LYS A O 1
ATOM 1378 N N . THR A 1 171 ? -22.841 -2.528 61.092 1.00 93.81 171 THR A N 1
ATOM 1379 C CA . THR A 1 171 ? -22.302 -3.287 59.948 1.00 93.81 171 THR A CA 1
ATOM 1380 C C . THR A 1 171 ? -22.693 -2.678 58.603 1.00 93.81 171 THR A C 1
ATOM 1382 O O . THR A 1 171 ? -21.871 -2.646 57.685 1.00 93.81 171 THR A O 1
ATOM 1385 N N . THR A 1 172 ? -23.915 -2.151 58.477 1.00 93.88 172 THR A N 1
ATOM 1386 C CA . THR A 1 172 ? -24.353 -1.470 57.255 1.00 93.88 172 THR A CA 1
ATOM 1387 C C . THR A 1 172 ? -23.636 -0.139 57.069 1.00 93.88 172 THR A C 1
ATOM 1389 O O . THR A 1 172 ? -23.207 0.145 55.955 1.00 93.88 172 THR A O 1
ATOM 1392 N N . GLN A 1 173 ? -23.416 0.617 58.148 1.00 95.62 173 GLN A N 1
ATOM 1393 C CA . GLN A 1 173 ? -22.657 1.869 58.141 1.00 95.62 173 GLN A CA 1
ATOM 1394 C C . GLN A 1 173 ? -21.225 1.638 57.638 1.00 95.62 173 GLN A C 1
ATOM 1396 O O . GLN A 1 173 ? -20.807 2.251 56.660 1.00 95.62 173 GLN A O 1
ATOM 1401 N N . ALA A 1 174 ? -20.511 0.665 58.217 1.00 95.50 174 ALA A N 1
ATOM 1402 C CA . ALA A 1 174 ? -19.147 0.328 57.802 1.00 95.50 174 ALA A CA 1
ATOM 1403 C C . ALA A 1 174 ? -19.071 -0.116 56.328 1.00 95.50 174 ALA A C 1
ATOM 1405 O O . ALA A 1 174 ? -18.108 0.180 55.614 1.00 95.50 174 ALA A O 1
ATOM 1406 N N . ARG A 1 175 ? -20.103 -0.819 55.840 1.00 95.50 175 ARG A N 1
ATOM 1407 C CA . ARG A 1 175 ? -20.198 -1.207 54.428 1.00 95.50 175 ARG A CA 1
ATOM 1408 C C . ARG A 1 175 ? -20.417 0.003 53.518 1.00 95.50 175 ARG A C 1
ATOM 1410 O O . ARG A 1 175 ? -19.810 0.044 52.451 1.00 95.50 175 ARG A O 1
ATOM 1417 N N . VAL A 1 176 ? -21.258 0.957 53.918 1.00 95.44 176 VAL A N 1
ATOM 1418 C CA . VAL A 1 176 ? -21.480 2.204 53.167 1.00 95.44 176 VAL A CA 1
ATOM 1419 C C . VAL A 1 176 ? -20.185 3.004 53.078 1.00 95.44 176 VAL A C 1
ATOM 1421 O O . VAL A 1 176 ? -19.767 3.318 51.970 1.00 95.44 176 VAL A O 1
ATOM 1424 N N . GLU A 1 177 ? -19.485 3.209 54.193 1.00 95.88 177 GLU A N 1
ATOM 1425 C CA . GLU A 1 177 ? -18.196 3.919 54.220 1.00 95.88 177 GLU A CA 1
ATOM 1426 C C . GLU A 1 177 ? -17.151 3.251 53.307 1.00 95.88 177 GLU A C 1
ATOM 1428 O O . GLU A 1 177 ? -16.432 3.915 52.559 1.00 95.88 177 GLU A O 1
ATOM 1433 N N . THR A 1 178 ? -17.109 1.913 53.294 1.00 96.31 178 THR A N 1
ATOM 1434 C CA . THR A 1 178 ? -16.219 1.159 52.395 1.00 96.31 178 THR A CA 1
ATOM 1435 C C . THR A 1 178 ? -16.576 1.384 50.922 1.00 96.31 178 THR A C 1
ATOM 1437 O O . THR A 1 178 ? -15.688 1.573 50.089 1.00 96.31 178 THR A O 1
ATOM 1440 N N . LEU A 1 179 ? -17.868 1.367 50.583 1.00 94.19 179 LEU A N 1
ATOM 1441 C CA . LEU A 1 179 ? -18.338 1.596 49.214 1.00 94.19 179 LEU A CA 1
ATOM 1442 C C . LEU A 1 179 ? -18.110 3.044 48.766 1.00 94.19 179 LEU A C 1
ATOM 1444 O O . LEU A 1 179 ? -17.747 3.268 47.613 1.00 94.19 179 LEU A O 1
ATOM 1448 N N . GLU A 1 180 ? -18.267 4.017 49.662 1.00 96.44 180 GLU A N 1
ATOM 1449 C CA . GLU A 1 180 ? -17.957 5.424 49.396 1.00 96.44 180 GLU A CA 1
ATOM 1450 C C . GLU A 1 180 ? -16.464 5.624 49.116 1.00 96.44 180 GLU A C 1
ATOM 1452 O O . GLU A 1 180 ? -16.111 6.268 48.125 1.00 96.44 180 GLU A O 1
ATOM 1457 N N . SER A 1 181 ? -15.584 4.992 49.902 1.00 96.00 181 SER A N 1
ATOM 1458 C CA . SER A 1 181 ? -14.138 4.999 49.638 1.00 96.00 181 SER A CA 1
ATOM 1459 C C . SER A 1 181 ? -13.809 4.393 48.268 1.00 96.00 181 SER A C 1
ATOM 1461 O O . SER A 1 181 ? -13.051 4.981 47.498 1.00 96.00 181 SER A O 1
ATOM 1463 N N . GLN A 1 182 ? -14.408 3.249 47.922 1.00 94.56 182 GLN A N 1
ATOM 1464 C CA . GLN A 1 182 ? -14.193 2.599 46.622 1.00 94.56 182 GLN A CA 1
ATOM 1465 C C . GLN A 1 182 ? -14.710 3.444 45.452 1.00 94.56 182 GLN A C 1
ATOM 1467 O O . GLN A 1 182 ? -14.068 3.512 44.403 1.00 94.56 182 GLN A O 1
ATOM 1472 N N . LEU A 1 183 ? -15.853 4.115 45.623 1.00 94.94 183 LEU A N 1
ATOM 1473 C CA . LEU A 1 183 ? -16.399 5.041 44.634 1.00 94.94 183 LEU A CA 1
ATOM 1474 C C . LEU A 1 183 ? -15.446 6.222 44.406 1.00 94.94 183 LEU A C 1
ATOM 1476 O O . LEU A 1 183 ? -15.225 6.630 43.263 1.00 94.94 183 LEU A O 1
ATOM 1480 N N . GLN A 1 184 ? -14.879 6.771 45.481 1.00 96.50 184 GLN A N 1
ATOM 1481 C CA . GLN A 1 184 ? -13.922 7.872 45.411 1.00 96.50 184 GLN A CA 1
ATOM 1482 C C . GLN A 1 184 ? -12.644 7.455 44.668 1.00 96.50 184 GLN A C 1
ATOM 1484 O O . GLN A 1 184 ? -12.198 8.170 43.767 1.00 96.50 184 GLN A O 1
ATOM 1489 N N . ASP A 1 185 ? -12.111 6.270 44.968 1.00 95.38 185 ASP A N 1
ATOM 1490 C CA . ASP A 1 185 ? -10.941 5.714 44.281 1.00 95.38 185 ASP A CA 1
ATOM 1491 C C . ASP A 1 185 ? -11.214 5.457 42.793 1.00 95.38 185 ASP A C 1
ATOM 1493 O O . ASP A 1 185 ? -10.400 5.825 41.938 1.00 95.38 185 ASP A O 1
ATOM 1497 N N . ALA A 1 186 ? -12.384 4.906 42.458 1.00 93.06 186 ALA A N 1
ATOM 1498 C CA . ALA A 1 186 ? -12.794 4.688 41.072 1.00 93.06 186 ALA A CA 1
ATOM 1499 C C . ALA A 1 186 ? -12.905 6.010 40.294 1.00 93.06 186 ALA A C 1
ATOM 1501 O O . ALA A 1 186 ? -12.422 6.108 39.163 1.00 93.06 186 ALA A O 1
ATOM 1502 N N . ARG A 1 187 ? -13.470 7.060 40.907 1.00 95.00 187 ARG A N 1
ATOM 1503 C CA . ARG A 1 187 ? -13.535 8.406 40.309 1.00 95.00 187 ARG A CA 1
ATOM 1504 C C . ARG A 1 187 ? -12.142 8.972 40.036 1.00 95.00 187 ARG A C 1
ATOM 1506 O O . ARG A 1 187 ? -11.894 9.475 38.942 1.00 95.00 187 ARG A O 1
ATOM 1513 N N . LEU A 1 188 ? -11.212 8.845 40.984 1.00 96.25 188 LEU A N 1
ATOM 1514 C CA . LEU A 1 188 ? -9.823 9.278 40.791 1.00 96.25 188 LEU A CA 1
ATOM 1515 C C . LEU A 1 188 ? -9.112 8.478 39.692 1.00 96.25 188 LEU A C 1
ATOM 1517 O O . LEU A 1 188 ? -8.302 9.031 38.945 1.00 96.25 188 LEU A O 1
ATOM 1521 N N . GLN A 1 189 ? -9.408 7.184 39.566 1.00 95.12 189 GLN A N 1
ATOM 1522 C CA . GLN A 1 189 ? -8.846 6.345 38.512 1.00 95.12 189 GLN A CA 1
ATOM 1523 C C . GLN A 1 189 ? -9.347 6.757 37.123 1.00 95.12 189 GLN A C 1
ATOM 1525 O O . GLN A 1 189 ? -8.532 6.832 36.202 1.00 95.12 189 GLN A O 1
ATOM 1530 N N . ILE A 1 190 ? -10.639 7.073 36.981 1.00 92.62 190 ILE A N 1
ATOM 1531 C CA . ILE A 1 190 ? -11.219 7.578 35.727 1.00 92.62 190 ILE A CA 1
ATOM 1532 C C . ILE A 1 190 ? -10.515 8.869 35.301 1.00 92.62 190 ILE A C 1
ATOM 1534 O O . ILE A 1 190 ? -9.985 8.919 34.195 1.00 92.62 190 ILE A O 1
ATOM 1538 N N . ILE A 1 191 ? -10.382 9.849 36.203 1.00 94.38 191 ILE A N 1
ATOM 1539 C CA . ILE A 1 191 ? -9.700 11.124 35.908 1.00 94.38 191 ILE A CA 1
ATOM 1540 C C . ILE A 1 191 ? -8.258 10.880 35.426 1.00 94.38 191 ILE A C 1
ATOM 1542 O O . ILE A 1 191 ? -7.816 11.447 34.427 1.00 94.38 191 ILE A O 1
ATOM 1546 N N . ARG A 1 192 ? -7.514 9.975 36.081 1.00 93.69 192 ARG A N 1
ATOM 1547 C CA . ARG A 1 192 ? -6.143 9.621 35.661 1.00 93.69 192 ARG A CA 1
ATOM 1548 C C . ARG A 1 192 ? -6.095 8.964 34.280 1.00 93.69 192 ARG A C 1
ATOM 1550 O O . ARG A 1 192 ? -5.106 9.139 33.565 1.00 93.69 192 ARG A O 1
ATOM 1557 N N . LEU A 1 193 ? -7.097 8.162 33.922 1.00 90.31 193 LEU A N 1
ATOM 1558 C CA . LEU A 1 193 ? -7.183 7.528 32.605 1.00 90.31 193 LEU A CA 1
ATOM 1559 C C . LEU A 1 193 ? -7.549 8.545 31.523 1.00 90.31 193 LEU A C 1
ATOM 1561 O O . LEU A 1 193 ? -6.919 8.533 30.468 1.00 90.31 193 LEU A O 1
ATOM 1565 N N . GLU A 1 194 ? -8.475 9.460 31.802 1.00 90.75 194 GLU A N 1
ATOM 1566 C CA . GLU A 1 194 ? -8.845 10.556 30.898 1.00 90.75 194 GLU A CA 1
ATOM 1567 C C . GLU A 1 194 ? -7.653 11.480 30.617 1.00 90.75 194 GLU A C 1
ATOM 1569 O O . GLU A 1 194 ? -7.355 11.771 29.458 1.00 90.75 194 GLU A O 1
ATOM 1574 N N . GLU A 1 195 ? -6.883 11.861 31.643 1.00 91.81 195 GLU A N 1
ATOM 1575 C CA . GLU A 1 195 ? -5.660 12.651 31.454 1.00 91.81 195 GLU A CA 1
ATOM 1576 C C . GLU A 1 195 ? -4.606 11.923 30.610 1.00 91.81 195 GLU A C 1
ATOM 1578 O O . GLU A 1 195 ? -3.919 12.543 29.791 1.00 91.81 195 GLU A O 1
ATOM 1583 N N . LYS A 1 196 ? -4.441 10.609 30.816 1.00 89.19 196 LYS A N 1
ATOM 1584 C CA . LYS A 1 196 ? -3.521 9.791 30.013 1.00 89.19 196 LYS A CA 1
ATOM 1585 C C . LYS A 1 196 ? -3.991 9.702 28.565 1.00 89.19 196 LYS A C 1
ATOM 1587 O O . LYS A 1 196 ? -3.172 9.899 27.672 1.00 89.19 196 LYS A O 1
ATOM 1592 N N . ALA A 1 197 ? -5.282 9.464 28.339 1.00 86.44 197 ALA A N 1
ATOM 1593 C CA . ALA A 1 197 ? -5.872 9.406 27.007 1.00 86.44 197 ALA A CA 1
ATOM 1594 C C . ALA A 1 197 ? -5.715 10.743 26.270 1.00 86.44 197 ALA A C 1
ATOM 1596 O O . ALA A 1 197 ? -5.267 10.761 25.127 1.00 86.44 197 ALA A O 1
ATOM 1597 N N . PHE A 1 198 ? -5.971 11.868 26.943 1.00 86.12 198 PHE A N 1
ATOM 1598 C CA . PHE A 1 198 ? -5.800 13.201 26.364 1.00 86.12 198 PHE A CA 1
ATOM 1599 C C . PHE A 1 198 ? -4.336 13.504 26.005 1.00 86.12 198 PHE A C 1
ATOM 1601 O O . PHE A 1 198 ? -4.040 14.037 24.932 1.00 86.12 198 PHE A O 1
ATOM 1608 N N . LYS A 1 199 ? -3.390 13.133 26.879 1.00 89.44 199 LYS A N 1
ATOM 1609 C CA . LYS A 1 199 ? -1.949 13.279 26.606 1.00 89.44 199 LYS A CA 1
ATOM 1610 C C . LYS A 1 199 ? -1.503 12.406 25.434 1.00 89.44 199 LYS A C 1
ATOM 1612 O O . LYS A 1 199 ? -0.680 12.857 24.636 1.00 89.44 199 LYS A O 1
ATOM 1617 N N . GLU A 1 200 ? -2.026 11.190 25.330 1.00 86.88 200 GLU A N 1
ATOM 1618 C CA . GLU A 1 200 ? -1.676 10.261 24.257 1.00 86.88 200 GLU A CA 1
ATOM 1619 C C . GLU A 1 200 ? -2.267 10.693 22.909 1.00 86.88 200 GLU A C 1
ATOM 1621 O O . GLU A 1 200 ? -1.532 10.748 21.926 1.00 86.88 200 GLU A O 1
ATOM 1626 N N . ASP A 1 201 ? -3.527 11.135 22.869 1.00 87.00 201 ASP A N 1
ATOM 1627 C CA . ASP A 1 201 ? -4.141 11.730 21.670 1.00 87.00 201 ASP A CA 1
ATOM 1628 C C . ASP A 1 201 ? -3.354 12.969 21.199 1.00 87.00 201 ASP A C 1
ATOM 1630 O O . ASP A 1 201 ? -3.019 13.117 20.021 1.00 87.00 201 ASP A O 1
ATOM 1634 N N . GLY A 1 202 ? -2.931 13.826 22.136 1.00 86.69 202 GLY A N 1
ATOM 1635 C CA . GLY A 1 202 ? -2.055 14.959 21.835 1.00 86.69 202 GLY A CA 1
ATOM 1636 C C . GLY A 1 202 ? -0.690 14.551 21.260 1.00 86.69 202 GLY A C 1
ATOM 1637 O O . GLY A 1 202 ? -0.171 15.225 20.365 1.00 86.69 202 GLY A O 1
ATOM 1638 N N . ARG A 1 203 ? -0.095 13.450 21.739 1.00 87.50 203 ARG A N 1
ATOM 1639 C CA . ARG A 1 203 ? 1.163 12.902 21.197 1.00 87.50 203 ARG A CA 1
ATOM 1640 C C . ARG A 1 203 ? 0.968 12.303 19.811 1.00 87.50 203 ARG A C 1
ATOM 1642 O O . ARG A 1 203 ? 1.778 12.595 18.932 1.00 87.50 203 ARG A O 1
ATOM 1649 N N . GLN A 1 204 ? -0.098 11.537 19.598 1.00 86.62 204 GLN A N 1
ATOM 1650 C CA . GLN A 1 204 ? -0.424 10.953 18.297 1.00 86.62 204 GLN A CA 1
ATOM 1651 C C . GLN A 1 204 ? -0.672 12.036 17.247 1.00 86.62 204 GLN A C 1
ATOM 1653 O O . GLN A 1 204 ? -0.082 11.981 16.169 1.00 86.62 204 GLN A O 1
ATOM 1658 N N . LYS A 1 205 ? -1.435 13.085 17.582 1.00 89.19 205 LYS A N 1
ATOM 1659 C CA . LYS A 1 205 ? -1.641 14.244 16.698 1.00 89.19 205 LYS A CA 1
ATOM 1660 C C . LYS A 1 205 ? -0.324 14.924 16.326 1.00 89.19 205 LYS A C 1
ATOM 1662 O O . LYS A 1 205 ? -0.087 15.191 15.150 1.00 89.19 205 LYS A O 1
ATOM 1667 N N . LYS A 1 206 ? 0.570 15.157 17.294 1.00 90.38 206 LYS A N 1
ATOM 1668 C CA . LYS A 1 206 ? 1.903 15.731 17.023 1.00 90.38 206 LYS A CA 1
ATOM 1669 C C . LYS A 1 206 ? 2.759 14.818 16.142 1.00 90.38 206 LYS A C 1
ATOM 1671 O O . LYS A 1 206 ? 3.396 15.306 15.212 1.00 90.38 206 LYS A O 1
ATOM 1676 N N . ALA A 1 207 ? 2.754 13.512 16.405 1.00 90.88 207 ALA A N 1
ATOM 1677 C CA . ALA A 1 207 ? 3.486 12.535 15.605 1.00 90.88 207 ALA A CA 1
ATOM 1678 C C . ALA A 1 207 ? 2.970 12.485 14.157 1.00 90.88 207 ALA A C 1
ATOM 1680 O O . ALA A 1 207 ? 3.776 12.500 13.228 1.00 90.88 207 ALA A O 1
ATOM 1681 N N . ALA A 1 208 ? 1.649 12.505 13.959 1.00 89.56 208 ALA A N 1
ATOM 1682 C CA . ALA A 1 208 ? 1.025 12.529 12.638 1.00 89.56 208 ALA A CA 1
ATOM 1683 C C . ALA A 1 208 ? 1.364 13.812 11.859 1.00 89.56 208 ALA A C 1
ATOM 1685 O O . ALA A 1 208 ? 1.705 13.745 10.678 1.00 89.56 208 ALA A O 1
ATOM 1686 N N . VAL A 1 209 ? 1.342 14.978 12.518 1.00 92.25 209 VAL A N 1
ATOM 1687 C CA . VAL A 1 209 ? 1.743 16.256 11.901 1.00 92.25 209 VAL A CA 1
ATOM 1688 C C . VAL A 1 209 ? 3.214 16.225 11.472 1.00 92.25 209 VAL A C 1
ATOM 1690 O O . VAL A 1 209 ? 3.535 16.639 10.357 1.00 92.25 209 VAL A O 1
ATOM 1693 N N . GLU A 1 210 ? 4.104 15.688 12.308 1.00 93.12 210 GLU A N 1
ATOM 1694 C CA . GLU A 1 210 ? 5.533 15.596 11.989 1.00 93.12 210 GLU A CA 1
ATOM 1695 C C . GLU A 1 210 ? 5.813 14.590 10.859 1.00 93.12 210 GLU A C 1
ATOM 1697 O O . GLU A 1 210 ? 6.625 14.858 9.972 1.00 93.12 210 GLU A O 1
ATOM 1702 N N . GLN A 1 211 ? 5.112 13.451 10.835 1.00 92.44 211 GLN A N 1
ATOM 1703 C CA . GLN A 1 211 ? 5.181 12.495 9.724 1.00 92.44 211 GLN A CA 1
ATOM 1704 C C . GLN A 1 211 ? 4.694 13.116 8.413 1.00 92.44 211 GLN A C 1
ATOM 1706 O O . GLN A 1 211 ? 5.366 12.979 7.391 1.00 92.44 211 GLN A O 1
ATOM 1711 N N . ASN A 1 212 ? 3.579 13.849 8.442 1.00 93.88 212 ASN A N 1
ATOM 1712 C CA . ASN A 1 212 ? 3.053 14.536 7.267 1.00 93.88 212 ASN A CA 1
ATOM 1713 C C . ASN A 1 212 ? 4.051 15.592 6.754 1.00 93.88 212 ASN A C 1
ATOM 1715 O O . ASN A 1 212 ? 4.380 15.626 5.570 1.00 93.88 212 ASN A O 1
ATOM 1719 N N . LYS A 1 213 ? 4.651 16.381 7.654 1.00 95.25 213 LYS A N 1
ATOM 1720 C CA . LYS A 1 213 ? 5.709 17.338 7.295 1.00 95.25 213 LYS A CA 1
ATOM 1721 C C . LYS A 1 213 ? 6.910 16.659 6.624 1.00 95.25 213 LYS A C 1
ATOM 1723 O O . LYS A 1 213 ? 7.389 17.147 5.601 1.00 95.25 213 LYS A O 1
ATOM 1728 N N . LYS A 1 214 ? 7.378 15.527 7.164 1.00 94.88 214 LYS A N 1
ATOM 1729 C CA . LYS A 1 214 ? 8.466 14.734 6.563 1.00 94.88 214 LYS A CA 1
ATOM 1730 C C . LYS A 1 214 ? 8.086 14.204 5.184 1.00 94.88 214 LYS A C 1
ATOM 1732 O O . LYS A 1 214 ? 8.885 14.309 4.263 1.00 94.88 214 LYS A O 1
ATOM 1737 N N . PHE A 1 215 ? 6.868 13.695 5.026 1.00 95.62 215 PHE A N 1
ATOM 1738 C CA . PHE A 1 215 ? 6.362 13.207 3.747 1.00 95.62 215 PHE A CA 1
ATOM 1739 C C . PHE A 1 215 ? 6.340 14.306 2.673 1.00 95.62 215 PHE A C 1
ATOM 1741 O O . PHE A 1 215 ? 6.888 14.110 1.588 1.00 95.62 215 PHE A O 1
ATOM 1748 N N . LYS A 1 216 ? 5.814 15.496 2.997 1.00 96.12 216 LYS A N 1
ATOM 1749 C CA . LYS A 1 216 ? 5.837 16.660 2.092 1.00 96.12 216 LYS A CA 1
ATOM 1750 C C . LYS A 1 216 ? 7.258 17.064 1.707 1.00 96.12 216 LYS A C 1
ATOM 1752 O O . LYS A 1 216 ? 7.520 17.356 0.543 1.00 96.12 216 LYS A O 1
ATOM 1757 N N . GLN A 1 217 ? 8.186 17.044 2.666 1.00 95.56 217 GLN A N 1
ATOM 1758 C CA . GLN A 1 217 ? 9.600 17.311 2.397 1.00 95.56 217 GLN A CA 1
ATOM 1759 C C . GLN A 1 217 ? 10.204 16.269 1.452 1.00 95.56 217 GLN A C 1
ATOM 1761 O O . GLN A 1 217 ? 10.922 16.640 0.527 1.00 95.56 217 GLN A O 1
ATOM 1766 N N . THR A 1 218 ? 9.899 14.985 1.643 1.00 96.69 218 THR A N 1
ATOM 1767 C CA . THR A 1 218 ? 10.362 13.920 0.747 1.00 96.69 218 THR A CA 1
ATOM 1768 C C . THR A 1 218 ? 9.846 14.128 -0.674 1.00 96.69 218 THR A C 1
ATOM 1770 O O . THR A 1 218 ? 10.640 14.056 -1.608 1.00 96.69 218 THR A O 1
ATOM 1773 N N . ILE A 1 219 ? 8.565 14.463 -0.858 1.00 95.31 219 ILE A N 1
ATOM 1774 C CA . ILE A 1 219 ? 8.012 14.744 -2.193 1.00 95.31 219 ILE A CA 1
ATOM 1775 C C . ILE A 1 219 ? 8.689 15.963 -2.832 1.00 95.31 219 ILE A C 1
ATOM 1777 O O . ILE A 1 219 ? 9.122 15.892 -3.982 1.00 95.31 219 ILE A O 1
ATOM 1781 N N . ALA A 1 220 ? 8.833 17.064 -2.090 1.00 94.88 220 ALA A N 1
ATOM 1782 C CA . ALA A 1 220 ? 9.515 18.256 -2.592 1.00 94.88 220 ALA A CA 1
ATOM 1783 C C . ALA A 1 220 ? 10.971 17.953 -2.996 1.00 94.88 220 ALA A C 1
ATOM 1785 O O . ALA A 1 220 ? 11.430 18.417 -4.038 1.00 94.88 220 ALA A O 1
ATOM 1786 N N . ASN A 1 221 ? 11.673 17.117 -2.222 1.00 95.50 221 ASN A N 1
ATOM 1787 C CA . ASN A 1 221 ? 13.030 16.674 -2.537 1.00 95.50 221 ASN A CA 1
ATOM 1788 C C . ASN A 1 221 ? 13.080 15.798 -3.800 1.00 95.50 221 ASN A C 1
ATOM 1790 O O . ASN A 1 221 ? 14.003 15.956 -4.595 1.00 95.50 221 ASN A O 1
ATOM 1794 N N . ILE A 1 222 ? 12.104 14.908 -4.013 1.00 96.06 222 ILE A N 1
ATOM 1795 C CA . ILE A 1 222 ? 12.006 14.096 -5.240 1.00 96.06 222 ILE A CA 1
ATOM 1796 C C . ILE A 1 222 ? 11.841 15.007 -6.462 1.00 96.06 222 ILE A C 1
ATOM 1798 O O . ILE A 1 222 ? 12.543 14.843 -7.461 1.00 96.06 222 ILE A O 1
ATOM 1802 N N . PHE A 1 223 ? 10.974 16.020 -6.377 1.00 94.94 223 PHE A N 1
ATOM 1803 C CA . PHE A 1 223 ? 10.841 17.005 -7.450 1.00 94.94 223 PHE A CA 1
ATOM 1804 C C . PHE A 1 223 ? 12.132 17.807 -7.665 1.00 94.94 223 PHE A C 1
ATOM 1806 O O . PHE A 1 223 ? 12.548 17.982 -8.812 1.00 94.94 223 PHE A O 1
ATOM 1813 N N . ALA A 1 224 ? 12.816 18.206 -6.588 1.00 92.88 224 ALA A N 1
ATOM 1814 C CA . ALA A 1 224 ? 14.096 18.909 -6.664 1.00 92.88 224 ALA A CA 1
ATOM 1815 C C . ALA A 1 224 ? 15.205 18.070 -7.321 1.00 92.88 224 ALA A C 1
ATOM 1817 O O . ALA A 1 224 ? 15.955 18.597 -8.141 1.00 92.88 224 ALA A O 1
ATOM 1818 N N . GLN A 1 225 ? 15.278 16.764 -7.037 1.00 93.44 225 GLN A N 1
ATOM 1819 C CA . GLN A 1 225 ? 16.197 15.838 -7.719 1.00 93.44 225 GLN A CA 1
ATOM 1820 C C . GLN A 1 225 ? 15.921 15.766 -9.226 1.00 93.44 225 GLN A C 1
ATOM 1822 O O . GLN A 1 225 ? 16.850 15.672 -10.023 1.00 93.44 225 GLN A O 1
ATOM 1827 N N . GLY A 1 226 ? 14.651 15.879 -9.623 1.00 89.12 226 GLY A N 1
ATOM 1828 C CA . GLY A 1 226 ? 14.237 15.995 -11.021 1.00 89.12 226 GLY A CA 1
ATOM 1829 C C . GLY A 1 226 ? 14.472 17.374 -11.654 1.00 89.12 226 GLY A C 1
ATOM 1830 O O . GLY A 1 226 ? 14.034 17.590 -12.785 1.00 89.12 226 GLY A O 1
ATOM 1831 N N . GLY A 1 227 ? 15.110 18.316 -10.947 1.00 92.38 227 GLY A N 1
ATOM 1832 C CA . GLY A 1 227 ? 15.362 19.683 -11.413 1.00 92.38 227 GLY A CA 1
ATOM 1833 C C . GLY A 1 227 ? 14.162 20.631 -11.302 1.00 92.38 227 GLY A C 1
ATOM 1834 O O . GLY A 1 227 ? 14.181 21.707 -11.899 1.00 92.38 227 GLY A O 1
ATOM 1835 N N . TRP A 1 228 ? 13.114 20.255 -10.564 1.00 94.62 228 TRP A N 1
ATOM 1836 C CA . TRP A 1 228 ? 11.930 21.088 -10.351 1.00 94.62 228 TRP A CA 1
ATOM 1837 C C . TRP A 1 228 ? 12.000 21.805 -9.008 1.00 94.62 228 TRP A C 1
ATOM 1839 O O . TRP A 1 228 ? 12.163 21.191 -7.957 1.00 94.62 228 TRP A O 1
ATOM 1849 N N . THR A 1 229 ? 11.821 23.121 -9.022 1.00 91.44 229 THR A N 1
ATOM 1850 C CA . THR A 1 229 ? 11.730 23.913 -7.794 1.00 91.44 229 THR A CA 1
ATOM 1851 C C . THR A 1 229 ? 10.355 23.715 -7.157 1.00 91.44 229 THR A C 1
ATOM 1853 O O . THR A 1 229 ? 9.390 24.356 -7.565 1.00 91.44 229 THR A O 1
ATOM 1856 N N . CYS A 1 230 ? 10.265 22.833 -6.161 1.00 93.50 230 CYS A N 1
ATOM 1857 C CA . CYS A 1 230 ? 9.038 22.573 -5.410 1.00 93.50 230 CYS A CA 1
ATOM 1858 C C . CYS A 1 230 ? 9.225 22.969 -3.943 1.00 93.50 230 CYS A C 1
ATOM 1860 O O . CYS A 1 230 ? 10.174 22.526 -3.296 1.00 93.50 230 CYS A O 1
ATOM 1862 N N . SER A 1 231 ? 8.317 23.779 -3.393 1.00 92.94 231 SER A N 1
ATOM 1863 C CA . SER A 1 231 ? 8.273 23.996 -1.943 1.00 92.94 231 SER A CA 1
ATOM 1864 C C . SER A 1 231 ? 7.457 22.898 -1.254 1.00 92.94 231 SER A C 1
ATOM 1866 O O . SER A 1 231 ? 6.729 22.154 -1.904 1.00 92.94 231 SER A O 1
ATOM 1868 N N . THR A 1 232 ? 7.547 22.796 0.072 1.00 93.00 232 THR A N 1
ATOM 1869 C CA . THR A 1 232 ? 6.832 21.785 0.874 1.00 93.00 232 THR A CA 1
ATOM 1870 C C . THR A 1 232 ? 5.352 22.083 1.120 1.00 93.00 232 THR A C 1
ATOM 1872 O O . THR A 1 232 ? 4.717 21.412 1.933 1.00 93.00 232 THR A O 1
ATOM 1875 N N . ASN A 1 233 ? 4.795 23.091 0.449 1.00 94.69 233 ASN A N 1
ATOM 1876 C CA . ASN A 1 233 ? 3.375 23.407 0.540 1.00 94.69 233 ASN A CA 1
ATOM 1877 C C . ASN A 1 233 ? 2.562 22.477 -0.374 1.00 94.69 233 ASN A C 1
ATOM 1879 O O . ASN A 1 233 ? 2.985 22.222 -1.500 1.00 94.69 233 ASN A O 1
ATOM 1883 N N . ASP A 1 234 ? 1.388 22.026 0.073 1.00 92.50 234 ASP A N 1
ATOM 1884 C CA . ASP A 1 234 ? 0.566 21.050 -0.664 1.00 92.50 234 ASP A CA 1
ATOM 1885 C C . ASP A 1 234 ? 0.169 21.568 -2.044 1.00 92.50 234 ASP A C 1
ATOM 1887 O O . ASP A 1 234 ? 0.318 20.861 -3.037 1.00 92.50 234 ASP A O 1
ATOM 1891 N N . GLU A 1 235 ? -0.251 22.830 -2.121 1.00 94.69 235 GLU A N 1
ATOM 1892 C CA . GLU A 1 235 ? -0.636 23.449 -3.391 1.00 94.69 235 GLU A CA 1
ATOM 1893 C C . GLU A 1 235 ? 0.536 23.526 -4.373 1.00 94.69 235 GLU A C 1
ATOM 1895 O O . GLU A 1 235 ? 0.375 23.267 -5.563 1.00 94.69 235 GLU A O 1
ATOM 1900 N N . ASN A 1 236 ? 1.746 23.794 -3.878 1.00 94.25 236 ASN A N 1
ATOM 1901 C CA . ASN A 1 236 ? 2.932 23.862 -4.730 1.00 94.25 236 ASN A CA 1
ATOM 1902 C C . ASN A 1 236 ? 3.386 22.470 -5.185 1.00 94.25 236 ASN A C 1
ATOM 1904 O O . ASN A 1 236 ? 3.805 22.313 -6.332 1.00 94.25 236 ASN A O 1
ATOM 1908 N N . ILE A 1 237 ? 3.274 21.462 -4.316 1.00 96.19 237 ILE A N 1
ATOM 1909 C CA . ILE A 1 237 ? 3.511 20.051 -4.651 1.00 96.19 237 ILE A CA 1
ATOM 1910 C C . ILE A 1 237 ? 2.550 19.605 -5.756 1.00 96.19 237 ILE A C 1
ATOM 1912 O O . ILE A 1 237 ? 2.985 19.047 -6.766 1.00 96.19 237 ILE A O 1
ATOM 1916 N N . LEU A 1 238 ? 1.257 19.889 -5.594 1.00 96.19 238 LEU A N 1
ATOM 1917 C CA . LEU A 1 238 ? 0.226 19.534 -6.566 1.00 96.19 238 LEU A CA 1
ATOM 1918 C C . LEU A 1 238 ? 0.425 20.260 -7.896 1.00 96.19 238 LEU A C 1
ATOM 1920 O O . LEU A 1 238 ? 0.345 19.633 -8.952 1.00 96.19 238 LEU A O 1
ATOM 1924 N N . GLU A 1 239 ? 0.722 21.555 -7.865 1.00 95.00 239 GLU A N 1
ATOM 1925 C CA . GLU A 1 239 ? 0.935 22.335 -9.081 1.00 95.00 239 GLU A CA 1
ATOM 1926 C C . GLU A 1 239 ? 2.196 21.887 -9.833 1.00 95.00 239 GLU A C 1
ATOM 1928 O O . GLU A 1 239 ? 2.160 21.685 -11.048 1.00 95.00 239 GLU A O 1
ATOM 1933 N N . THR A 1 240 ? 3.288 21.606 -9.116 1.00 95.12 240 THR A N 1
ATOM 1934 C CA . THR A 1 240 ? 4.512 21.057 -9.723 1.00 95.12 240 THR A CA 1
ATOM 1935 C C . THR A 1 240 ? 4.246 19.689 -10.356 1.00 95.12 240 THR A C 1
ATOM 1937 O O . THR A 1 240 ? 4.692 19.426 -11.476 1.00 95.12 240 THR A O 1
ATOM 1940 N N . ALA A 1 241 ? 3.463 18.832 -9.692 1.00 95.31 241 ALA A N 1
ATOM 1941 C CA . ALA A 1 241 ? 3.058 17.540 -10.240 1.00 95.31 241 ALA A CA 1
ATOM 1942 C C . ALA A 1 241 ? 2.227 17.696 -11.527 1.00 95.31 241 ALA A C 1
ATOM 1944 O O . ALA A 1 241 ? 2.500 17.017 -12.520 1.00 95.31 241 ALA A O 1
ATOM 1945 N N . ARG A 1 242 ? 1.259 18.624 -11.556 1.00 96.38 242 ARG A N 1
ATOM 1946 C CA . ARG A 1 242 ? 0.462 18.921 -12.762 1.00 96.38 242 ARG A CA 1
ATOM 1947 C C . ARG A 1 242 ? 1.338 19.397 -13.918 1.00 96.38 242 ARG A C 1
ATOM 1949 O O . ARG A 1 242 ? 1.189 18.908 -15.038 1.00 96.38 242 ARG A O 1
ATOM 1956 N N . GLN A 1 243 ? 2.285 20.295 -13.654 1.00 95.25 243 GLN A N 1
ATOM 1957 C CA . GLN A 1 243 ? 3.221 20.783 -14.670 1.00 95.25 243 GLN A CA 1
ATOM 1958 C C . GLN A 1 243 ? 4.128 19.670 -15.207 1.00 95.25 243 GLN A C 1
ATOM 1960 O O . GLN A 1 243 ? 4.378 19.607 -16.415 1.00 95.25 243 GLN A O 1
ATOM 1965 N N . LEU A 1 244 ? 4.605 18.777 -14.336 1.00 95.38 244 LEU A N 1
ATOM 1966 C CA . LEU A 1 244 ? 5.392 17.612 -14.736 1.00 95.38 244 LEU A CA 1
ATOM 1967 C C . LEU A 1 244 ? 4.586 16.689 -15.659 1.00 95.38 244 LEU A C 1
ATOM 1969 O O . LEU A 1 244 ? 5.084 16.309 -16.721 1.00 95.38 244 LEU A O 1
ATOM 1973 N N . ILE A 1 245 ? 3.336 16.389 -15.294 1.00 95.56 245 ILE A N 1
ATOM 1974 C CA . ILE A 1 245 ? 2.424 15.571 -16.106 1.00 95.56 245 ILE A CA 1
ATOM 1975 C C . ILE A 1 245 ? 2.197 16.220 -17.476 1.00 95.56 245 ILE A C 1
ATOM 1977 O O . ILE A 1 245 ? 2.352 15.550 -18.498 1.00 95.56 245 ILE A O 1
ATOM 1981 N N . ALA A 1 246 ? 1.917 17.525 -17.525 1.00 95.56 246 ALA A N 1
ATOM 1982 C CA . ALA A 1 246 ? 1.714 18.245 -18.782 1.00 95.56 246 ALA A CA 1
ATOM 1983 C C . ALA A 1 246 ? 2.964 18.208 -19.685 1.00 95.56 246 ALA A C 1
ATOM 1985 O O . ALA A 1 246 ? 2.864 17.936 -20.885 1.00 95.56 246 ALA A O 1
ATOM 1986 N N . LYS A 1 247 ? 4.167 18.410 -19.120 1.00 95.38 247 LYS A N 1
ATOM 1987 C CA . LYS A 1 247 ? 5.421 18.288 -19.887 1.00 95.38 247 LYS A CA 1
ATOM 1988 C C . LYS A 1 247 ? 5.656 16.863 -20.386 1.00 95.38 247 LYS A C 1
ATOM 1990 O O . LYS A 1 247 ? 6.146 16.693 -21.504 1.00 95.38 247 LYS A O 1
ATOM 1995 N N . PHE A 1 248 ? 5.327 15.850 -19.587 1.00 94.56 248 PHE A N 1
ATOM 1996 C CA . PHE A 1 248 ? 5.454 14.452 -19.993 1.00 94.56 248 PHE A CA 1
ATOM 1997 C C . PHE A 1 248 ? 4.500 14.111 -21.143 1.00 94.56 248 PHE A C 1
ATOM 1999 O O . PHE A 1 248 ? 4.933 13.540 -22.141 1.00 94.56 248 PHE A O 1
ATOM 2006 N N . GLN A 1 249 ? 3.238 14.540 -21.061 1.00 95.69 249 GLN A N 1
ATOM 2007 C CA . GLN A 1 249 ? 2.258 14.368 -22.137 1.00 95.69 249 GLN A CA 1
ATOM 2008 C C . GLN A 1 249 ? 2.715 15.043 -23.439 1.00 95.69 249 GLN A C 1
ATOM 2010 O O . GLN A 1 249 ? 2.651 14.428 -24.502 1.00 95.69 249 GLN A O 1
ATOM 2015 N N . LEU A 1 250 ? 3.265 16.262 -23.362 1.00 96.00 250 LEU A N 1
ATOM 2016 C CA . LEU A 1 250 ? 3.813 16.957 -24.531 1.00 96.00 250 LEU A CA 1
ATOM 2017 C C . LEU A 1 250 ? 5.014 16.216 -25.145 1.00 96.00 250 LEU A C 1
ATOM 2019 O O . LEU A 1 250 ? 5.122 16.113 -26.369 1.00 96.00 250 LEU A O 1
ATOM 2023 N N . LYS A 1 251 ? 5.929 15.693 -24.315 1.00 95.19 251 LYS A N 1
ATOM 2024 C CA . LYS A 1 251 ? 7.054 14.872 -24.794 1.00 95.19 251 LYS A CA 1
ATOM 2025 C C . LYS A 1 251 ? 6.570 13.577 -25.441 1.00 95.19 251 LYS A C 1
ATOM 2027 O O . LYS A 1 251 ? 7.054 13.249 -26.516 1.00 95.19 251 LYS A O 1
ATOM 2032 N N . SER A 1 252 ? 5.599 12.900 -24.833 1.00 95.94 252 SER A N 1
ATOM 2033 C CA . SER A 1 252 ? 4.984 11.687 -25.379 1.00 95.94 252 SER A CA 1
ATOM 2034 C C . SER A 1 252 ? 4.379 11.939 -26.765 1.00 95.94 252 SER A C 1
ATOM 2036 O O . SER A 1 252 ? 4.747 11.269 -27.727 1.00 95.94 252 SER A O 1
ATOM 2038 N N . ALA A 1 253 ? 3.578 13.001 -26.917 1.00 94.75 253 ALA A N 1
ATOM 2039 C CA . ALA A 1 253 ? 3.015 13.392 -28.212 1.00 94.75 253 ALA A CA 1
ATOM 2040 C C . ALA A 1 253 ? 4.100 13.703 -29.265 1.00 94.75 253 ALA A C 1
ATOM 2042 O O . ALA A 1 253 ? 3.962 13.350 -30.438 1.00 94.75 253 ALA A O 1
ATOM 2043 N N . ASN A 1 254 ? 5.206 14.334 -28.855 1.00 94.81 254 ASN A N 1
ATOM 2044 C CA . ASN A 1 254 ? 6.349 14.571 -29.738 1.00 94.81 254 ASN A CA 1
ATOM 2045 C C . ASN A 1 254 ? 7.062 13.276 -30.149 1.00 94.81 254 ASN A C 1
ATOM 2047 O O . ASN A 1 254 ? 7.421 13.157 -31.320 1.00 94.81 254 ASN A O 1
ATOM 2051 N N . CYS A 1 255 ? 7.243 12.317 -29.237 1.00 93.56 255 CYS A N 1
ATOM 2052 C CA . CYS A 1 255 ? 7.798 11.002 -29.563 1.00 93.56 255 CYS A CA 1
ATOM 2053 C C . CYS A 1 255 ? 6.919 10.279 -30.585 1.00 93.56 255 CYS A C 1
ATOM 2055 O O . CYS A 1 255 ? 7.431 9.884 -31.628 1.00 93.56 255 CYS A O 1
ATOM 2057 N N . SER A 1 256 ? 5.599 10.229 -30.375 1.00 94.62 256 SER A N 1
ATOM 2058 C CA . SER A 1 256 ? 4.671 9.615 -31.336 1.00 94.62 256 SER A CA 1
ATOM 2059 C C . SER A 1 256 ? 4.723 10.281 -32.717 1.00 94.62 256 SER A C 1
ATOM 2061 O O . SER A 1 256 ? 4.644 9.608 -33.743 1.00 94.62 256 SER A O 1
ATOM 2063 N N . ARG A 1 257 ? 4.913 11.608 -32.773 1.00 96.19 257 ARG A N 1
ATOM 2064 C CA . ARG A 1 257 ? 5.115 12.333 -34.039 1.00 96.19 257 ARG A CA 1
ATOM 2065 C C . ARG A 1 257 ? 6.446 11.986 -34.714 1.00 96.19 257 ARG A C 1
ATOM 2067 O O . ARG A 1 257 ? 6.496 11.866 -35.933 1.00 96.19 257 ARG A O 1
ATOM 2074 N N . LEU A 1 258 ? 7.530 11.849 -33.955 1.00 93.50 258 LEU A N 1
ATOM 2075 C CA . LEU A 1 258 ? 8.825 11.443 -34.512 1.00 93.50 258 LEU A CA 1
ATOM 2076 C C . LEU A 1 258 ? 8.800 9.984 -34.983 1.00 93.50 258 LEU A C 1
ATOM 2078 O O . LEU A 1 258 ? 9.373 9.669 -36.022 1.00 93.50 258 LEU A O 1
ATOM 2082 N N . GLU A 1 259 ? 8.101 9.104 -34.271 1.00 93.88 259 GLU A N 1
ATOM 2083 C CA . GLU A 1 259 ? 7.881 7.710 -34.668 1.00 93.88 259 GLU A CA 1
ATOM 2084 C C . GLU A 1 259 ? 7.072 7.613 -35.970 1.00 93.88 259 GLU A C 1
ATOM 2086 O O . GLU A 1 259 ? 7.452 6.864 -36.876 1.00 93.88 259 GLU A O 1
ATOM 2091 N N . SER A 1 260 ? 6.014 8.417 -36.129 1.00 93.81 260 SER A N 1
ATOM 2092 C CA . SER A 1 260 ? 5.249 8.465 -37.385 1.00 93.81 260 SER A CA 1
ATOM 2093 C C . SER A 1 260 ? 6.075 9.018 -38.556 1.00 93.81 260 SER A C 1
ATOM 2095 O O . SER A 1 260 ? 5.995 8.520 -39.682 1.00 93.81 260 SER A O 1
ATOM 2097 N N . GLN A 1 261 ? 6.957 9.989 -38.304 1.00 96.56 261 GLN A N 1
ATOM 2098 C CA . GLN A 1 261 ? 7.921 10.447 -39.309 1.00 96.56 261 GLN A CA 1
ATOM 2099 C C . GLN A 1 261 ? 8.948 9.364 -39.659 1.00 96.56 261 GLN A C 1
ATOM 2101 O O . GLN A 1 261 ? 9.255 9.171 -40.834 1.00 96.56 261 GLN A O 1
ATOM 2106 N N . ASN A 1 262 ? 9.458 8.628 -38.669 1.00 92.38 262 ASN A N 1
ATOM 2107 C CA . ASN A 1 262 ? 10.435 7.560 -38.884 1.00 92.38 262 ASN A CA 1
ATOM 2108 C C . ASN A 1 262 ? 9.838 6.420 -39.722 1.00 92.38 262 ASN A C 1
ATOM 2110 O O . ASN A 1 262 ? 10.462 5.975 -40.680 1.00 92.38 262 ASN A O 1
ATOM 2114 N N . THR A 1 263 ? 8.605 6.003 -39.426 1.00 94.56 263 THR A N 1
ATOM 2115 C CA . THR A 1 263 ? 7.880 4.993 -40.222 1.00 94.56 263 THR A CA 1
ATOM 2116 C C . THR A 1 263 ? 7.625 5.463 -41.657 1.00 94.56 263 THR A C 1
ATOM 2118 O O . THR A 1 263 ? 7.847 4.706 -42.604 1.00 94.56 263 THR A O 1
ATOM 2121 N N . THR A 1 264 ? 7.273 6.738 -41.849 1.00 96.38 264 THR A N 1
ATOM 2122 C CA . THR A 1 264 ? 7.131 7.334 -43.190 1.00 96.38 264 THR A CA 1
ATOM 2123 C C . THR A 1 264 ? 8.461 7.344 -43.953 1.00 96.38 264 THR A C 1
ATOM 2125 O O . THR A 1 264 ? 8.510 6.982 -45.125 1.00 96.38 264 THR A O 1
ATOM 2128 N N . LEU A 1 265 ? 9.570 7.714 -43.307 1.00 95.44 265 LEU A N 1
ATOM 2129 C CA . LEU A 1 265 ? 10.889 7.700 -43.947 1.00 95.44 265 LEU A CA 1
ATOM 2130 C C . LEU A 1 265 ? 11.363 6.280 -44.274 1.00 95.44 265 LEU A C 1
ATOM 2132 O O . LEU A 1 265 ? 11.905 6.073 -45.356 1.00 95.44 265 LEU A O 1
ATOM 2136 N N . ARG A 1 266 ? 11.119 5.303 -43.391 1.00 95.31 266 ARG A N 1
ATOM 2137 C CA . ARG A 1 266 ? 11.431 3.887 -43.652 1.00 95.31 266 ARG A CA 1
ATOM 2138 C C . ARG A 1 266 ? 10.690 3.364 -44.877 1.00 95.31 266 ARG A C 1
ATOM 2140 O O . ARG A 1 266 ? 11.340 2.860 -45.782 1.00 95.31 266 ARG A O 1
ATOM 2147 N N . SER A 1 267 ? 9.376 3.583 -44.961 1.00 95.56 267 SER A N 1
ATOM 2148 C CA . SER A 1 267 ? 8.601 3.167 -46.143 1.00 95.56 267 SER A CA 1
ATOM 2149 C C . SER A 1 267 ? 9.098 3.824 -47.438 1.00 95.56 267 SER A C 1
ATOM 2151 O O . SER A 1 267 ? 9.154 3.177 -48.481 1.00 95.56 267 SER A O 1
ATOM 2153 N N . ARG A 1 268 ? 9.546 5.087 -47.382 1.00 96.69 268 ARG A N 1
ATOM 2154 C CA . ARG A 1 268 ? 10.156 5.762 -48.538 1.00 96.69 268 ARG A CA 1
ATOM 2155 C C . ARG A 1 268 ? 11.510 5.166 -48.935 1.00 96.69 268 ARG A C 1
ATOM 2157 O O . ARG A 1 268 ? 11.809 5.120 -50.124 1.00 96.69 268 ARG A O 1
ATOM 2164 N N . ILE A 1 269 ? 12.327 4.738 -47.973 1.00 95.44 269 ILE A N 1
ATOM 2165 C CA . ILE A 1 269 ? 13.592 4.041 -48.251 1.00 95.44 269 ILE A CA 1
ATOM 2166 C C . ILE A 1 269 ? 13.309 2.692 -48.915 1.00 95.44 269 ILE A C 1
ATOM 2168 O O . ILE A 1 269 ? 13.881 2.421 -49.964 1.00 95.44 269 ILE A O 1
ATOM 2172 N N . GLU A 1 270 ? 12.373 1.907 -48.381 1.00 96.31 270 GLU A N 1
ATOM 2173 C CA . GLU A 1 270 ? 11.971 0.617 -48.961 1.00 96.31 270 GLU A CA 1
ATOM 2174 C C . GLU A 1 270 ? 11.452 0.768 -50.406 1.00 96.31 270 GLU A C 1
ATOM 2176 O O . GLU A 1 270 ? 11.742 -0.059 -51.272 1.00 96.31 270 GLU A O 1
ATOM 2181 N N . GLU A 1 271 ? 10.714 1.845 -50.700 1.00 97.19 271 GLU A N 1
ATOM 2182 C CA . GLU A 1 271 ? 10.278 2.177 -52.064 1.00 97.19 271 GLU A CA 1
ATOM 2183 C C . GLU A 1 271 ? 11.458 2.490 -52.995 1.00 97.19 271 GLU A C 1
ATOM 2185 O O . GLU A 1 271 ? 11.502 2.021 -54.135 1.00 97.19 271 GLU A O 1
ATOM 2190 N N . LEU A 1 272 ? 12.430 3.274 -52.517 1.00 96.19 272 LEU A N 1
ATOM 2191 C CA . LEU A 1 272 ? 13.627 3.618 -53.285 1.00 96.19 272 LEU A CA 1
ATOM 2192 C C . LEU A 1 272 ? 14.504 2.391 -53.537 1.00 96.19 272 LEU A C 1
ATOM 2194 O O . LEU A 1 272 ? 14.968 2.209 -54.659 1.00 96.19 272 LEU A O 1
ATOM 2198 N N . GLU A 1 273 ? 14.690 1.529 -52.540 1.00 95.81 273 GLU A N 1
ATOM 2199 C CA . GLU A 1 273 ? 15.392 0.253 -52.698 1.00 95.81 273 GLU A CA 1
ATOM 2200 C C . GLU A 1 273 ? 14.705 -0.613 -53.760 1.00 95.81 273 GLU A C 1
ATOM 2202 O O . GLU A 1 273 ? 15.367 -1.143 -54.656 1.00 95.81 273 GLU A O 1
ATOM 2207 N N . ARG A 1 274 ? 13.367 -0.680 -53.749 1.00 96.75 274 ARG A N 1
ATOM 2208 C CA . ARG A 1 274 ? 12.609 -1.389 -54.787 1.00 96.75 274 ARG A CA 1
ATOM 2209 C C . ARG A 1 274 ? 12.851 -0.794 -56.176 1.00 96.75 274 ARG A C 1
ATOM 2211 O O . ARG A 1 274 ? 13.195 -1.545 -57.089 1.00 96.75 274 ARG A O 1
ATOM 2218 N N . CYS A 1 275 ? 12.761 0.529 -56.321 1.00 95.44 275 CYS A N 1
ATOM 2219 C CA . CYS A 1 275 ? 13.063 1.232 -57.574 1.00 95.44 275 CYS A CA 1
ATOM 2220 C C . CYS A 1 275 ? 14.490 0.944 -58.073 1.00 95.44 275 CYS A C 1
ATOM 2222 O O . CYS A 1 275 ? 14.694 0.687 -59.262 1.00 95.44 275 CYS A O 1
ATOM 2224 N N . VAL A 1 276 ? 15.480 0.953 -57.172 1.00 95.56 276 VAL A N 1
ATOM 2225 C CA . VAL A 1 276 ? 16.880 0.649 -57.502 1.00 95.56 276 VAL A CA 1
ATOM 2226 C C . VAL A 1 276 ? 16.999 -0.781 -58.019 1.00 95.56 276 VAL A C 1
ATOM 2228 O O . VAL A 1 276 ? 17.493 -0.969 -59.130 1.00 95.56 276 VAL A O 1
ATOM 2231 N N . THR A 1 277 ? 16.460 -1.774 -57.304 1.00 95.94 277 THR A N 1
ATOM 2232 C CA . THR A 1 277 ? 16.523 -3.179 -57.751 1.00 95.94 277 THR A CA 1
ATOM 2233 C C . THR A 1 277 ? 15.831 -3.409 -59.100 1.00 95.94 277 THR A C 1
ATOM 2235 O O . THR A 1 277 ? 16.271 -4.237 -59.900 1.00 95.94 277 THR A O 1
ATOM 2238 N N . GLU A 1 278 ? 14.754 -2.678 -59.400 1.00 96.25 278 GLU A N 1
ATOM 2239 C CA . GLU A 1 278 ? 14.093 -2.730 -60.706 1.00 96.25 278 GLU A CA 1
ATOM 2240 C C . GLU A 1 278 ? 14.961 -2.106 -61.808 1.00 96.25 278 GLU A C 1
ATOM 2242 O O . GLU A 1 278 ? 15.101 -2.682 -62.894 1.00 96.25 278 GLU A O 1
ATOM 2247 N N . SER A 1 279 ? 15.601 -0.970 -61.520 1.00 93.44 279 SER A N 1
ATOM 2248 C CA . SER A 1 279 ? 16.532 -0.320 -62.445 1.00 93.44 279 SER A CA 1
ATOM 2249 C C . SER A 1 279 ? 17.755 -1.196 -62.745 1.00 93.44 279 SER A C 1
ATOM 2251 O O . SER A 1 279 ? 18.127 -1.342 -63.909 1.00 93.44 279 SER A O 1
ATOM 2253 N N . GLU A 1 280 ? 18.311 -1.875 -61.739 1.00 94.50 280 GLU A N 1
ATOM 2254 C CA . GLU A 1 280 ? 19.418 -2.824 -61.892 1.00 94.50 280 GLU A CA 1
ATOM 2255 C C . GLU A 1 280 ? 19.016 -4.013 -62.769 1.00 94.50 280 GLU A C 1
ATOM 2257 O O . GLU A 1 280 ? 19.744 -4.376 -63.696 1.00 94.50 280 GLU A O 1
ATOM 2262 N N . LYS A 1 281 ? 17.815 -4.575 -62.561 1.00 96.00 281 LYS A N 1
ATOM 2263 C CA . LYS A 1 281 ? 17.261 -5.624 -63.436 1.00 96.00 281 LYS A CA 1
ATOM 2264 C C . LYS A 1 281 ? 17.124 -5.141 -64.880 1.00 96.00 281 LYS A C 1
ATOM 2266 O O . LYS A 1 281 ? 17.398 -5.904 -65.807 1.00 96.00 281 LYS A O 1
ATOM 2271 N N . ARG A 1 282 ? 16.703 -3.890 -65.096 1.00 95.69 282 ARG A N 1
ATOM 2272 C CA . ARG A 1 282 ? 16.591 -3.298 -66.439 1.00 95.69 282 ARG A CA 1
ATOM 2273 C C . ARG A 1 282 ? 17.961 -3.107 -67.091 1.00 95.69 282 ARG A C 1
ATOM 2275 O O . ARG A 1 282 ? 18.117 -3.458 -68.258 1.00 95.69 282 ARG A O 1
ATOM 2282 N N . ILE A 1 283 ? 18.949 -2.616 -66.344 1.00 93.25 283 ILE A N 1
ATOM 2283 C CA . ILE A 1 283 ? 20.337 -2.479 -66.809 1.00 93.25 283 ILE A CA 1
ATOM 2284 C C . ILE A 1 283 ? 20.916 -3.850 -67.171 1.00 93.25 283 ILE A C 1
ATOM 2286 O O . ILE A 1 283 ? 21.510 -3.994 -68.236 1.00 93.25 283 ILE A O 1
ATOM 2290 N N . ALA A 1 284 ? 20.695 -4.876 -66.345 1.00 94.38 284 ALA A N 1
ATOM 2291 C CA . ALA A 1 284 ? 21.150 -6.236 -66.626 1.00 94.38 284 ALA A CA 1
ATOM 2292 C C . ALA A 1 284 ? 20.561 -6.789 -67.938 1.00 94.38 284 ALA A C 1
ATOM 2294 O O . ALA A 1 284 ? 21.298 -7.358 -68.744 1.00 94.38 284 ALA A O 1
ATOM 2295 N N . LYS A 1 285 ? 19.262 -6.564 -68.193 1.00 95.38 285 LYS A N 1
ATOM 2296 C CA . LYS A 1 285 ? 18.611 -6.928 -69.466 1.00 95.38 285 LYS A CA 1
ATOM 2297 C C . LYS A 1 285 ? 19.233 -6.201 -70.660 1.00 95.38 285 LYS A C 1
ATOM 2299 O O . LYS A 1 285 ? 19.628 -6.853 -71.620 1.00 95.38 285 LYS A O 1
ATOM 2304 N N . LEU A 1 286 ? 19.391 -4.878 -70.572 1.00 93.88 286 LEU A N 1
ATOM 2305 C CA . LEU A 1 286 ? 20.009 -4.077 -71.638 1.00 93.88 286 LEU A CA 1
ATOM 2306 C C . LEU A 1 286 ? 21.466 -4.479 -71.895 1.00 93.88 286 LEU A C 1
ATOM 2308 O O . LEU A 1 286 ? 21.906 -4.525 -73.039 1.00 93.88 286 LEU A O 1
ATOM 2312 N N . ASN A 1 287 ? 22.224 -4.804 -70.848 1.00 92.31 287 ASN A N 1
ATOM 2313 C CA . ASN A 1 287 ? 23.593 -5.294 -70.983 1.00 92.31 287 ASN A CA 1
ATOM 2314 C C . ASN A 1 287 ? 23.646 -6.653 -71.689 1.00 92.31 287 ASN A C 1
ATOM 2316 O O . ASN A 1 287 ? 24.530 -6.867 -72.517 1.00 92.31 287 ASN A O 1
ATOM 2320 N N . HIS A 1 288 ? 22.697 -7.547 -71.402 1.00 94.12 288 HIS A N 1
ATOM 2321 C CA . HIS A 1 288 ? 22.570 -8.822 -72.103 1.00 94.12 288 HIS A CA 1
ATOM 2322 C C . HIS A 1 288 ? 22.218 -8.625 -73.588 1.00 94.12 288 HIS A C 1
ATOM 2324 O O . HIS A 1 288 ? 22.871 -9.204 -74.455 1.00 94.12 288 HIS A O 1
ATOM 2330 N N . GLU A 1 289 ? 21.257 -7.751 -73.897 1.00 93.06 289 GLU A N 1
ATOM 2331 C CA . GLU A 1 289 ? 20.902 -7.388 -75.278 1.00 93.06 289 GLU A CA 1
ATOM 2332 C C . GLU A 1 289 ? 22.086 -6.759 -76.032 1.00 93.06 289 GLU A C 1
ATOM 2334 O O . GLU A 1 289 ? 22.385 -7.158 -77.158 1.00 93.06 289 GLU A O 1
ATOM 2339 N N . ASN A 1 290 ? 22.817 -5.839 -75.396 1.00 90.62 290 ASN A N 1
ATOM 2340 C CA . ASN A 1 290 ? 24.033 -5.243 -75.954 1.00 90.62 290 ASN A CA 1
ATOM 2341 C C . ASN A 1 290 ? 25.123 -6.290 -76.214 1.00 90.62 290 ASN A C 1
ATOM 2343 O O . ASN A 1 290 ? 25.807 -6.222 -77.234 1.00 90.62 290 ASN A O 1
ATOM 2347 N N . ALA A 1 291 ? 25.301 -7.264 -75.316 1.00 91.38 291 ALA A N 1
ATOM 2348 C CA . ALA A 1 291 ? 26.251 -8.354 -75.525 1.00 91.38 291 ALA A CA 1
ATOM 2349 C C . ALA A 1 291 ? 25.883 -9.186 -76.766 1.00 91.38 291 ALA A C 1
ATOM 2351 O O . ALA A 1 291 ? 26.750 -9.439 -77.603 1.00 91.38 291 ALA A O 1
ATOM 2352 N N . LEU A 1 292 ? 24.597 -9.518 -76.939 1.00 91.38 292 LEU A N 1
ATOM 2353 C CA . LEU A 1 292 ? 24.094 -10.209 -78.133 1.00 91.38 292 LEU A CA 1
ATOM 2354 C C . LEU A 1 292 ? 24.299 -9.384 -79.413 1.00 91.38 292 LEU A C 1
ATOM 2356 O O . LEU A 1 292 ? 24.652 -9.937 -80.454 1.00 91.38 292 LEU A O 1
ATOM 2360 N N . GLN A 1 293 ? 24.095 -8.064 -79.361 1.00 86.94 293 GLN A N 1
ATOM 2361 C CA . GLN A 1 293 ? 24.339 -7.181 -80.507 1.00 86.94 293 GLN A CA 1
ATOM 2362 C C . GLN A 1 293 ? 25.822 -7.114 -80.885 1.00 86.94 293 GLN A C 1
ATOM 2364 O O . GLN A 1 293 ? 26.145 -7.225 -82.067 1.00 86.94 293 GLN A O 1
ATOM 2369 N N . ARG A 1 294 ? 26.732 -6.999 -79.907 1.00 85.12 294 ARG A N 1
ATOM 2370 C CA . ARG A 1 294 ? 28.183 -7.042 -80.169 1.00 85.12 294 ARG A CA 1
ATOM 2371 C C . ARG A 1 294 ? 28.609 -8.368 -80.790 1.00 85.12 294 ARG A C 1
ATOM 2373 O O . ARG A 1 294 ? 29.413 -8.370 -81.713 1.00 85.12 294 ARG A O 1
ATOM 2380 N N . GLU A 1 295 ? 28.042 -9.486 -80.338 1.00 83.75 295 GLU A N 1
ATOM 2381 C CA . GLU A 1 295 ? 28.318 -10.793 -80.943 1.00 83.75 295 GLU A CA 1
ATOM 2382 C C . GLU A 1 295 ? 27.876 -10.850 -82.417 1.00 83.75 295 GLU A C 1
ATOM 2384 O O . GLU A 1 295 ? 28.568 -11.436 -83.250 1.00 83.75 295 GLU A O 1
ATOM 2389 N N . ARG A 1 296 ? 26.748 -10.213 -82.767 1.00 82.31 296 ARG A N 1
ATOM 2390 C CA . ARG A 1 296 ? 26.298 -10.092 -84.165 1.00 82.31 296 ARG A CA 1
ATOM 2391 C C . ARG A 1 296 ? 27.227 -9.205 -84.996 1.00 82.31 296 ARG A C 1
ATOM 2393 O O . ARG A 1 296 ? 27.555 -9.596 -86.110 1.00 82.31 296 ARG A O 1
ATOM 2400 N N . LEU A 1 297 ? 27.669 -8.067 -84.458 1.00 75.25 297 LEU A N 1
ATOM 2401 C CA . LEU A 1 297 ? 28.592 -7.154 -85.146 1.00 75.25 297 LEU A CA 1
ATOM 2402 C C . LEU A 1 297 ? 29.962 -7.796 -85.402 1.00 75.25 297 LEU A C 1
ATOM 2404 O O . LEU A 1 297 ? 30.464 -7.740 -86.521 1.00 75.25 297 LEU A O 1
ATOM 2408 N N . ASN A 1 298 ? 30.508 -8.523 -84.425 1.00 73.88 298 ASN A N 1
ATOM 2409 C CA . ASN A 1 298 ? 31.765 -9.255 -84.603 1.00 73.88 298 ASN A CA 1
ATOM 2410 C C . ASN A 1 298 ? 31.676 -10.322 -85.712 1.00 73.88 298 ASN A C 1
ATOM 2412 O O . ASN A 1 298 ? 32.677 -10.622 -86.356 1.00 73.88 298 ASN A O 1
ATOM 2416 N N . LYS A 1 299 ? 30.487 -10.894 -85.966 1.00 70.38 299 LYS A N 1
ATOM 2417 C CA . LYS A 1 299 ? 30.268 -11.819 -87.095 1.00 70.38 299 LYS A CA 1
ATOM 2418 C C . LYS A 1 299 ? 30.237 -11.094 -88.446 1.00 70.38 299 LYS A C 1
ATOM 2420 O O . LYS A 1 299 ? 30.587 -11.703 -89.451 1.00 70.38 299 LYS A O 1
ATOM 2425 N N . THR A 1 300 ? 29.851 -9.817 -88.482 1.00 60.91 300 THR A N 1
ATOM 2426 C CA . THR A 1 300 ? 29.826 -8.998 -89.707 1.00 60.91 300 THR A CA 1
ATOM 2427 C C . THR A 1 300 ? 31.150 -8.280 -89.995 1.00 60.91 300 THR A C 1
ATOM 2429 O O . THR A 1 300 ? 31.476 -8.086 -91.163 1.00 60.91 300 THR A O 1
ATOM 2432 N N . ASP A 1 301 ? 31.959 -7.965 -88.978 1.00 54.47 301 ASP A N 1
ATOM 2433 C CA . ASP A 1 301 ? 33.266 -7.297 -89.141 1.00 54.47 301 ASP A CA 1
ATOM 2434 C C . ASP A 1 301 ? 34.338 -8.167 -89.824 1.00 54.47 301 ASP A C 1
ATOM 2436 O O . ASP A 1 301 ? 35.341 -7.667 -90.333 1.00 54.47 301 ASP A O 1
ATOM 2440 N N . VAL A 1 302 ? 34.103 -9.476 -89.953 1.00 56.47 302 VAL A N 1
ATOM 2441 C CA . VAL A 1 302 ? 34.944 -10.350 -90.789 1.00 56.47 302 VAL A CA 1
ATOM 2442 C C . VAL A 1 302 ? 34.884 -9.939 -92.273 1.00 56.47 302 VAL A C 1
ATOM 2444 O O . VAL A 1 302 ? 35.804 -10.236 -93.027 1.00 56.47 302 VAL A O 1
ATOM 2447 N N . HIS A 1 303 ? 33.838 -9.231 -92.719 1.00 51.50 303 HIS A N 1
ATOM 2448 C CA . HIS A 1 303 ? 33.721 -8.761 -94.109 1.00 51.50 303 HIS A CA 1
ATOM 2449 C C . HIS A 1 303 ? 34.347 -7.377 -94.353 1.00 51.50 303 HIS A C 1
ATOM 2451 O O . HIS A 1 303 ? 34.705 -7.073 -95.489 1.00 51.50 303 HIS A O 1
ATOM 2457 N N . THR A 1 304 ? 34.534 -6.545 -93.324 1.00 54.47 304 THR A N 1
ATOM 2458 C CA . THR A 1 304 ? 35.119 -5.197 -93.470 1.00 54.47 304 THR A CA 1
ATOM 2459 C C . THR A 1 304 ? 36.649 -5.220 -93.491 1.00 54.47 304 THR A C 1
ATOM 2461 O O . THR A 1 304 ? 37.253 -4.418 -94.205 1.00 54.47 304 THR A O 1
ATOM 2464 N N . HIS A 1 305 ? 37.286 -6.181 -92.814 1.00 54.16 305 HIS A N 1
ATOM 2465 C CA . HIS A 1 305 ? 38.750 -6.323 -92.825 1.00 54.16 305 HIS A CA 1
ATOM 2466 C C . HIS A 1 305 ? 39.312 -6.711 -94.210 1.00 54.16 305 HIS A C 1
ATOM 2468 O O . HIS A 1 305 ? 40.390 -6.262 -94.590 1.00 54.16 305 HIS A O 1
ATOM 2474 N N . VAL A 1 306 ? 38.548 -7.468 -95.008 1.00 55.81 306 VAL A N 1
ATOM 2475 C CA . VAL A 1 306 ? 38.945 -7.906 -96.362 1.00 55.81 306 VAL A CA 1
ATOM 2476 C C . VAL A 1 306 ? 38.931 -6.748 -97.373 1.00 55.81 306 VAL A C 1
ATOM 2478 O O . VAL A 1 306 ? 39.757 -6.710 -98.283 1.00 55.81 306 VAL A O 1
ATOM 2481 N N . CYS A 1 307 ? 38.045 -5.759 -97.210 1.00 55.25 307 CYS A N 1
ATOM 2482 C CA . CYS A 1 307 ? 38.008 -4.593 -98.100 1.00 55.25 307 CYS A CA 1
ATOM 2483 C C . CYS A 1 307 ? 39.188 -3.634 -97.882 1.00 55.25 307 CYS A C 1
ATOM 2485 O O . CYS A 1 307 ? 39.669 -3.069 -98.859 1.00 55.25 307 CYS A O 1
ATOM 2487 N N . GLY A 1 308 ? 39.674 -3.478 -96.643 1.00 58.78 308 GLY A N 1
ATOM 2488 C CA . GLY A 1 308 ? 40.811 -2.600 -96.330 1.00 58.78 308 GLY A CA 1
ATOM 2489 C C . GLY A 1 308 ? 42.153 -3.108 -96.870 1.00 58.78 308 GLY A C 1
ATOM 2490 O O . GLY A 1 308 ? 42.996 -2.319 -97.295 1.00 58.78 308 GLY A O 1
ATOM 2491 N N . GLU A 1 309 ? 42.341 -4.429 -96.909 1.00 60.03 309 GLU A N 1
ATOM 2492 C CA . GLU A 1 309 ? 43.546 -5.051 -97.476 1.00 60.03 309 GLU A CA 1
ATOM 2493 C C . GLU A 1 309 ? 43.588 -4.937 -99.010 1.00 60.03 309 GLU A C 1
ATOM 2495 O O . GLU A 1 309 ? 44.656 -4.720 -99.584 1.00 60.03 309 GLU A O 1
ATOM 2500 N N . LEU A 1 310 ? 42.430 -4.996 -99.680 1.00 62.28 310 LEU A N 1
ATOM 2501 C CA . LEU A 1 310 ? 42.323 -4.819 -101.133 1.00 62.28 310 LEU A CA 1
ATOM 2502 C C . LEU A 1 310 ? 42.575 -3.372 -101.582 1.00 62.28 310 LEU A C 1
ATOM 2504 O O . LEU A 1 310 ? 43.255 -3.161 -102.588 1.00 62.28 310 LEU A O 1
ATOM 2508 N N . THR A 1 311 ? 42.078 -2.370 -100.848 1.00 67.06 311 THR A N 1
ATOM 2509 C CA . THR A 1 311 ? 42.401 -0.961 -101.137 1.00 67.06 311 THR A CA 1
ATOM 2510 C C . THR A 1 311 ? 43.874 -0.660 -100.889 1.00 67.06 311 THR A C 1
ATOM 2512 O O . THR A 1 311 ? 44.496 -0.015 -101.729 1.00 67.06 311 THR A O 1
ATOM 2515 N N . SER A 1 312 ? 44.462 -1.205 -99.817 1.00 71.25 312 SER A N 1
ATOM 2516 C CA . SER A 1 312 ? 45.894 -1.038 -99.540 1.00 71.25 312 SER A CA 1
ATOM 2517 C C . SER A 1 312 ? 46.779 -1.683 -100.614 1.00 71.25 312 SER A C 1
ATOM 2519 O O . SER A 1 312 ? 47.754 -1.068 -101.049 1.00 71.25 312 SER A O 1
ATOM 2521 N N . MET A 1 313 ? 46.433 -2.881 -101.104 1.00 71.81 313 MET A N 1
ATOM 2522 C CA . MET A 1 313 ? 47.149 -3.493 -102.231 1.00 71.81 313 MET A CA 1
ATOM 2523 C C . MET A 1 313 ? 47.009 -2.677 -103.518 1.00 71.81 313 MET A C 1
ATOM 2525 O O . MET A 1 313 ? 48.010 -2.477 -104.202 1.00 71.81 313 MET A O 1
ATOM 2529 N N . ASN A 1 314 ? 45.816 -2.167 -103.839 1.00 76.06 314 ASN A N 1
ATOM 2530 C CA . ASN A 1 314 ? 45.609 -1.346 -105.037 1.00 76.06 314 ASN A CA 1
ATOM 2531 C C . ASN A 1 314 ? 46.385 -0.021 -104.985 1.00 76.06 314 ASN A C 1
ATOM 2533 O O . ASN A 1 314 ? 46.927 0.407 -106.004 1.00 76.06 314 ASN A O 1
ATOM 2537 N N . GLU A 1 315 ? 46.492 0.610 -103.815 1.00 77.38 315 GLU A N 1
ATOM 2538 C CA . GLU A 1 315 ? 47.303 1.819 -103.621 1.00 77.38 315 GLU A CA 1
ATOM 2539 C C . GLU A 1 315 ? 48.799 1.527 -103.769 1.00 77.38 315 GLU A C 1
ATOM 2541 O O . GLU A 1 315 ? 49.488 2.244 -104.495 1.00 77.38 315 GLU A O 1
ATOM 2546 N N . GLN A 1 316 ? 49.291 0.430 -103.181 1.00 78.81 316 GLN A N 1
ATOM 2547 C CA . GLN A 1 316 ? 50.680 -0.012 -103.362 1.00 78.81 316 GLN A CA 1
ATOM 2548 C C . GLN A 1 316 ? 50.990 -0.356 -104.828 1.00 78.81 316 GLN A C 1
ATOM 2550 O O . GLN A 1 316 ? 52.075 -0.042 -105.324 1.00 78.81 316 GLN A O 1
ATOM 2555 N N . PHE A 1 317 ? 50.038 -0.959 -105.547 1.00 77.81 317 PHE A N 1
ATOM 2556 C CA . PHE A 1 317 ? 50.181 -1.290 -106.966 1.00 77.81 317 PHE A CA 1
ATOM 2557 C C . PHE A 1 317 ? 50.170 -0.034 -107.850 1.00 77.81 317 PHE A C 1
ATOM 2559 O O . PHE A 1 317 ? 50.993 0.087 -108.758 1.00 77.81 317 PHE A O 1
ATOM 2566 N N . LYS A 1 318 ? 49.311 0.949 -107.542 1.00 80.25 318 LYS A N 1
ATOM 2567 C CA . LYS A 1 318 ? 49.298 2.260 -108.214 1.00 80.25 318 LYS A CA 1
ATOM 2568 C C . LYS A 1 318 ? 50.613 2.998 -108.000 1.00 80.25 318 LYS A C 1
ATOM 2570 O O . LYS A 1 318 ? 51.187 3.517 -108.955 1.00 80.25 318 LYS A O 1
ATOM 2575 N N . GLU A 1 319 ? 51.126 2.989 -106.774 1.00 79.81 319 GLU A N 1
ATOM 2576 C CA . GLU A 1 319 ? 52.406 3.609 -106.441 1.00 79.81 319 GLU A CA 1
ATOM 2577 C C . GLU A 1 319 ? 53.572 2.919 -107.170 1.00 79.81 319 GLU A C 1
ATOM 2579 O O . GLU A 1 319 ? 54.475 3.583 -107.682 1.00 79.81 319 GLU A O 1
ATOM 2584 N N . TYR A 1 320 ? 53.531 1.589 -107.297 1.00 79.69 320 TYR A N 1
ATOM 2585 C CA . TYR A 1 320 ? 54.501 0.831 -108.087 1.00 79.69 320 TYR A CA 1
ATOM 2586 C C . TYR A 1 320 ? 54.462 1.202 -109.578 1.00 79.69 320 TYR A C 1
ATOM 2588 O O . TYR A 1 320 ? 55.512 1.494 -110.156 1.00 79.69 320 TYR A O 1
ATOM 2596 N N . LEU A 1 321 ? 53.277 1.265 -110.195 1.00 78.69 321 LEU A N 1
ATOM 2597 C CA . LEU A 1 321 ? 53.127 1.668 -111.599 1.00 78.69 321 LEU A CA 1
ATOM 2598 C C . LEU A 1 321 ? 53.559 3.125 -111.827 1.00 78.69 321 LEU A C 1
ATOM 2600 O O . LEU A 1 321 ? 54.201 3.428 -112.831 1.00 78.69 321 LEU A O 1
ATOM 2604 N N . GLN A 1 322 ? 53.305 4.025 -110.874 1.00 78.00 322 GLN A N 1
ATOM 2605 C CA . GLN A 1 322 ? 53.788 5.408 -110.939 1.00 78.00 322 GLN A CA 1
ATOM 2606 C C . GLN A 1 322 ? 55.318 5.491 -110.841 1.00 78.00 322 GLN A C 1
ATOM 2608 O O . GLN A 1 322 ? 55.937 6.242 -111.599 1.00 78.00 322 GLN A O 1
ATOM 2613 N N . ARG A 1 323 ? 55.951 4.688 -109.972 1.00 79.31 323 ARG A N 1
ATOM 2614 C CA . ARG A 1 323 ? 57.422 4.571 -109.914 1.00 79.31 323 ARG A CA 1
ATOM 2615 C C . ARG A 1 323 ? 57.991 4.006 -111.218 1.00 79.31 323 ARG A C 1
ATOM 2617 O O . ARG A 1 323 ? 59.013 4.503 -111.694 1.00 79.31 323 ARG A O 1
ATOM 2624 N N . LEU A 1 324 ? 57.322 3.021 -111.821 1.00 74.88 324 LEU A N 1
ATOM 2625 C CA . LEU A 1 324 ? 57.704 2.454 -113.115 1.00 74.88 324 LEU A CA 1
ATOM 2626 C C . LEU A 1 324 ? 57.609 3.510 -114.229 1.00 74.88 324 LEU A C 1
ATOM 2628 O O . LEU A 1 324 ? 58.561 3.678 -114.991 1.00 74.88 324 LEU A O 1
ATOM 2632 N N . ALA A 1 325 ? 56.537 4.304 -114.256 1.00 71.19 325 ALA A N 1
ATOM 2633 C CA . ALA A 1 325 ? 56.386 5.420 -115.188 1.00 71.19 325 ALA A CA 1
ATOM 2634 C C . ALA A 1 325 ? 57.495 6.470 -115.046 1.00 71.19 325 ALA A C 1
ATOM 2636 O O . ALA A 1 325 ? 58.066 6.925 -116.041 1.00 71.19 325 ALA A O 1
ATOM 2637 N N . HIS A 1 326 ? 57.858 6.792 -113.803 1.00 76.31 326 HIS A N 1
ATOM 2638 C CA . HIS A 1 326 ? 58.953 7.706 -113.497 1.00 76.31 326 HIS A CA 1
ATOM 2639 C C . HIS A 1 326 ? 60.301 7.180 -114.012 1.00 76.31 326 HIS A C 1
ATOM 2641 O O . HIS A 1 326 ? 61.075 7.930 -114.605 1.00 76.31 326 HIS A O 1
ATOM 2647 N N . SER A 1 327 ? 60.563 5.875 -113.860 1.00 73.50 327 SER A N 1
ATOM 2648 C CA . SER A 1 327 ? 61.787 5.235 -114.369 1.00 73.50 327 SER A CA 1
ATOM 2649 C C . SER A 1 327 ? 61.882 5.239 -115.901 1.00 73.50 327 SER A C 1
ATOM 2651 O O . SER A 1 327 ? 62.978 5.269 -116.455 1.00 73.50 327 SER A O 1
ATOM 2653 N N . MET A 1 328 ? 60.740 5.301 -116.592 1.00 66.75 328 MET A N 1
ATOM 2654 C CA . MET A 1 328 ? 60.653 5.455 -118.048 1.00 66.75 328 MET A CA 1
ATOM 2655 C C . MET A 1 328 ? 60.710 6.923 -118.511 1.00 66.75 328 MET A C 1
ATOM 2657 O O . MET A 1 328 ? 60.446 7.206 -119.682 1.00 66.75 328 MET A O 1
ATOM 2661 N N . SER A 1 329 ? 61.059 7.857 -117.613 1.00 72.00 329 SER A N 1
ATOM 2662 C CA . SER A 1 329 ? 61.128 9.305 -117.870 1.00 72.00 329 SER A CA 1
ATOM 2663 C C . SER A 1 329 ? 59.804 9.901 -118.368 1.00 72.00 329 SER A C 1
ATOM 2665 O O . SER A 1 329 ? 59.784 10.806 -119.204 1.00 72.00 329 SER A O 1
ATOM 2667 N N . ILE A 1 330 ? 58.679 9.367 -117.890 1.00 70.94 330 ILE A N 1
ATOM 2668 C CA . ILE A 1 330 ? 57.350 9.920 -118.152 1.00 70.94 330 ILE A CA 1
ATOM 2669 C C . ILE A 1 330 ? 57.074 10.962 -117.072 1.00 70.94 330 ILE A C 1
ATOM 2671 O O . ILE A 1 330 ? 57.197 10.685 -115.879 1.00 70.94 330 ILE A O 1
ATOM 2675 N N . GLU A 1 331 ? 56.729 12.175 -117.495 1.00 73.19 331 GLU A N 1
ATOM 2676 C CA . GLU A 1 331 ? 56.521 13.287 -116.579 1.00 73.19 331 GLU A CA 1
ATOM 2677 C C . GLU A 1 331 ? 55.364 12.975 -115.607 1.00 73.19 331 GLU A C 1
ATOM 2679 O O . GLU A 1 331 ? 54.262 12.633 -116.051 1.00 73.19 331 GLU A O 1
ATOM 2684 N N . PRO A 1 332 ? 55.573 13.099 -114.281 1.00 65.38 332 PRO A N 1
ATOM 2685 C CA . PRO A 1 332 ? 54.577 12.734 -113.268 1.00 65.38 332 PRO A CA 1
ATOM 2686 C C . PRO A 1 332 ? 53.274 13.537 -113.380 1.00 65.38 332 PRO A C 1
ATOM 2688 O O . PRO A 1 332 ? 52.234 13.091 -112.899 1.00 65.38 332 PRO A O 1
ATOM 2691 N N . LEU A 1 333 ? 53.306 14.698 -114.046 1.00 70.94 333 LEU A N 1
ATOM 2692 C CA . LEU A 1 333 ? 52.128 15.520 -114.321 1.00 70.94 333 LEU A CA 1
ATOM 2693 C C . LEU A 1 333 ? 51.107 14.805 -115.229 1.00 70.94 333 LEU A C 1
ATOM 2695 O O . LEU A 1 333 ? 49.918 15.100 -115.160 1.00 70.94 333 LEU A O 1
ATOM 2699 N N . ILE A 1 334 ? 51.570 13.856 -116.050 1.00 66.69 334 ILE A N 1
ATOM 2700 C CA . ILE A 1 334 ? 50.753 13.088 -116.999 1.00 66.69 334 ILE A CA 1
ATOM 2701 C C . ILE A 1 334 ? 50.198 11.817 -116.338 1.00 66.69 334 ILE A C 1
ATOM 2703 O O . ILE A 1 334 ? 49.074 11.421 -116.624 1.00 66.69 334 ILE A O 1
ATOM 2707 N N . THR A 1 335 ? 50.951 11.194 -115.427 1.00 66.62 335 THR A N 1
ATOM 2708 C CA . THR A 1 335 ? 50.620 9.883 -114.830 1.00 66.62 335 THR A CA 1
ATOM 2709 C C . THR A 1 335 ? 49.903 9.971 -113.483 1.00 66.62 335 THR A C 1
ATOM 2711 O O . THR A 1 335 ? 49.273 9.008 -113.059 1.00 66.62 335 THR A O 1
ATOM 2714 N N . SER A 1 336 ? 50.009 11.104 -112.784 1.00 70.94 336 SER A N 1
ATOM 2715 C CA . SER A 1 336 ? 49.333 11.350 -111.502 1.00 70.94 336 SER A CA 1
ATOM 2716 C C . SER A 1 336 ? 47.793 11.340 -111.584 1.00 70.94 336 SER A C 1
ATOM 2718 O O . SER A 1 336 ? 47.175 10.734 -110.707 1.00 70.94 336 SER A O 1
ATOM 2720 N N . PRO A 1 337 ? 47.145 11.926 -112.619 1.00 73.38 337 PRO A N 1
ATOM 2721 C CA . PRO A 1 337 ? 45.686 11.900 -112.730 1.00 73.38 337 PRO A CA 1
ATOM 2722 C C . PRO A 1 337 ? 45.119 10.608 -113.344 1.00 73.38 337 PRO A C 1
ATOM 2724 O O . PRO A 1 337 ? 43.903 10.473 -113.393 1.00 73.38 337 PRO A O 1
ATOM 2727 N N . MET A 1 338 ? 45.958 9.680 -113.822 1.00 75.12 338 MET A N 1
ATOM 2728 C CA . MET A 1 338 ? 45.498 8.436 -114.455 1.00 75.12 338 MET A CA 1
ATOM 2729 C C . MET A 1 338 ? 44.979 7.434 -113.415 1.00 75.12 338 MET A C 1
ATOM 2731 O O . MET A 1 338 ? 45.554 7.270 -112.326 1.00 75.12 338 MET A O 1
ATOM 2735 N N . GLU A 1 339 ? 43.903 6.729 -113.761 1.00 78.56 339 GLU A N 1
ATOM 2736 C CA . GLU A 1 339 ? 43.439 5.583 -112.978 1.00 78.56 339 GLU A CA 1
ATOM 2737 C C . GLU A 1 339 ? 44.334 4.353 -113.193 1.00 78.56 339 GLU A C 1
ATOM 2739 O O . GLU A 1 339 ? 45.068 4.271 -114.176 1.00 78.56 339 GLU A O 1
ATOM 2744 N N . LEU A 1 340 ? 44.311 3.398 -112.251 1.00 75.25 340 LEU A N 1
ATOM 2745 C CA . LEU A 1 340 ? 45.238 2.249 -112.222 1.00 75.25 340 LEU A CA 1
ATOM 2746 C C . LEU A 1 340 ? 45.328 1.525 -113.580 1.00 75.25 340 LEU A C 1
ATOM 2748 O O . LEU A 1 340 ? 46.425 1.282 -114.075 1.00 75.25 340 LEU A O 1
ATOM 2752 N N . TYR A 1 341 ? 44.175 1.242 -114.191 1.00 77.06 341 TYR A N 1
ATOM 2753 C CA . TYR A 1 341 ? 44.080 0.540 -115.473 1.00 77.06 341 TYR A CA 1
ATOM 2754 C C . TYR A 1 341 ? 44.545 1.399 -116.664 1.00 77.06 341 TYR A C 1
ATOM 2756 O O . TYR A 1 341 ? 45.143 0.885 -117.602 1.00 77.06 341 TYR A O 1
ATOM 2764 N N . GLU A 1 342 ? 44.342 2.719 -116.614 1.00 77.88 342 GLU A N 1
ATOM 2765 C CA . GLU A 1 342 ? 44.800 3.646 -117.661 1.00 77.88 342 GLU A CA 1
ATOM 2766 C C . GLU A 1 342 ? 46.324 3.804 -117.636 1.00 77.88 342 GLU A C 1
ATOM 2768 O O . GLU A 1 342 ? 46.973 3.891 -118.680 1.00 77.88 342 GLU A O 1
ATOM 2773 N N . LEU A 1 343 ? 46.902 3.808 -116.431 1.00 76.12 343 LEU A N 1
ATOM 2774 C CA . LEU A 1 343 ? 48.342 3.848 -116.221 1.00 76.12 343 LEU A CA 1
ATOM 2775 C C . LEU A 1 343 ? 49.011 2.543 -116.678 1.00 76.12 343 LEU A C 1
ATOM 2777 O O . LEU A 1 343 ? 50.086 2.590 -117.276 1.00 76.12 343 LEU A O 1
ATOM 2781 N N . GLU A 1 344 ? 48.376 1.395 -116.429 1.00 78.00 344 GLU A N 1
ATOM 2782 C CA . GLU A 1 344 ? 48.834 0.084 -116.903 1.00 78.00 344 GLU A CA 1
ATOM 2783 C C . GLU A 1 344 ? 48.888 0.027 -118.438 1.00 78.00 344 GLU A C 1
ATOM 2785 O O . GLU A 1 344 ? 49.956 -0.244 -118.997 1.00 78.00 344 GLU A O 1
ATOM 2790 N N . ASP A 1 345 ? 47.797 0.380 -119.125 1.00 76.06 345 ASP A N 1
ATOM 2791 C CA . ASP A 1 345 ? 47.729 0.381 -120.593 1.00 76.06 345 ASP A CA 1
ATOM 2792 C C . ASP A 1 345 ? 48.709 1.386 -121.224 1.00 76.06 345 ASP A C 1
ATOM 2794 O O . ASP A 1 345 ? 49.383 1.085 -122.217 1.00 76.06 345 ASP A O 1
ATOM 2798 N N . PHE A 1 346 ? 48.854 2.571 -120.621 1.00 75.56 346 PHE A N 1
ATOM 2799 C CA . PHE A 1 346 ? 49.783 3.600 -121.087 1.00 75.56 346 PHE A CA 1
ATOM 2800 C C . PHE A 1 346 ? 51.250 3.158 -120.980 1.00 75.56 346 PHE A C 1
ATOM 2802 O O . PHE A 1 346 ? 52.047 3.397 -121.896 1.00 75.56 346 PHE A O 1
ATOM 2809 N N . LEU A 1 347 ? 51.617 2.486 -119.884 1.00 73.19 347 LEU A N 1
ATOM 2810 C CA . LEU A 1 347 ? 52.965 1.952 -119.690 1.00 73.19 347 LEU A CA 1
ATOM 2811 C C . LEU A 1 347 ? 53.246 0.771 -120.613 1.00 73.19 347 LEU A C 1
ATOM 2813 O O . LEU A 1 347 ? 54.314 0.732 -121.227 1.00 73.19 347 LEU A O 1
ATOM 2817 N N . LEU A 1 348 ? 52.289 -0.141 -120.784 1.00 71.31 348 LEU A N 1
ATOM 2818 C CA . LEU A 1 348 ? 52.401 -1.270 -121.711 1.00 71.31 348 LEU A CA 1
ATOM 2819 C C . LEU A 1 348 ? 52.656 -0.812 -123.151 1.00 71.31 348 LEU A C 1
ATOM 2821 O O . LEU A 1 348 ? 53.497 -1.386 -123.847 1.00 71.31 348 LEU A O 1
ATOM 2825 N N . GLU A 1 349 ? 52.000 0.259 -123.591 1.00 67.00 349 GLU A N 1
ATOM 2826 C CA . GLU A 1 349 ? 52.177 0.791 -124.944 1.00 67.00 349 GLU A CA 1
ATOM 2827 C C . GLU A 1 349 ? 53.510 1.543 -125.119 1.00 67.00 349 GLU A C 1
ATOM 2829 O O . GLU A 1 349 ? 54.101 1.555 -126.206 1.00 67.00 349 GLU A O 1
ATOM 2834 N N . ARG A 1 350 ? 54.038 2.119 -124.032 1.00 64.12 350 ARG A N 1
ATOM 2835 C CA . ARG A 1 350 ? 55.341 2.799 -123.995 1.00 64.12 350 ARG A CA 1
ATOM 2836 C C . ARG A 1 350 ? 56.511 1.814 -123.934 1.00 64.12 350 ARG A C 1
ATOM 2838 O O . ARG A 1 350 ? 57.519 2.029 -124.608 1.00 64.12 350 ARG A O 1
ATOM 2845 N N . VAL A 1 351 ? 56.366 0.713 -123.192 1.00 62.41 351 VAL A N 1
ATOM 2846 C CA . VAL A 1 351 ? 57.355 -0.380 -123.101 1.00 62.41 351 VAL A CA 1
ATOM 2847 C C . VAL A 1 351 ? 57.538 -1.068 -124.457 1.00 62.41 351 VAL A C 1
ATOM 2849 O O . VAL A 1 351 ? 58.659 -1.420 -124.815 1.00 62.41 351 VAL A O 1
ATOM 2852 N N . LYS A 1 352 ? 56.486 -1.155 -125.284 1.00 57.28 352 LYS A N 1
ATOM 2853 C CA . LYS A 1 352 ? 56.584 -1.655 -126.669 1.00 57.28 352 LYS A CA 1
ATOM 2854 C C . LYS A 1 352 ? 57.435 -0.777 -127.609 1.00 57.28 352 LYS A C 1
ATOM 2856 O O . LYS A 1 352 ? 57.725 -1.220 -128.718 1.00 57.28 352 LYS A O 1
ATOM 2861 N N . ARG A 1 353 ? 57.825 0.452 -127.225 1.00 47.16 353 ARG A N 1
ATOM 2862 C CA . ARG A 1 353 ? 58.473 1.441 -128.121 1.00 47.16 353 ARG A CA 1
ATOM 2863 C C . ARG A 1 353 ? 59.858 1.944 -127.684 1.00 47.16 353 ARG A C 1
ATOM 2865 O O . ARG A 1 353 ? 60.369 2.865 -128.318 1.00 47.16 353 ARG A O 1
ATOM 2872 N N . ALA A 1 354 ? 60.495 1.370 -126.664 1.00 39.31 354 ALA A N 1
ATOM 2873 C CA . ALA A 1 354 ? 61.778 1.873 -126.155 1.00 39.31 354 ALA A CA 1
ATOM 2874 C C . ALA A 1 354 ? 62.963 0.910 -126.420 1.00 39.31 354 ALA A C 1
ATOM 2876 O O . ALA A 1 354 ? 62.937 -0.221 -125.934 1.00 39.31 354 ALA A O 1
ATOM 2877 N N . PRO A 1 355 ? 64.017 1.331 -127.157 1.00 38.06 355 PRO A N 1
ATOM 2878 C CA . PRO A 1 355 ? 65.276 0.595 -127.268 1.00 38.06 355 PRO A CA 1
ATOM 2879 C C . PRO A 1 355 ? 66.184 0.820 -126.046 1.00 38.06 355 PRO A C 1
ATOM 2881 O O . PRO A 1 355 ? 66.216 1.897 -125.455 1.00 38.06 355 PRO A O 1
ATOM 2884 N N . ALA A 1 356 ? 66.936 -0.224 -125.692 1.00 38.19 356 ALA A N 1
ATOM 2885 C CA . ALA A 1 356 ? 67.864 -0.268 -124.568 1.00 38.19 356 ALA A CA 1
ATOM 2886 C C . ALA A 1 356 ? 69.175 0.496 -124.834 1.00 38.19 356 ALA A C 1
ATOM 2888 O O . ALA A 1 356 ? 69.823 0.278 -125.856 1.00 38.19 356 ALA A O 1
ATOM 2889 N N . SER A 1 357 ? 69.615 1.301 -123.864 1.00 31.28 357 SER A N 1
ATOM 2890 C CA . SER A 1 357 ? 71.007 1.762 -123.708 1.00 31.28 357 SER A CA 1
ATOM 2891 C C . SER A 1 357 ? 71.190 2.299 -122.280 1.00 31.28 357 SER A C 1
ATOM 2893 O O . SER A 1 357 ? 70.492 3.223 -121.875 1.00 31.28 357 SER A O 1
ATOM 2895 N N . SER A 1 358 ? 71.911 1.569 -121.427 1.00 30.03 358 SER A N 1
ATOM 2896 C CA . SER A 1 358 ? 73.336 1.754 -121.072 1.00 30.03 358 SER A CA 1
ATOM 2897 C C . SER A 1 358 ? 73.520 2.687 -119.862 1.00 30.03 358 SER A C 1
ATOM 2899 O O . SER A 1 358 ? 73.219 3.869 -119.945 1.00 30.03 358 SER A O 1
ATOM 2901 N N . GLN A 1 359 ? 73.827 2.167 -118.671 1.00 33.56 359 GLN A N 1
ATOM 2902 C CA . GLN A 1 359 ? 75.172 1.823 -118.168 1.00 33.56 359 GLN A CA 1
ATOM 2903 C C . GLN A 1 359 ? 76.069 3.055 -117.952 1.00 33.56 359 GLN A C 1
ATOM 2905 O O . GLN A 1 359 ? 76.752 3.478 -118.877 1.00 33.56 359 GLN A O 1
ATOM 2910 N N . GLN A 1 360 ? 76.117 3.564 -116.715 1.00 34.31 360 GLN A N 1
ATOM 2911 C CA . GLN A 1 360 ? 77.324 4.101 -116.068 1.00 34.31 360 GLN A CA 1
ATOM 2912 C C . GLN A 1 360 ? 77.078 4.312 -114.558 1.00 34.31 360 GLN A C 1
ATOM 2914 O O . GLN A 1 360 ? 75.933 4.365 -114.123 1.00 34.31 360 GLN A O 1
ATOM 2919 N N . ASP A 1 361 ? 78.171 4.381 -113.791 1.00 42.25 361 ASP A N 1
ATOM 2920 C CA . ASP A 1 361 ? 78.292 4.620 -112.337 1.00 42.25 361 ASP A CA 1
ATOM 2921 C C . ASP A 1 361 ? 78.295 3.423 -111.365 1.00 42.25 361 ASP A C 1
ATOM 2923 O O . ASP A 1 361 ? 77.608 3.398 -110.348 1.00 42.25 361 ASP A O 1
ATOM 2927 N N . ILE A 1 362 ? 79.202 2.467 -111.594 1.00 53.03 362 ILE A N 1
ATOM 2928 C CA . ILE A 1 362 ? 79.545 1.395 -110.632 1.00 53.03 362 ILE A CA 1
ATOM 2929 C C . ILE A 1 362 ? 80.378 1.926 -109.427 1.00 53.03 362 ILE A C 1
ATOM 2931 O O . ILE A 1 362 ? 80.335 1.356 -108.334 1.00 53.03 362 ILE A O 1
ATOM 2935 N N . ASP A 1 363 ? 81.045 3.083 -109.545 1.00 54.22 363 ASP A N 1
ATOM 2936 C CA . ASP A 1 363 ? 81.929 3.621 -108.486 1.00 54.22 363 ASP A CA 1
ATOM 2937 C C . ASP A 1 363 ? 81.239 4.570 -107.482 1.00 54.22 363 ASP A C 1
ATOM 2939 O O . ASP A 1 363 ? 81.688 4.727 -106.338 1.00 54.22 363 ASP A O 1
ATOM 2943 N N . GLY A 1 364 ? 80.114 5.187 -107.861 1.00 60.19 364 GLY A N 1
ATOM 2944 C CA . GLY A 1 364 ? 79.221 5.885 -106.925 1.00 60.19 364 GLY A CA 1
ATOM 2945 C C . GLY A 1 364 ? 78.472 4.901 -106.020 1.00 60.19 364 GLY A C 1
ATOM 2946 O O . GLY A 1 364 ? 78.316 5.146 -104.820 1.00 60.19 364 GLY A O 1
ATOM 2947 N N . VAL A 1 365 ? 78.112 3.740 -106.579 1.00 62.56 365 VAL A N 1
ATOM 2948 C CA . VAL A 1 365 ? 77.392 2.654 -105.900 1.00 62.56 365 VAL A CA 1
ATOM 2949 C C . VAL A 1 365 ? 78.186 2.097 -104.719 1.00 62.56 365 VAL A C 1
ATOM 2951 O O . VAL A 1 365 ? 77.606 1.920 -103.654 1.00 62.56 365 VAL A O 1
ATOM 2954 N N . SER A 1 366 ? 79.506 1.921 -104.835 1.00 66.31 366 SER A N 1
ATOM 2955 C CA . SER A 1 366 ? 80.330 1.371 -103.741 1.00 66.31 366 SER A CA 1
ATOM 2956 C C . SER A 1 366 ? 80.485 2.329 -102.543 1.00 66.31 366 SER A C 1
ATOM 2958 O O . SER A 1 366 ? 80.442 1.907 -101.383 1.00 66.31 366 SER A O 1
ATOM 2960 N N . ARG A 1 367 ? 80.620 3.645 -102.785 1.00 70.94 367 ARG A N 1
ATOM 2961 C CA . ARG A 1 367 ? 80.674 4.664 -101.710 1.00 70.94 367 ARG A CA 1
ATOM 2962 C C . ARG A 1 367 ? 79.317 4.873 -101.047 1.00 70.94 367 ARG A C 1
ATOM 2964 O O . ARG A 1 367 ? 79.249 5.007 -99.822 1.00 70.94 367 ARG A O 1
ATOM 2971 N N . LEU A 1 368 ? 78.247 4.860 -101.839 1.00 75.94 368 LEU A N 1
ATOM 2972 C CA . LEU A 1 368 ? 76.883 4.863 -101.323 1.00 75.94 368 LEU A CA 1
ATOM 2973 C C . LEU A 1 368 ? 76.598 3.581 -100.532 1.00 75.94 368 LEU A C 1
ATOM 2975 O O . LEU A 1 368 ? 76.073 3.692 -99.433 1.00 75.94 368 LEU A O 1
ATOM 2979 N N . GLN A 1 369 ? 77.043 2.405 -100.986 1.00 80.06 369 GLN A N 1
ATOM 2980 C CA . GLN A 1 369 ? 76.937 1.143 -100.241 1.00 80.06 369 GLN A CA 1
ATOM 2981 C C . GLN A 1 369 ? 77.637 1.209 -98.882 1.00 80.06 369 GLN A C 1
ATOM 2983 O O . GLN A 1 369 ? 77.029 0.854 -97.878 1.00 80.06 369 GLN A O 1
ATOM 2988 N N . GLN A 1 370 ? 78.870 1.725 -98.800 1.00 82.44 370 GLN A N 1
ATOM 2989 C CA . GLN A 1 370 ? 79.541 1.887 -97.501 1.00 82.44 370 GLN A CA 1
ATOM 2990 C C . GLN A 1 370 ? 78.821 2.885 -96.582 1.00 82.44 370 GLN A C 1
ATOM 2992 O O . GLN A 1 370 ? 78.780 2.688 -95.365 1.00 82.44 370 GLN A O 1
ATOM 2997 N N . ARG A 1 371 ? 78.258 3.970 -97.130 1.00 86.25 371 ARG A N 1
ATOM 2998 C CA . ARG A 1 371 ? 77.477 4.934 -96.341 1.00 86.25 371 ARG A CA 1
ATOM 2999 C C . ARG A 1 371 ? 76.151 4.332 -95.874 1.00 86.25 371 ARG A C 1
ATOM 3001 O O . ARG A 1 371 ? 75.793 4.547 -94.721 1.00 86.25 371 ARG A O 1
ATOM 3008 N N . ILE A 1 372 ? 75.476 3.572 -96.734 1.00 87.06 372 ILE A N 1
ATOM 3009 C CA . ILE A 1 372 ? 74.258 2.819 -96.426 1.00 87.06 372 ILE A CA 1
ATOM 3010 C C . ILE A 1 372 ? 74.546 1.809 -95.317 1.00 87.06 372 ILE A C 1
ATOM 3012 O O . ILE A 1 372 ? 73.833 1.832 -94.324 1.00 87.06 372 ILE A O 1
ATOM 3016 N N . GLN A 1 373 ? 75.631 1.034 -95.405 1.00 89.44 373 GLN A N 1
ATOM 3017 C CA . GLN A 1 373 ? 76.005 0.072 -94.364 1.00 89.44 373 GLN A CA 1
ATOM 3018 C C . GLN A 1 373 ? 76.246 0.759 -93.015 1.00 89.44 373 GLN A C 1
ATOM 3020 O O . GLN A 1 373 ? 75.675 0.357 -92.010 1.00 89.44 373 GLN A O 1
ATOM 3025 N N . ARG A 1 374 ? 77.011 1.862 -92.978 1.00 87.94 374 ARG A N 1
ATOM 3026 C CA . ARG A 1 374 ? 77.221 2.616 -91.724 1.00 87.94 374 ARG A CA 1
ATOM 3027 C C . ARG A 1 374 ? 75.917 3.171 -91.150 1.00 87.94 374 ARG A C 1
ATOM 3029 O O . ARG A 1 374 ? 75.762 3.203 -89.933 1.00 87.94 374 ARG A O 1
ATOM 3036 N N . LEU A 1 375 ? 75.006 3.649 -91.999 1.00 90.88 375 LEU A N 1
ATOM 3037 C CA . LEU A 1 375 ? 73.698 4.141 -91.561 1.00 90.88 375 LEU A CA 1
ATOM 3038 C C . LEU A 1 375 ? 72.791 2.997 -91.088 1.00 90.88 375 LEU A C 1
ATOM 3040 O O . LEU A 1 375 ? 72.079 3.179 -90.109 1.00 90.88 375 LEU A O 1
ATOM 3044 N N . GLN A 1 376 ? 72.857 1.824 -91.719 1.00 92.38 376 GLN A N 1
ATOM 3045 C CA . GLN A 1 376 ? 72.165 0.609 -91.285 1.00 92.38 376 GLN A CA 1
ATOM 3046 C C . GLN A 1 376 ? 72.695 0.114 -89.937 1.00 92.38 376 GLN A C 1
ATOM 3048 O O . GLN A 1 376 ? 71.897 -0.173 -89.054 1.00 92.38 376 GLN A O 1
ATOM 3053 N N . ASP A 1 377 ? 74.013 0.097 -89.734 1.00 91.12 377 ASP A N 1
ATOM 3054 C CA . ASP A 1 377 ? 74.626 -0.282 -88.456 1.00 91.12 377 ASP A CA 1
ATOM 3055 C C . ASP A 1 377 ? 74.256 0.720 -87.345 1.00 91.12 377 ASP A C 1
ATOM 3057 O O . ASP A 1 377 ? 73.965 0.334 -86.212 1.00 91.12 377 ASP A O 1
ATOM 3061 N N . GLN A 1 378 ? 74.215 2.022 -87.663 1.00 93.00 378 GLN A N 1
ATOM 3062 C CA . GLN A 1 378 ? 73.735 3.055 -86.737 1.00 93.00 378 GLN A CA 1
ATOM 3063 C C . GLN A 1 378 ? 72.246 2.896 -86.419 1.00 93.00 378 GLN A C 1
ATOM 3065 O O . GLN A 1 378 ? 71.867 3.042 -85.256 1.00 93.00 378 GLN A O 1
ATOM 3070 N N . LEU A 1 379 ? 71.416 2.584 -87.417 1.00 92.81 379 LEU A N 1
ATOM 3071 C CA . LEU A 1 379 ? 69.989 2.331 -87.234 1.00 92.81 379 LEU A CA 1
ATOM 3072 C C . LEU A 1 379 ? 69.772 1.091 -86.360 1.00 92.81 379 LEU A C 1
ATOM 3074 O O . LEU A 1 379 ? 69.106 1.194 -85.337 1.00 92.81 379 LEU A O 1
ATOM 3078 N N . ALA A 1 380 ? 70.443 -0.021 -86.664 1.00 92.88 380 ALA A N 1
ATOM 3079 C CA . ALA A 1 380 ? 70.395 -1.246 -85.869 1.00 92.88 380 ALA A CA 1
ATOM 3080 C C . ALA A 1 380 ? 70.873 -1.013 -84.424 1.00 92.88 380 ALA A C 1
ATOM 3082 O O . ALA A 1 380 ? 70.255 -1.488 -83.471 1.00 92.88 380 ALA A O 1
ATOM 3083 N N . SER A 1 381 ? 71.935 -0.221 -84.227 1.00 94.25 381 SER A N 1
ATOM 3084 C CA . SER A 1 381 ? 72.388 0.177 -82.888 1.00 94.25 381 SER A CA 1
ATOM 3085 C C . SER A 1 381 ? 71.330 0.997 -82.137 1.00 94.25 381 SER A C 1
ATOM 3087 O O . SER A 1 381 ? 71.109 0.781 -80.941 1.00 94.25 381 SER A O 1
ATOM 3089 N N . LYS A 1 382 ? 70.644 1.919 -82.826 1.00 94.75 382 LYS A N 1
ATOM 3090 C CA . LYS A 1 382 ? 69.545 2.712 -82.258 1.00 94.75 382 LYS A CA 1
ATOM 3091 C C . LYS A 1 382 ? 68.308 1.865 -81.964 1.00 94.75 382 LYS A C 1
ATOM 3093 O O . LYS A 1 382 ? 67.696 2.085 -80.922 1.00 94.75 382 LYS A O 1
ATOM 3098 N N . ASP A 1 383 ? 67.995 0.872 -82.788 1.00 94.44 383 ASP A N 1
ATOM 3099 C CA . ASP A 1 383 ? 66.892 -0.065 -82.557 1.00 94.44 383 ASP A CA 1
ATOM 3100 C C . ASP A 1 383 ? 67.131 -0.922 -81.311 1.00 94.44 383 ASP A C 1
ATOM 3102 O O . ASP A 1 383 ? 66.242 -1.039 -80.465 1.00 94.44 383 ASP A O 1
ATOM 3106 N N . VAL A 1 384 ? 68.356 -1.426 -81.117 1.00 95.12 384 VAL A N 1
ATOM 3107 C CA . VAL A 1 384 ? 68.740 -2.136 -79.884 1.00 95.12 384 VAL A CA 1
ATOM 3108 C C . VAL A 1 384 ? 68.628 -1.216 -78.662 1.00 95.12 384 VAL A C 1
ATOM 3110 O O . VAL A 1 384 ? 68.112 -1.628 -77.620 1.00 95.12 384 VAL A O 1
ATOM 3113 N N . GLN A 1 385 ? 69.055 0.049 -78.777 1.00 95.56 385 GLN A N 1
ATOM 3114 C CA . GLN A 1 385 ? 68.870 1.034 -77.704 1.00 95.56 385 GLN A CA 1
ATOM 3115 C C . GLN A 1 385 ? 67.382 1.261 -77.405 1.00 95.56 385 GLN A C 1
ATOM 3117 O O . GLN A 1 385 ? 66.991 1.216 -76.240 1.00 95.56 385 GLN A O 1
ATOM 3122 N N . LEU A 1 386 ? 66.538 1.465 -78.422 1.00 95.31 386 LEU A N 1
ATOM 3123 C CA . LEU A 1 386 ? 65.092 1.645 -78.254 1.00 95.31 386 LEU A CA 1
ATOM 3124 C C . LEU A 1 386 ? 64.432 0.419 -77.618 1.00 95.31 386 LEU A C 1
ATOM 3126 O O . LEU A 1 386 ? 63.591 0.577 -76.735 1.00 95.31 386 LEU A O 1
ATOM 3130 N N . GLN A 1 387 ? 64.831 -0.792 -78.005 1.00 95.38 387 GLN A N 1
ATOM 3131 C CA . GLN A 1 387 ? 64.343 -2.025 -77.391 1.00 95.38 387 GLN A CA 1
ATOM 3132 C C . GLN A 1 387 ? 64.729 -2.105 -75.906 1.00 95.38 387 GLN A C 1
ATOM 3134 O O . GLN A 1 387 ? 63.881 -2.427 -75.075 1.00 95.38 387 GLN A O 1
ATOM 3139 N N . MET A 1 388 ? 65.962 -1.729 -75.550 1.00 96.19 388 MET A N 1
ATOM 3140 C CA . MET A 1 388 ? 66.401 -1.642 -74.153 1.00 96.19 388 MET A CA 1
ATOM 3141 C C . MET A 1 388 ? 65.604 -0.592 -73.363 1.00 96.19 388 MET A C 1
ATOM 3143 O O . MET A 1 388 ? 65.214 -0.847 -72.224 1.00 96.19 388 MET A O 1
ATOM 3147 N N . TRP A 1 389 ? 65.335 0.582 -73.945 1.00 96.56 389 TRP A N 1
ATOM 3148 C CA . TRP A 1 389 ? 64.512 1.616 -73.307 1.00 96.56 389 TRP A CA 1
ATOM 3149 C C . TRP A 1 389 ? 63.064 1.163 -73.117 1.00 96.56 389 TRP A C 1
ATOM 3151 O O . TRP A 1 389 ? 62.507 1.389 -72.046 1.00 96.56 389 TRP A O 1
ATOM 3161 N N . ARG A 1 390 ? 62.481 0.465 -74.099 1.00 97.19 390 ARG A N 1
ATOM 3162 C CA . ARG A 1 390 ? 61.149 -0.147 -73.976 1.00 97.19 390 ARG A CA 1
ATOM 3163 C C . ARG A 1 390 ? 61.114 -1.175 -72.846 1.00 97.19 390 ARG A C 1
ATOM 3165 O O . ARG A 1 390 ? 60.230 -1.090 -72.009 1.00 97.19 390 ARG A O 1
ATOM 3172 N N . GLN A 1 391 ? 62.102 -2.069 -72.760 1.00 96.44 391 GLN A N 1
ATOM 3173 C CA . GLN A 1 391 ? 62.199 -3.049 -71.666 1.00 96.44 391 GLN A CA 1
ATOM 3174 C C . GLN A 1 391 ? 62.375 -2.393 -70.287 1.00 96.44 391 GLN A C 1
ATOM 3176 O O . GLN A 1 391 ? 61.804 -2.851 -69.299 1.00 96.44 391 GLN A O 1
ATOM 3181 N N . LYS A 1 392 ? 63.156 -1.309 -70.195 1.00 97.00 392 LYS A N 1
ATOM 3182 C CA . LYS A 1 392 ? 63.270 -0.530 -68.952 1.00 97.00 392 LYS A CA 1
ATOM 3183 C C . LYS A 1 392 ? 61.945 0.137 -68.585 1.00 97.00 392 LYS A C 1
ATOM 3185 O O . LYS A 1 392 ? 61.579 0.108 -67.414 1.00 97.00 392 LYS A O 1
ATOM 3190 N N . ALA A 1 393 ? 61.230 0.695 -69.564 1.00 94.94 393 ALA A N 1
ATOM 3191 C CA . ALA A 1 393 ? 59.923 1.307 -69.353 1.00 94.94 393 ALA A CA 1
ATOM 3192 C C . ALA A 1 393 ? 58.898 0.276 -68.858 1.00 94.94 393 ALA A C 1
ATOM 3194 O O . ALA A 1 393 ? 58.282 0.506 -67.820 1.00 94.94 393 ALA A O 1
ATOM 3195 N N . THR A 1 394 ? 58.797 -0.891 -69.508 1.00 95.88 394 THR A N 1
ATOM 3196 C CA . THR A 1 394 ? 57.885 -1.964 -69.076 1.00 95.88 394 THR A CA 1
ATOM 3197 C C . THR A 1 394 ? 58.227 -2.463 -67.677 1.00 95.88 394 THR A C 1
ATOM 3199 O O . THR A 1 394 ? 57.337 -2.589 -66.845 1.00 95.88 394 THR A O 1
ATOM 3202 N N . LYS A 1 395 ? 59.516 -2.658 -67.363 1.00 96.50 395 LYS A N 1
ATOM 3203 C CA . LYS A 1 395 ? 59.938 -3.064 -66.015 1.00 96.50 395 LYS A CA 1
ATOM 3204 C C . LYS A 1 395 ? 59.580 -2.012 -64.958 1.00 96.50 395 LYS A C 1
ATOM 3206 O O . LYS A 1 395 ? 59.073 -2.360 -63.898 1.00 96.50 395 LYS A O 1
ATOM 3211 N N . SER A 1 396 ? 59.798 -0.727 -65.250 1.00 95.12 396 SER A N 1
ATOM 3212 C CA . SER A 1 396 ? 59.406 0.350 -64.331 1.00 95.12 396 SER A CA 1
ATOM 3213 C C . SER A 1 396 ? 57.885 0.444 -64.151 1.00 95.12 396 SER A C 1
ATOM 3215 O O . SER A 1 396 ? 57.411 0.733 -63.056 1.00 95.12 396 SER A O 1
ATOM 3217 N N . GLU A 1 397 ? 57.107 0.149 -65.195 1.00 95.69 397 GLU A N 1
ATOM 3218 C CA . GLU A 1 397 ? 55.645 0.106 -65.133 1.00 95.69 397 GLU A CA 1
ATOM 3219 C C . GLU A 1 397 ? 55.147 -1.089 -64.304 1.00 95.69 397 GLU A C 1
ATOM 3221 O O . GLU A 1 397 ? 54.239 -0.935 -63.487 1.00 95.69 397 GLU A O 1
ATOM 3226 N N . GLU A 1 398 ? 55.769 -2.262 -64.438 1.00 95.62 398 GLU A N 1
ATOM 3227 C CA . GLU A 1 398 ? 55.510 -3.435 -63.592 1.00 95.62 398 GLU A CA 1
ATOM 3228 C C . GLU A 1 398 ? 55.838 -3.162 -62.115 1.00 95.62 398 GLU A C 1
ATOM 3230 O O . GLU A 1 398 ? 55.040 -3.491 -61.232 1.00 95.62 398 GLU A O 1
ATOM 3235 N N . GLU A 1 399 ? 56.968 -2.507 -61.831 1.00 95.75 399 GLU A N 1
ATOM 3236 C CA . GLU A 1 399 ? 57.352 -2.089 -60.476 1.00 95.75 399 GLU A CA 1
ATOM 3237 C C . GLU A 1 399 ? 56.329 -1.100 -59.886 1.00 95.75 399 GLU A C 1
ATOM 3239 O O . GLU A 1 399 ? 55.843 -1.312 -58.774 1.00 95.75 399 GLU A O 1
ATOM 3244 N N . VAL A 1 400 ? 55.898 -0.084 -60.642 1.00 95.06 400 VAL A N 1
ATOM 3245 C CA . VAL A 1 400 ? 54.845 0.854 -60.201 1.00 95.06 400 VAL A CA 1
ATOM 3246 C C . VAL A 1 400 ? 53.506 0.143 -59.989 1.00 95.06 400 VAL A C 1
ATOM 3248 O O . VAL A 1 400 ? 52.820 0.397 -58.997 1.00 95.06 400 VAL A O 1
ATOM 3251 N N . ASN A 1 401 ? 53.121 -0.765 -60.884 1.00 95.12 401 ASN A N 1
ATOM 3252 C CA . ASN A 1 401 ? 51.864 -1.500 -60.771 1.00 95.12 401 ASN A CA 1
ATOM 3253 C C . ASN A 1 401 ? 51.870 -2.473 -59.584 1.00 95.12 401 ASN A C 1
ATOM 3255 O O . ASN A 1 401 ? 50.854 -2.604 -58.901 1.00 95.12 401 ASN A O 1
ATOM 3259 N N . SER A 1 402 ? 52.997 -3.131 -59.304 1.00 95.00 402 SER A N 1
ATOM 3260 C CA . SER A 1 402 ? 53.146 -3.987 -58.120 1.00 95.00 402 SER A CA 1
ATOM 3261 C C . SER A 1 402 ? 53.128 -3.176 -56.819 1.00 95.00 402 SER A C 1
ATOM 3263 O O . SER A 1 402 ? 52.435 -3.571 -55.880 1.00 95.00 402 SER A O 1
ATOM 3265 N N . ALA A 1 403 ? 53.773 -2.004 -56.787 1.00 94.69 403 ALA A N 1
ATOM 3266 C CA . ALA A 1 403 ? 53.707 -1.081 -55.654 1.00 94.69 403 ALA A CA 1
ATOM 3267 C C . ALA A 1 403 ? 52.271 -0.591 -55.398 1.00 94.69 403 ALA A C 1
ATOM 3269 O O . ALA A 1 403 ? 51.801 -0.659 -54.264 1.00 94.69 403 ALA A O 1
ATOM 3270 N N . ARG A 1 404 ? 51.538 -0.196 -56.450 1.00 94.81 404 ARG A N 1
ATOM 3271 C CA . ARG A 1 404 ? 50.122 0.201 -56.348 1.00 94.81 404 ARG A CA 1
ATOM 3272 C C . ARG A 1 404 ? 49.240 -0.924 -55.813 1.00 94.81 404 ARG A C 1
ATOM 3274 O O . ARG A 1 404 ? 48.436 -0.678 -54.924 1.00 94.81 404 ARG A O 1
ATOM 3281 N N . LYS A 1 405 ? 49.407 -2.156 -56.311 1.00 96.06 405 LYS A N 1
ATOM 3282 C CA . LYS A 1 405 ? 48.672 -3.327 -55.797 1.00 96.06 405 LYS A CA 1
ATOM 3283 C C . LYS A 1 405 ? 48.961 -3.563 -54.312 1.00 96.06 405 LYS A C 1
ATOM 3285 O O . LYS A 1 405 ? 48.030 -3.723 -53.525 1.00 96.06 405 LYS A O 1
ATOM 3290 N N . SER A 1 406 ? 50.233 -3.509 -53.916 1.00 95.06 406 SER A N 1
ATOM 3291 C CA . SER A 1 406 ? 50.629 -3.650 -52.511 1.00 95.06 406 SER A CA 1
ATOM 3292 C C . SER A 1 406 ? 50.053 -2.540 -51.625 1.00 95.06 406 SER A C 1
ATOM 3294 O O . SER A 1 406 ? 49.663 -2.814 -50.491 1.00 95.06 406 SER A O 1
ATOM 3296 N N . GLU A 1 407 ? 49.998 -1.299 -52.113 1.00 95.12 407 GLU A N 1
ATOM 3297 C CA . GLU A 1 407 ? 49.398 -0.169 -51.398 1.00 95.12 407 GLU A CA 1
ATOM 3298 C C . GLU A 1 407 ? 47.887 -0.366 -51.222 1.00 95.12 407 GLU A C 1
ATOM 3300 O O . GLU A 1 407 ? 47.378 -0.232 -50.109 1.00 95.12 407 GLU A O 1
ATOM 3305 N N . THR A 1 408 ? 47.175 -0.776 -52.278 1.00 94.75 408 THR A N 1
ATOM 3306 C CA . THR A 1 408 ? 45.736 -1.067 -52.188 1.00 94.75 408 THR A CA 1
ATOM 3307 C C . THR A 1 408 ? 45.437 -2.206 -51.213 1.00 94.75 408 THR A C 1
ATOM 3309 O O . THR A 1 408 ? 44.552 -2.066 -50.373 1.00 94.75 408 THR A O 1
ATOM 3312 N N . GLU A 1 409 ? 46.222 -3.288 -51.230 1.00 95.50 409 GLU A N 1
ATOM 3313 C CA . GLU A 1 409 ? 46.065 -4.393 -50.276 1.00 95.50 409 GLU A CA 1
ATOM 3314 C C . GLU A 1 409 ? 46.350 -3.962 -48.828 1.00 95.50 409 GLU A C 1
ATOM 3316 O O . GLU A 1 409 ? 45.706 -4.447 -47.893 1.00 95.50 409 GLU A O 1
ATOM 3321 N N . ALA A 1 410 ? 47.320 -3.066 -48.617 1.00 95.06 410 ALA A N 1
ATOM 3322 C CA . ALA A 1 410 ? 47.622 -2.523 -47.296 1.00 95.06 410 ALA A CA 1
ATOM 3323 C C . ALA A 1 410 ? 46.469 -1.656 -46.768 1.00 95.06 410 ALA A C 1
ATOM 3325 O O . ALA A 1 410 ? 46.067 -1.820 -45.613 1.00 95.06 410 ALA A O 1
ATOM 3326 N N . LEU A 1 411 ? 45.891 -0.801 -47.619 1.00 96.00 411 LEU A N 1
ATOM 3327 C CA . LEU A 1 411 ? 44.728 0.024 -47.280 1.00 96.00 411 LEU A CA 1
ATOM 3328 C C . LEU A 1 411 ? 43.484 -0.826 -46.983 1.00 96.00 411 LEU A C 1
ATOM 3330 O O . LEU A 1 411 ? 42.782 -0.568 -46.005 1.00 96.00 411 LEU A O 1
ATOM 3334 N N . GLU A 1 412 ? 43.232 -1.881 -47.760 1.00 96.12 412 GLU A N 1
ATOM 3335 C CA . GLU A 1 412 ? 42.131 -2.819 -47.498 1.00 96.12 412 GLU A CA 1
ATOM 3336 C C . GLU A 1 412 ? 42.315 -3.559 -46.166 1.00 96.12 412 GLU A C 1
ATOM 3338 O O . GLU A 1 412 ? 41.380 -3.647 -45.363 1.00 96.12 412 GLU A O 1
ATOM 3343 N N . LYS A 1 413 ? 43.529 -4.049 -45.880 1.00 96.19 413 LYS A N 1
ATOM 3344 C CA . LYS A 1 413 ? 43.851 -4.689 -44.593 1.00 96.19 413 LYS A CA 1
ATOM 3345 C C . LYS A 1 413 ? 43.677 -3.722 -43.424 1.00 96.19 413 LYS A C 1
ATOM 3347 O O . LYS A 1 413 ? 43.134 -4.128 -42.395 1.00 96.19 413 LYS A O 1
ATOM 3352 N N . GLN A 1 414 ? 44.095 -2.465 -43.582 1.00 96.25 414 GLN A N 1
ATOM 3353 C CA . GLN A 1 414 ? 43.892 -1.424 -42.577 1.00 96.25 414 GLN A CA 1
ATOM 3354 C C . GLN A 1 414 ? 42.398 -1.168 -42.343 1.00 96.25 414 GLN A C 1
ATOM 3356 O O . GLN A 1 414 ? 41.946 -1.227 -41.201 1.00 96.25 414 GLN A O 1
ATOM 3361 N N . SER A 1 415 ? 41.614 -0.982 -43.408 1.00 96.00 415 SER A N 1
ATOM 3362 C CA . SER A 1 415 ? 40.164 -0.770 -43.316 1.00 96.00 415 SER A CA 1
ATOM 3363 C C . SER A 1 415 ? 39.451 -1.939 -42.621 1.00 96.00 415 SER A C 1
ATOM 3365 O O . SER A 1 415 ? 38.618 -1.736 -41.734 1.00 96.00 415 SER A O 1
ATOM 3367 N N . LEU A 1 416 ? 39.823 -3.183 -42.946 1.00 96.31 416 LEU A N 1
ATOM 3368 C CA . LEU A 1 416 ? 39.286 -4.376 -42.285 1.00 96.31 416 LEU A CA 1
ATOM 3369 C C . LEU A 1 416 ? 39.686 -4.457 -40.805 1.00 96.31 416 LEU A C 1
ATOM 3371 O O . LEU A 1 416 ? 38.872 -4.875 -39.975 1.00 96.31 416 LEU A O 1
ATOM 3375 N N . ALA A 1 417 ? 40.915 -4.073 -40.455 1.00 95.56 417 ALA A N 1
ATOM 3376 C CA . ALA A 1 417 ? 41.372 -4.026 -39.068 1.00 95.56 417 ALA A CA 1
ATOM 3377 C C . ALA A 1 417 ? 40.606 -2.966 -38.260 1.00 95.56 417 ALA A C 1
ATOM 3379 O O . ALA A 1 417 ? 40.120 -3.270 -37.169 1.00 95.56 417 ALA A O 1
ATOM 3380 N N . GLU A 1 418 ? 40.410 -1.770 -38.818 1.00 96.69 418 GLU A N 1
ATOM 3381 C CA . GLU A 1 418 ? 39.610 -0.698 -38.215 1.00 96.69 418 GLU A CA 1
ATOM 3382 C C . GLU A 1 418 ? 38.147 -1.125 -38.035 1.00 96.69 418 GLU A C 1
ATOM 3384 O O . GLU A 1 418 ? 37.571 -0.957 -36.957 1.00 96.69 418 GLU A O 1
ATOM 3389 N N . GLN A 1 419 ? 37.552 -1.775 -39.040 1.00 96.75 419 GLN A N 1
ATOM 3390 C CA . GLN A 1 419 ? 36.189 -2.297 -38.940 1.00 96.75 419 GLN A CA 1
ATOM 3391 C C . GLN A 1 419 ? 36.062 -3.361 -37.837 1.00 96.75 419 GLN A C 1
ATOM 3393 O O . GLN A 1 419 ? 35.072 -3.372 -37.098 1.00 96.75 419 GLN A O 1
ATOM 3398 N N . ARG A 1 420 ? 37.048 -4.257 -37.704 1.00 95.38 420 ARG A N 1
ATOM 3399 C CA . ARG A 1 420 ? 37.083 -5.262 -36.628 1.00 95.38 420 ARG A CA 1
ATOM 3400 C C . ARG A 1 420 ? 37.252 -4.614 -35.256 1.00 95.38 420 ARG A C 1
ATOM 3402 O O . ARG A 1 420 ? 36.539 -5.009 -34.338 1.00 95.38 420 ARG A O 1
ATOM 3409 N N . ALA A 1 421 ? 38.114 -3.607 -35.127 1.00 95.94 421 ALA A N 1
ATOM 3410 C CA . ALA A 1 421 ? 38.300 -2.862 -33.883 1.00 95.94 421 ALA A CA 1
ATOM 3411 C C . ALA A 1 421 ? 37.012 -2.137 -33.455 1.00 95.94 421 ALA A C 1
ATOM 3413 O O . ALA A 1 421 ? 36.598 -2.238 -32.301 1.00 95.94 421 ALA A O 1
ATOM 3414 N N . LEU A 1 422 ? 36.310 -1.492 -34.395 1.00 96.50 422 LEU A N 1
ATOM 3415 C CA . LEU A 1 422 ? 35.018 -0.852 -34.126 1.00 96.50 422 LEU A CA 1
ATOM 3416 C C . LEU A 1 422 ? 33.942 -1.863 -33.709 1.00 96.50 422 LEU A C 1
ATOM 3418 O O . LEU A 1 422 ? 33.168 -1.590 -32.791 1.00 96.50 422 LEU A O 1
ATOM 3422 N N . LYS A 1 423 ? 33.883 -3.035 -34.355 1.00 97.12 423 LYS A N 1
ATOM 3423 C CA . LYS A 1 423 ? 32.966 -4.116 -33.954 1.00 97.12 423 LYS A CA 1
ATOM 3424 C C . LYS A 1 423 ? 33.292 -4.643 -32.554 1.00 97.12 423 LYS A C 1
ATOM 3426 O O . LYS A 1 423 ? 32.370 -4.795 -31.758 1.00 97.12 423 LYS A O 1
ATOM 3431 N N . ALA A 1 424 ? 34.572 -4.854 -32.244 1.00 95.69 424 ALA A N 1
ATOM 3432 C CA . ALA A 1 424 ? 35.020 -5.282 -30.921 1.00 95.69 424 ALA A CA 1
ATOM 3433 C C . ALA A 1 424 ? 34.621 -4.265 -29.840 1.00 95.69 424 ALA A C 1
ATOM 3435 O O . ALA A 1 424 ? 33.988 -4.642 -28.855 1.00 95.69 424 ALA A O 1
ATOM 3436 N N . HIS A 1 425 ? 34.861 -2.973 -30.080 1.00 96.75 425 HIS A N 1
ATOM 3437 C CA . HIS A 1 425 ? 34.460 -1.910 -29.159 1.00 96.75 425 HIS A CA 1
ATOM 3438 C C . HIS A 1 425 ? 32.937 -1.869 -28.950 1.00 96.75 425 HIS A C 1
ATOM 3440 O O . HIS A 1 425 ? 32.467 -1.732 -27.824 1.00 96.75 425 HIS A O 1
ATOM 3446 N N . ARG A 1 426 ? 32.130 -2.019 -30.012 1.00 96.62 426 ARG A N 1
ATOM 3447 C CA . ARG A 1 426 ? 30.661 -2.100 -29.872 1.00 96.62 426 ARG A CA 1
ATOM 3448 C C . ARG A 1 426 ? 30.252 -3.283 -28.996 1.00 96.62 426 ARG A C 1
ATOM 3450 O O . ARG A 1 426 ? 29.529 -3.081 -28.023 1.00 96.62 426 ARG A O 1
ATOM 3457 N N . SER A 1 427 ? 30.780 -4.475 -29.276 1.00 95.25 427 SER A N 1
ATOM 3458 C CA . SER A 1 427 ? 30.488 -5.660 -28.462 1.00 95.25 427 SER A CA 1
ATOM 3459 C C . SER A 1 427 ? 30.936 -5.507 -27.004 1.00 95.25 427 SER A C 1
ATOM 3461 O O . SER A 1 427 ? 30.222 -5.926 -26.100 1.00 95.25 427 SER A O 1
ATOM 3463 N N . GLU A 1 428 ? 32.062 -4.840 -26.742 1.00 97.06 428 GLU A N 1
ATOM 3464 C CA . GLU A 1 428 ? 32.533 -4.557 -25.383 1.00 97.06 428 GLU A CA 1
ATOM 3465 C C . GLU A 1 428 ? 31.579 -3.613 -24.638 1.00 97.06 428 GLU A C 1
ATOM 3467 O O . GLU A 1 428 ? 31.220 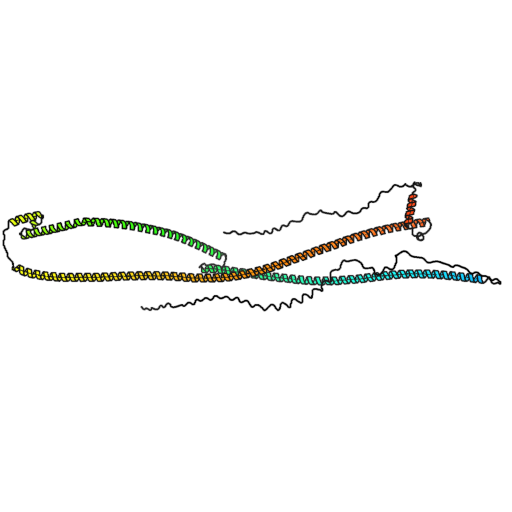-3.876 -23.490 1.00 97.06 428 GLU A O 1
ATOM 3472 N N . THR A 1 429 ? 31.097 -2.554 -25.300 1.00 96.31 429 THR A N 1
ATOM 3473 C CA . THR A 1 429 ? 30.104 -1.648 -24.699 1.00 96.31 429 THR A CA 1
ATOM 3474 C C . THR A 1 429 ? 28.784 -2.351 -24.380 1.00 96.31 429 THR A C 1
ATOM 3476 O O . THR A 1 429 ? 28.186 -2.069 -23.344 1.00 96.31 429 THR A O 1
ATOM 3479 N N . GLU A 1 430 ? 28.334 -3.282 -25.223 1.00 96.31 430 GLU A N 1
ATOM 3480 C CA . GLU A 1 430 ? 27.137 -4.095 -24.965 1.00 96.31 430 GLU A CA 1
ATOM 3481 C C . GLU A 1 430 ? 27.351 -5.058 -23.794 1.00 96.31 430 GLU A C 1
ATOM 3483 O O . GLU A 1 430 ? 26.511 -5.125 -22.899 1.00 96.31 430 GLU A O 1
ATOM 3488 N N . VAL A 1 431 ? 28.501 -5.737 -23.732 1.00 96.25 431 VAL A N 1
ATOM 3489 C CA . VAL A 1 431 ? 28.864 -6.596 -22.594 1.00 96.25 431 VAL A CA 1
ATOM 3490 C C . VAL A 1 431 ? 28.908 -5.799 -21.289 1.00 96.25 431 VAL A C 1
ATOM 3492 O O . VAL A 1 431 ? 28.431 -6.289 -20.266 1.00 96.25 431 VAL A O 1
ATOM 3495 N N . ASN A 1 432 ? 29.440 -4.575 -21.301 1.00 96.50 432 ASN A N 1
ATOM 3496 C CA . ASN A 1 432 ? 29.470 -3.722 -20.111 1.00 96.50 432 ASN A CA 1
ATOM 3497 C C . ASN A 1 432 ? 28.062 -3.289 -19.677 1.00 96.50 432 ASN A C 1
ATOM 3499 O O . ASN A 1 432 ? 27.747 -3.409 -18.496 1.00 96.50 432 ASN A O 1
ATOM 3503 N N . LYS A 1 433 ? 27.182 -2.916 -20.618 1.00 97.44 433 LYS A N 1
ATOM 3504 C CA . LYS A 1 433 ? 25.765 -2.635 -20.318 1.00 97.44 433 LYS A CA 1
ATOM 3505 C C . LYS A 1 433 ? 25.055 -3.840 -19.701 1.00 97.44 433 LYS A C 1
ATOM 3507 O O . LYS A 1 433 ? 24.394 -3.702 -18.679 1.00 97.44 433 LYS A O 1
ATOM 3512 N N . LEU A 1 434 ? 25.244 -5.032 -20.272 1.00 96.56 434 LEU A N 1
ATOM 3513 C CA . LEU A 1 434 ? 24.659 -6.265 -19.734 1.00 96.56 434 LEU A CA 1
ATOM 3514 C C . LEU A 1 434 ? 25.213 -6.604 -18.342 1.00 96.56 434 LEU A C 1
ATOM 3516 O O . LEU A 1 434 ? 24.485 -7.104 -17.489 1.00 96.56 434 LEU A O 1
ATOM 3520 N N . ARG A 1 435 ? 26.494 -6.323 -18.071 1.00 97.44 435 ARG A N 1
ATOM 3521 C CA . ARG A 1 435 ? 27.080 -6.491 -16.729 1.00 97.44 435 ARG A CA 1
ATOM 3522 C C . ARG A 1 435 ? 26.472 -5.528 -15.712 1.00 97.44 435 ARG A C 1
ATOM 3524 O O . ARG A 1 435 ? 26.190 -5.957 -14.594 1.00 97.44 435 ARG A O 1
ATOM 3531 N N . GLU A 1 436 ? 26.273 -4.266 -16.083 1.00 97.12 436 GLU A N 1
ATOM 3532 C CA . GLU A 1 436 ? 25.602 -3.268 -15.241 1.00 97.12 436 GLU A CA 1
ATOM 3533 C C . GLU A 1 436 ? 24.154 -3.676 -14.945 1.00 97.12 436 GLU A C 1
ATOM 3535 O O . GLU A 1 436 ? 23.738 -3.657 -13.788 1.00 97.12 436 GLU A O 1
ATOM 3540 N N . GLU A 1 437 ? 23.421 -4.150 -15.954 1.00 97.19 437 GLU A N 1
ATOM 3541 C CA . GLU A 1 437 ? 22.056 -4.662 -15.795 1.00 97.19 437 GLU A CA 1
ATOM 3542 C C . GLU A 1 437 ? 22.008 -5.890 -14.872 1.00 97.19 437 GLU A C 1
ATOM 3544 O O . GLU A 1 437 ? 21.189 -5.943 -13.957 1.00 97.19 437 GLU A O 1
ATOM 3549 N N . ILE A 1 438 ? 22.939 -6.841 -15.016 1.00 96.75 438 ILE A N 1
ATOM 3550 C CA . ILE A 1 438 ? 23.053 -7.990 -14.101 1.00 96.75 438 ILE A CA 1
ATOM 3551 C C . ILE A 1 438 ? 23.323 -7.535 -12.660 1.00 96.75 438 ILE A C 1
ATOM 3553 O O . ILE A 1 438 ? 22.790 -8.130 -11.721 1.00 96.75 438 ILE A O 1
ATOM 3557 N N . LEU A 1 439 ? 24.170 -6.522 -12.456 1.00 97.38 439 LEU A N 1
ATOM 3558 C CA . LEU A 1 439 ? 24.433 -5.982 -11.120 1.00 97.38 439 LEU A CA 1
ATOM 3559 C C . LEU A 1 439 ? 23.190 -5.307 -10.536 1.00 97.38 439 LEU A C 1
ATOM 3561 O O . LEU A 1 439 ? 22.896 -5.521 -9.359 1.00 97.38 439 LEU A O 1
ATOM 3565 N N . HIS A 1 440 ? 22.446 -4.560 -11.352 1.00 96.81 440 HIS A N 1
ATOM 3566 C CA . HIS A 1 440 ? 21.199 -3.931 -10.935 1.00 96.81 440 HIS A CA 1
ATOM 3567 C C . HIS A 1 440 ? 20.140 -4.973 -10.555 1.00 96.81 440 HIS A C 1
ATOM 3569 O O . HIS A 1 440 ? 19.632 -4.936 -9.438 1.00 96.81 440 HIS A O 1
ATOM 3575 N N . LEU A 1 441 ? 19.912 -5.981 -11.404 1.00 96.50 441 LEU A N 1
ATOM 3576 C CA . LEU A 1 441 ? 18.972 -7.074 -11.130 1.00 96.50 441 LEU A CA 1
ATOM 3577 C C . LEU A 1 441 ? 19.353 -7.881 -9.880 1.00 96.50 441 LEU A C 1
ATOM 3579 O O . LEU A 1 441 ? 18.481 -8.344 -9.149 1.00 96.50 441 LEU A O 1
ATOM 3583 N N . LYS A 1 442 ? 20.652 -8.051 -9.594 1.00 97.25 442 LYS A N 1
ATOM 3584 C CA . LYS A 1 442 ? 21.112 -8.682 -8.343 1.00 97.25 442 LYS A CA 1
ATOM 3585 C C . LYS A 1 442 ? 20.810 -7.831 -7.111 1.00 97.25 442 LYS A C 1
ATOM 3587 O O . LYS A 1 442 ? 20.505 -8.401 -6.064 1.00 97.25 442 LYS A O 1
ATOM 3592 N N . ALA A 1 443 ? 20.922 -6.506 -7.216 1.00 95.19 443 ALA A N 1
ATOM 3593 C CA . ALA A 1 443 ? 20.543 -5.596 -6.139 1.00 95.19 443 ALA A CA 1
ATOM 3594 C C . ALA A 1 443 ? 19.027 -5.652 -5.896 1.00 95.19 443 ALA A C 1
ATOM 3596 O O . ALA A 1 443 ? 18.613 -5.883 -4.762 1.00 95.19 443 ALA A O 1
ATOM 3597 N N . ASP A 1 444 ? 18.223 -5.595 -6.960 1.00 95.12 444 ASP A N 1
ATOM 3598 C CA . ASP A 1 444 ? 16.762 -5.692 -6.877 1.00 95.12 444 ASP A CA 1
ATOM 3599 C C . ASP A 1 444 ? 16.309 -7.039 -6.296 1.00 95.12 444 ASP A C 1
ATOM 3601 O O . ASP A 1 444 ? 15.409 -7.093 -5.457 1.00 95.12 444 ASP A O 1
ATOM 3605 N N . LEU A 1 445 ? 16.963 -8.143 -6.682 1.00 96.56 445 LEU A 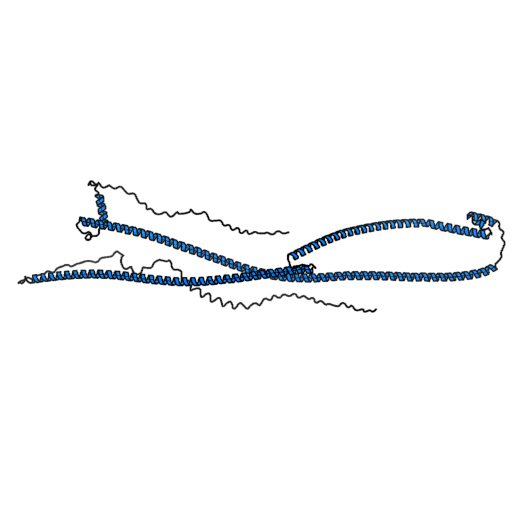N 1
ATOM 3606 C CA . LEU A 1 445 ? 16.691 -9.464 -6.116 1.00 96.56 445 LEU A CA 1
ATOM 3607 C C . LEU A 1 445 ? 16.978 -9.492 -4.611 1.00 96.56 445 LEU A C 1
ATOM 3609 O O . LEU A 1 445 ? 16.180 -10.032 -3.847 1.00 96.56 445 LEU A O 1
ATOM 3613 N N . LYS A 1 446 ? 18.092 -8.894 -4.174 1.00 97.00 446 LYS A N 1
ATOM 3614 C CA . LYS A 1 446 ? 18.430 -8.792 -2.751 1.00 97.00 446 LYS A CA 1
ATOM 3615 C C . LYS A 1 446 ? 17.384 -7.967 -1.994 1.00 97.00 446 LYS A C 1
ATOM 3617 O O . LYS A 1 446 ? 16.882 -8.427 -0.968 1.00 97.00 446 LYS A O 1
ATOM 3622 N N . ASP A 1 447 ? 16.996 -6.814 -2.528 1.00 94.75 447 ASP A N 1
ATOM 3623 C CA . ASP A 1 447 ? 15.967 -5.963 -1.925 1.00 94.75 447 ASP A CA 1
ATOM 3624 C C . ASP A 1 447 ? 14.612 -6.687 -1.854 1.00 94.75 447 ASP A C 1
ATOM 3626 O O . ASP A 1 447 ? 13.930 -6.634 -0.826 1.00 94.75 447 ASP A O 1
ATOM 3630 N N . SER A 1 448 ? 14.255 -7.449 -2.894 1.00 96.31 448 SER A N 1
ATOM 3631 C CA . SER A 1 448 ? 13.071 -8.314 -2.906 1.00 96.31 448 SER A CA 1
ATOM 3632 C C . SER A 1 448 ? 13.139 -9.391 -1.820 1.00 96.31 448 SER A C 1
ATOM 3634 O O . SER A 1 448 ? 12.145 -9.615 -1.126 1.00 96.31 448 SER A O 1
ATOM 3636 N N . THR A 1 449 ? 14.294 -10.038 -1.616 1.00 96.25 449 THR A N 1
ATOM 3637 C CA . THR A 1 449 ? 14.458 -11.026 -0.533 1.00 96.25 449 THR A CA 1
ATOM 3638 C C . THR A 1 449 ? 14.358 -10.390 0.856 1.00 96.25 449 THR A C 1
ATOM 3640 O O . THR A 1 449 ? 13.703 -10.945 1.738 1.00 96.25 449 THR A O 1
ATOM 3643 N N . ASP A 1 450 ? 14.898 -9.184 1.052 1.00 95.12 450 ASP A N 1
ATOM 3644 C CA . ASP A 1 450 ? 14.780 -8.448 2.318 1.00 95.12 450 ASP A CA 1
ATOM 3645 C C . ASP A 1 450 ? 13.334 -7.998 2.589 1.00 95.12 450 ASP A C 1
ATOM 3647 O O . ASP A 1 450 ? 12.889 -7.930 3.742 1.00 95.12 450 ASP A O 1
ATOM 3651 N N . MET A 1 451 ? 12.575 -7.676 1.538 1.00 95.25 451 MET A N 1
ATOM 3652 C CA . MET A 1 451 ? 11.139 -7.404 1.636 1.00 95.25 451 MET A CA 1
ATOM 3653 C C . MET A 1 451 ? 10.345 -8.668 1.975 1.00 95.25 451 MET A C 1
ATOM 3655 O O . MET A 1 451 ? 9.472 -8.602 2.840 1.00 95.25 451 MET A O 1
ATOM 3659 N N . GLN A 1 452 ? 10.683 -9.819 1.387 1.00 97.44 452 GLN A N 1
ATOM 3660 C CA . GLN A 1 452 ? 10.062 -11.104 1.724 1.00 97.44 452 GLN A CA 1
ATOM 3661 C C . GLN A 1 452 ? 10.289 -11.475 3.198 1.00 97.44 452 GLN A C 1
ATOM 3663 O O . GLN A 1 452 ? 9.332 -11.793 3.900 1.00 97.44 452 GLN A O 1
ATOM 3668 N N . ILE A 1 453 ? 11.518 -11.335 3.708 1.00 95.56 453 ILE A N 1
ATOM 3669 C CA . ILE A 1 453 ? 11.832 -11.586 5.127 1.00 95.56 453 ILE A CA 1
ATOM 3670 C C . ILE A 1 453 ? 11.030 -10.650 6.046 1.00 95.56 453 ILE A C 1
ATOM 3672 O O . ILE A 1 453 ? 10.577 -11.051 7.121 1.00 95.56 453 ILE A O 1
ATOM 3676 N N . ARG A 1 454 ? 10.857 -9.379 5.658 1.00 95.62 454 ARG A N 1
ATOM 3677 C CA . ARG A 1 454 ? 10.026 -8.425 6.413 1.00 95.62 454 ARG A CA 1
ATOM 3678 C C . ARG A 1 454 ? 8.553 -8.824 6.395 1.00 95.62 454 ARG A C 1
ATOM 3680 O O . ARG A 1 454 ? 7.923 -8.785 7.448 1.00 95.62 454 ARG A O 1
ATOM 3687 N N . LEU A 1 455 ? 8.035 -9.241 5.243 1.00 96.44 455 LEU A N 1
ATOM 3688 C CA . LEU A 1 455 ? 6.662 -9.717 5.108 1.00 96.44 455 LEU A CA 1
ATOM 3689 C C . LEU A 1 455 ? 6.413 -10.954 5.979 1.00 96.44 455 LEU A C 1
ATOM 3691 O O . LEU A 1 455 ? 5.442 -10.970 6.727 1.00 96.44 455 LEU A O 1
ATOM 3695 N N . GLU A 1 456 ? 7.312 -11.941 5.966 1.00 97.12 456 GLU A N 1
ATOM 3696 C CA . GLU A 1 456 ? 7.212 -13.134 6.820 1.00 97.12 456 GLU A CA 1
ATOM 3697 C C . GLU A 1 456 ? 7.178 -12.772 8.313 1.00 97.12 456 GLU A C 1
ATOM 3699 O O . GLU A 1 456 ? 6.355 -13.301 9.061 1.00 97.12 456 GLU A O 1
ATOM 3704 N N . LYS A 1 457 ? 8.001 -11.810 8.757 1.00 97.31 457 LYS A N 1
ATOM 3705 C CA . LYS A 1 457 ? 7.974 -11.315 10.147 1.00 97.31 457 LYS A CA 1
ATOM 3706 C C . LYS A 1 457 ? 6.650 -10.644 10.514 1.00 97.31 457 LYS A C 1
ATOM 3708 O O . LYS A 1 457 ? 6.170 -10.831 11.633 1.00 97.31 457 LYS A O 1
ATOM 3713 N N . GLU A 1 458 ? 6.075 -9.853 9.611 1.00 95.50 458 GLU A N 1
ATOM 3714 C CA . GLU A 1 458 ? 4.775 -9.214 9.841 1.00 95.50 458 GLU A CA 1
ATOM 3715 C C . GLU A 1 458 ? 3.632 -10.239 9.832 1.00 95.50 458 GLU A C 1
ATOM 3717 O O . GLU A 1 458 ? 2.757 -10.161 10.691 1.00 95.50 458 GLU A O 1
ATOM 3722 N N . VAL A 1 459 ? 3.688 -11.259 8.967 1.00 97.12 459 VAL A N 1
ATOM 3723 C CA . VAL A 1 459 ? 2.746 -12.393 8.985 1.00 97.12 459 VAL A CA 1
ATOM 3724 C C . VAL A 1 459 ? 2.817 -13.134 10.322 1.00 97.12 459 VAL A C 1
ATOM 3726 O O . VAL A 1 459 ? 1.783 -13.339 10.947 1.00 97.12 459 VAL A O 1
ATOM 3729 N N . MET A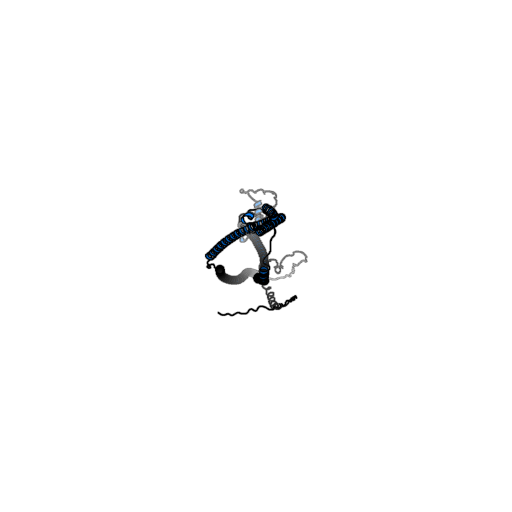 1 460 ? 4.016 -13.447 10.831 1.00 97.38 460 MET A N 1
ATOM 3730 C CA . MET A 1 460 ? 4.169 -14.081 12.151 1.00 97.38 460 MET A CA 1
ATOM 3731 C C . MET A 1 460 ? 3.612 -13.223 13.299 1.00 97.38 460 MET A C 1
ATOM 3733 O O . MET A 1 460 ? 3.075 -13.750 14.277 1.00 97.38 460 MET A O 1
ATOM 3737 N N . ARG A 1 461 ? 3.743 -11.891 13.213 1.00 97.81 461 ARG A N 1
ATOM 3738 C CA . ARG A 1 461 ? 3.155 -10.975 14.202 1.00 97.81 461 ARG A CA 1
ATOM 3739 C C . ARG A 1 461 ? 1.629 -10.966 14.103 1.00 97.81 461 ARG A C 1
ATOM 3741 O O . ARG A 1 461 ? 0.972 -10.990 15.141 1.00 97.81 461 ARG A O 1
ATOM 3748 N N . ALA A 1 462 ? 1.082 -10.955 12.889 1.00 95.44 462 ALA A N 1
ATOM 3749 C CA . ALA A 1 462 ? -0.356 -11.011 12.651 1.00 95.44 462 ALA A CA 1
ATOM 3750 C C . ALA A 1 462 ? -0.961 -12.309 13.202 1.00 95.44 462 ALA A C 1
ATOM 3752 O O . ALA A 1 462 ? -1.904 -12.236 13.984 1.00 95.44 462 ALA A O 1
ATOM 3753 N N . THR A 1 463 ? -0.351 -13.468 12.930 1.00 97.50 463 THR A N 1
ATOM 3754 C CA . THR A 1 463 ? -0.816 -14.756 13.476 1.00 97.50 463 THR A CA 1
ATOM 3755 C C . THR A 1 463 ? -0.753 -14.789 15.005 1.00 97.50 463 THR A C 1
ATOM 3757 O O . THR A 1 463 ? -1.667 -15.280 15.659 1.00 97.50 463 THR A O 1
ATOM 3760 N N . ALA A 1 464 ? 0.287 -14.204 15.613 1.00 97.69 464 ALA A N 1
ATOM 3761 C CA . ALA A 1 464 ? 0.364 -14.096 17.072 1.00 97.69 464 ALA A CA 1
ATOM 3762 C C . ALA A 1 464 ? -0.735 -13.182 17.647 1.00 97.69 464 ALA A C 1
ATOM 3764 O O . ALA A 1 464 ? -1.268 -13.454 18.724 1.00 97.69 464 ALA A O 1
ATOM 3765 N N . MET A 1 465 ? -1.091 -12.101 16.944 1.00 96.88 465 MET A N 1
ATOM 3766 C CA . MET A 1 465 ? -2.215 -11.246 17.328 1.00 96.88 465 MET A CA 1
ATOM 3767 C C . MET A 1 465 ? -3.558 -11.967 17.170 1.00 96.88 465 MET A C 1
ATOM 3769 O O . MET A 1 465 ? -4.380 -11.886 18.083 1.00 96.88 465 MET A O 1
ATOM 3773 N N . GLU A 1 466 ? -3.768 -12.709 16.083 1.00 97.44 466 GLU A N 1
ATOM 3774 C CA . GLU A 1 466 ? -4.955 -13.552 15.878 1.00 97.44 466 GLU A CA 1
ATOM 3775 C C . GLU A 1 466 ? -5.128 -14.561 17.021 1.00 97.44 466 GLU A C 1
ATOM 3777 O O . GLU A 1 466 ? -6.205 -14.629 17.615 1.00 97.44 466 GLU A O 1
ATOM 3782 N N . ASP A 1 467 ? -4.052 -15.237 17.437 1.00 98.31 467 ASP A N 1
ATOM 3783 C CA . ASP A 1 467 ? -4.067 -16.135 18.599 1.00 98.31 467 ASP A CA 1
ATOM 3784 C C . ASP A 1 467 ? -4.487 -15.411 19.889 1.00 98.31 467 ASP A C 1
ATOM 3786 O O . ASP A 1 467 ? -5.242 -15.952 20.705 1.00 98.31 467 ASP A O 1
ATOM 3790 N N . THR A 1 468 ? -4.008 -14.179 20.113 1.00 97.75 468 THR A N 1
ATOM 3791 C CA . THR A 1 468 ? -4.416 -13.397 21.294 1.00 97.75 468 THR A CA 1
ATOM 3792 C C . THR A 1 468 ? -5.879 -12.971 21.235 1.00 97.75 468 THR A C 1
ATOM 3794 O O . THR A 1 468 ? -6.562 -13.032 22.258 1.00 97.75 468 THR A O 1
ATOM 3797 N N . VAL A 1 469 ? -6.381 -12.596 20.056 1.00 97.94 469 VAL A N 1
ATOM 3798 C CA . VAL A 1 469 ? -7.791 -12.246 19.839 1.00 97.94 469 VAL A CA 1
ATOM 3799 C C . VAL A 1 469 ? -8.676 -13.464 20.081 1.00 97.94 469 VAL A C 1
ATOM 3801 O O . VAL A 1 469 ? -9.655 -13.355 20.816 1.00 97.94 469 VAL A O 1
ATOM 3804 N N . GLN A 1 470 ? -8.290 -14.636 19.574 1.00 98.31 470 GLN A N 1
ATOM 3805 C CA . GLN A 1 470 ? -9.025 -15.878 19.800 1.00 98.31 470 GLN A CA 1
ATOM 3806 C C . GLN A 1 470 ? -9.100 -16.231 21.294 1.00 98.31 470 GLN A C 1
ATOM 3808 O O . GLN A 1 470 ? -10.166 -16.578 21.797 1.00 98.31 470 GLN A O 1
ATOM 3813 N N . ARG A 1 471 ? -8.002 -16.064 22.048 1.00 98.38 471 ARG A N 1
ATOM 3814 C CA . ARG A 1 471 ? -8.010 -16.267 23.511 1.00 98.38 471 ARG A CA 1
ATOM 3815 C C . ARG A 1 471 ? -8.925 -15.282 24.237 1.00 98.38 471 ARG A C 1
ATOM 3817 O O . ARG A 1 471 ? -9.573 -15.663 25.211 1.00 98.38 471 ARG A O 1
ATOM 3824 N N . LEU A 1 472 ? -8.956 -14.020 23.809 1.00 97.69 472 LEU A N 1
ATOM 3825 C CA . LEU A 1 472 ? -9.852 -13.015 24.386 1.00 97.69 472 LEU A CA 1
ATOM 3826 C C . LEU A 1 472 ? -11.317 -13.333 24.082 1.00 97.69 472 LEU A C 1
ATOM 3828 O O . LEU A 1 472 ? -12.158 -13.183 24.967 1.00 97.69 472 LEU A O 1
ATOM 3832 N N . GLU A 1 473 ? -11.611 -13.827 22.882 1.00 98.12 473 GLU A N 1
ATOM 3833 C CA . GLU A 1 473 ? -12.951 -14.262 22.492 1.00 98.12 473 GLU A CA 1
ATOM 3834 C C . GLU A 1 473 ? -13.411 -15.473 23.319 1.00 98.12 473 GLU A C 1
ATOM 3836 O O . GLU A 1 473 ? -14.517 -15.466 23.863 1.00 98.12 473 GLU A O 1
ATOM 3841 N N . ASP A 1 474 ? -12.533 -16.454 23.547 1.00 98.31 474 ASP A N 1
ATOM 3842 C CA . ASP A 1 474 ? -12.816 -17.591 24.431 1.00 98.31 474 ASP A CA 1
ATOM 3843 C C . ASP A 1 474 ? -13.112 -17.139 25.874 1.00 98.31 474 ASP A C 1
ATOM 3845 O O . ASP A 1 474 ? -14.027 -17.655 26.525 1.00 98.31 474 ASP A O 1
ATOM 3849 N N . ILE A 1 475 ? -12.352 -16.168 26.399 1.00 98.38 475 ILE A N 1
ATOM 3850 C CA . ILE A 1 475 ? -12.593 -15.589 27.731 1.00 98.38 475 ILE A CA 1
ATOM 3851 C C . ILE A 1 475 ? -13.935 -14.851 27.757 1.00 98.38 475 ILE A C 1
ATOM 3853 O O . ILE A 1 475 ? -14.716 -15.055 28.691 1.00 98.38 475 ILE A O 1
ATOM 3857 N N . ARG A 1 476 ? -14.226 -14.039 26.734 1.00 98.19 476 ARG A N 1
ATOM 3858 C CA . ARG A 1 476 ? -15.494 -13.311 26.590 1.00 98.19 476 ARG A CA 1
ATOM 3859 C C . ARG A 1 476 ? -16.675 -14.275 26.591 1.00 98.19 476 ARG A C 1
ATOM 3861 O O . ARG A 1 476 ? -17.628 -14.059 27.337 1.00 98.19 476 ARG A O 1
ATOM 3868 N N . GLN A 1 477 ? -16.589 -15.367 25.834 1.00 98.44 477 GLN A N 1
ATOM 3869 C CA . GLN A 1 477 ? -17.643 -16.377 25.773 1.00 98.44 477 GLN A CA 1
ATOM 3870 C C . GLN A 1 477 ? -17.848 -17.073 27.125 1.00 98.44 477 GLN A C 1
ATOM 3872 O O . GLN A 1 477 ? -18.985 -17.249 27.565 1.00 98.44 477 GLN A O 1
ATOM 3877 N N . ARG A 1 478 ? -16.766 -17.424 27.837 1.00 98.44 478 ARG A N 1
ATOM 3878 C CA . ARG A 1 478 ? -16.861 -17.996 29.195 1.00 98.44 478 ARG A CA 1
ATOM 3879 C C . ARG A 1 478 ? -17.520 -17.029 30.177 1.00 98.44 478 ARG A C 1
ATOM 3881 O O . ARG A 1 478 ? -18.348 -17.452 30.982 1.00 98.44 478 ARG A O 1
ATOM 3888 N N . GLN A 1 479 ? -17.177 -15.743 30.111 1.00 98.12 479 GLN A N 1
ATOM 3889 C CA . GLN A 1 479 ? -17.786 -14.711 30.952 1.00 98.12 479 GLN A CA 1
ATOM 3890 C C . GLN A 1 479 ? -19.267 -14.505 30.618 1.00 98.12 479 GLN A C 1
ATOM 3892 O O . GLN A 1 479 ? -20.081 -14.453 31.536 1.00 98.12 479 GLN A O 1
ATOM 3897 N N . ALA A 1 480 ? -19.630 -14.459 29.334 1.00 97.25 480 ALA A N 1
ATOM 3898 C CA . ALA A 1 480 ? -21.020 -14.358 28.894 1.00 97.25 480 ALA A CA 1
ATOM 3899 C C . ALA A 1 480 ? -21.862 -15.539 29.402 1.00 97.25 480 ALA A C 1
ATOM 3901 O O . ALA A 1 480 ? -22.930 -15.329 29.976 1.00 97.25 480 ALA A O 1
ATOM 3902 N N . ASN A 1 481 ? -21.340 -16.767 29.293 1.00 98.31 481 ASN A N 1
ATOM 3903 C CA . ASN A 1 481 ? -21.989 -17.958 29.844 1.00 98.31 481 ASN A CA 1
ATOM 3904 C C . ASN A 1 481 ? -22.162 -17.844 31.367 1.00 98.31 481 ASN A C 1
ATOM 3906 O O . ASN A 1 481 ? -23.245 -18.115 31.885 1.00 98.31 481 ASN A O 1
ATOM 3910 N N . LYS A 1 482 ? -21.131 -17.379 32.090 1.00 98.44 482 LYS A N 1
ATOM 3911 C CA . LYS A 1 482 ? -21.205 -17.227 33.549 1.00 98.44 482 LYS A CA 1
ATOM 3912 C C . LYS A 1 482 ? -22.215 -16.171 33.986 1.00 98.44 482 LYS A C 1
ATOM 3914 O O . LYS A 1 482 ? -22.927 -16.376 34.967 1.00 98.44 482 LYS A O 1
ATOM 3919 N N . ILE A 1 483 ? -22.283 -15.054 33.268 1.00 97.19 483 ILE A N 1
ATOM 3920 C CA . ILE A 1 483 ? -23.293 -14.017 33.494 1.00 97.19 483 ILE A CA 1
ATOM 3921 C C . ILE A 1 483 ? -24.686 -14.601 33.252 1.00 97.19 483 ILE A C 1
ATOM 3923 O O . ILE A 1 483 ? -25.555 -14.426 34.100 1.00 97.19 483 ILE A O 1
ATOM 3927 N N . GLY A 1 484 ? -24.882 -15.355 32.165 1.00 97.94 484 GLY A N 1
ATOM 3928 C CA . GLY A 1 484 ? -26.142 -16.047 31.884 1.00 97.94 484 GLY A CA 1
ATOM 3929 C C . GLY A 1 484 ? -26.580 -16.985 33.015 1.00 97.94 484 GLY A C 1
ATOM 3930 O O . GLY A 1 484 ? -27.725 -16.920 33.457 1.00 97.94 484 GLY A O 1
ATOM 3931 N N . GLU A 1 485 ? -25.663 -17.798 33.552 1.00 97.94 485 GLU A N 1
ATOM 3932 C CA . GLU A 1 485 ? -25.933 -18.654 34.719 1.00 97.94 485 GLU A CA 1
ATOM 3933 C C . GLU A 1 485 ? -26.351 -17.847 35.957 1.00 97.94 485 GLU A C 1
ATOM 3935 O O . GLU A 1 485 ? -27.314 -18.202 36.635 1.00 97.94 485 GLU A O 1
ATOM 3940 N N . LEU A 1 486 ? -25.632 -16.762 36.270 1.00 97.44 486 LEU A N 1
ATOM 3941 C CA . LEU A 1 486 ? -25.928 -15.922 37.435 1.00 97.44 486 LEU A CA 1
ATOM 3942 C C . LEU A 1 486 ? -27.270 -15.199 37.294 1.00 97.44 486 LEU A C 1
ATOM 3944 O O . LEU A 1 486 ? -28.009 -15.108 38.273 1.00 97.44 486 LEU A O 1
ATOM 3948 N N . VAL A 1 487 ? -27.606 -14.729 36.091 1.00 97.94 487 VAL A N 1
ATOM 3949 C CA . VAL A 1 487 ? -28.916 -14.135 35.791 1.00 97.94 487 VAL A CA 1
ATOM 3950 C C . VAL A 1 487 ? -30.026 -15.164 36.007 1.00 97.94 487 VAL A C 1
ATOM 3952 O O . VAL A 1 487 ? -30.977 -14.869 36.724 1.00 97.94 487 VAL A O 1
ATOM 3955 N N . ALA A 1 488 ? -29.873 -16.398 35.513 1.00 97.31 488 ALA A N 1
ATOM 3956 C CA . ALA A 1 488 ? -30.856 -17.461 35.743 1.00 97.31 488 ALA A CA 1
ATOM 3957 C C . ALA A 1 488 ? -31.022 -17.803 37.240 1.00 97.31 488 ALA A C 1
ATOM 3959 O O . ALA A 1 488 ? -32.138 -18.009 37.728 1.00 97.31 488 ALA A O 1
ATOM 3960 N N . ILE A 1 489 ? -29.928 -17.824 38.011 1.00 97.44 489 ILE A N 1
ATOM 3961 C CA . ILE A 1 489 ? -29.986 -18.010 39.471 1.00 97.44 489 ILE A CA 1
ATOM 3962 C C . ILE A 1 489 ? -30.740 -16.850 40.138 1.00 97.44 489 ILE A C 1
ATOM 3964 O O . ILE A 1 489 ? -31.602 -17.089 40.983 1.00 97.44 489 ILE A O 1
ATOM 3968 N N . LEU A 1 490 ? -30.471 -15.604 39.744 1.00 96.19 490 LEU A N 1
ATOM 3969 C CA . LEU A 1 490 ? -31.174 -14.437 40.281 1.00 96.19 490 LEU A CA 1
ATOM 3970 C C . LEU A 1 490 ? -32.669 -14.469 39.956 1.00 96.19 490 LEU A C 1
ATOM 3972 O O . LEU A 1 490 ? -33.484 -14.242 40.848 1.00 96.19 490 LEU A O 1
ATOM 3976 N N . GLU A 1 491 ? -33.045 -14.812 38.725 1.00 97.06 491 GLU A N 1
ATOM 3977 C CA . GLU A 1 491 ? -34.447 -14.939 38.314 1.00 97.06 491 GLU A CA 1
ATOM 3978 C C . GLU A 1 491 ? -35.174 -16.036 39.101 1.00 97.06 491 GLU A C 1
ATOM 3980 O O . GLU A 1 491 ? -36.286 -15.823 39.593 1.00 97.06 491 GLU A O 1
ATOM 3985 N N . THR A 1 492 ? -34.544 -17.200 39.291 1.00 96.56 492 THR A N 1
ATOM 3986 C CA . THR A 1 492 ? -35.130 -18.281 40.103 1.00 96.56 492 THR A CA 1
ATOM 3987 C C . THR A 1 492 ? -35.260 -17.889 41.575 1.00 96.56 492 THR A C 1
ATOM 3989 O O . THR A 1 492 ? -36.289 -18.178 42.195 1.00 96.56 492 THR A O 1
ATOM 3992 N N . GLN A 1 493 ? -34.275 -17.177 42.133 1.00 96.19 493 GLN A N 1
ATOM 3993 C CA . GLN A 1 493 ? -34.334 -16.657 43.498 1.00 96.19 493 GLN A CA 1
ATOM 3994 C C . GLN A 1 493 ? -35.425 -15.589 43.648 1.00 96.19 493 GLN A C 1
ATOM 3996 O O . GLN A 1 493 ? -36.176 -15.630 44.624 1.00 96.19 493 GLN A O 1
ATOM 4001 N N . GLN A 1 494 ? -35.562 -14.685 42.675 1.00 96.00 494 GLN A N 1
ATOM 4002 C CA . GLN A 1 494 ? -36.596 -13.650 42.640 1.00 96.00 494 GLN A CA 1
ATOM 4003 C C . GLN A 1 494 ? -38.000 -14.256 42.505 1.00 96.00 494 GLN A C 1
ATOM 4005 O O . GLN A 1 494 ? -38.934 -13.837 43.190 1.00 96.00 494 GLN A O 1
ATOM 4010 N N . ALA A 1 495 ? -38.160 -15.296 41.684 1.00 95.81 495 ALA A N 1
ATOM 4011 C CA . ALA A 1 495 ? -39.410 -16.044 41.593 1.00 95.81 495 ALA A CA 1
ATOM 4012 C C . ALA A 1 495 ? -39.738 -16.766 42.913 1.00 95.81 495 ALA A C 1
ATOM 4014 O O . ALA A 1 495 ? -40.895 -16.793 43.341 1.00 95.81 495 ALA A O 1
ATOM 4015 N N . ALA A 1 496 ? -38.735 -17.332 43.590 1.00 95.19 496 ALA A N 1
ATOM 4016 C CA . ALA A 1 496 ? -38.917 -17.981 44.885 1.00 95.19 496 ALA A CA 1
ATOM 4017 C C . ALA A 1 496 ? -39.289 -16.984 45.997 1.00 95.19 496 ALA A C 1
ATOM 4019 O O . ALA A 1 496 ? -40.168 -17.283 46.808 1.00 95.19 496 ALA A O 1
ATOM 4020 N N . THR A 1 497 ? -38.671 -15.799 46.041 1.00 94.81 497 THR A N 1
ATOM 4021 C CA . THR A 1 497 ? -39.038 -14.746 47.001 1.00 94.81 497 THR A CA 1
ATOM 4022 C C . THR A 1 497 ? -40.423 -14.183 46.714 1.00 94.81 497 THR A C 1
ATOM 4024 O O . THR A 1 497 ? -41.208 -14.069 47.653 1.00 94.81 497 THR A O 1
ATOM 4027 N N . ALA A 1 498 ? -40.780 -13.939 45.449 1.00 94.81 498 ALA A N 1
ATOM 4028 C CA . ALA A 1 498 ? -42.132 -13.525 45.068 1.00 94.81 498 ALA A CA 1
ATOM 4029 C C . ALA A 1 498 ? -43.195 -14.542 45.522 1.00 94.81 498 ALA A C 1
ATOM 4031 O O . ALA A 1 498 ? -44.197 -14.160 46.121 1.00 94.81 498 ALA A O 1
ATOM 4032 N N . ARG A 1 499 ? -42.947 -15.850 45.342 1.00 94.69 499 ARG A N 1
ATOM 4033 C CA . ARG A 1 499 ? -43.834 -16.910 45.862 1.00 94.69 499 ARG A CA 1
ATOM 4034 C C . ARG A 1 499 ? -43.944 -16.895 47.388 1.00 94.69 499 ARG A C 1
ATOM 4036 O O . ARG A 1 499 ? -45.037 -17.077 47.910 1.00 94.69 499 ARG A O 1
ATOM 4043 N N . LYS A 1 500 ? -42.837 -16.681 48.110 1.00 94.44 500 LYS A N 1
ATOM 4044 C CA . LYS A 1 500 ? -42.853 -16.578 49.583 1.00 94.44 500 LYS A CA 1
ATOM 4045 C C . LYS A 1 500 ? -43.633 -15.356 50.072 1.00 94.44 500 LYS A C 1
ATOM 4047 O O . LYS A 1 500 ? -44.282 -15.455 51.108 1.00 94.44 500 LYS A O 1
ATOM 4052 N N . ILE A 1 501 ? -43.555 -14.232 49.356 1.00 92.88 501 ILE A N 1
ATOM 4053 C CA . ILE A 1 501 ? -44.343 -13.026 49.648 1.00 92.88 501 ILE A CA 1
ATOM 4054 C C . ILE A 1 501 ? -45.827 -13.329 49.441 1.00 92.88 501 ILE A C 1
ATOM 4056 O O . ILE A 1 501 ? -46.589 -13.185 50.386 1.00 92.88 501 ILE A O 1
ATOM 4060 N N . LEU A 1 502 ? -46.210 -13.887 48.287 1.00 94.00 502 LEU A N 1
ATOM 4061 C CA . LEU A 1 502 ? -47.601 -14.275 48.019 1.00 94.00 502 LEU A CA 1
ATOM 4062 C C . LEU A 1 502 ? -48.156 -15.243 49.077 1.00 94.00 502 LEU A C 1
ATOM 4064 O O . LEU A 1 502 ? -49.244 -15.023 49.592 1.00 94.00 502 LEU A O 1
ATOM 4068 N N . GLN A 1 503 ? -47.391 -16.265 49.478 1.00 93.25 503 GLN A N 1
ATOM 4069 C CA . GLN A 1 503 ? -47.807 -17.182 50.552 1.00 93.25 503 GLN A CA 1
ATOM 4070 C C . GLN A 1 503 ? -47.937 -16.500 51.920 1.00 93.25 503 GLN A C 1
ATOM 4072 O O . GLN A 1 503 ? -48.731 -16.938 52.753 1.00 93.25 503 GLN A O 1
ATOM 4077 N N . ARG A 1 504 ? -47.117 -15.480 52.205 1.00 91.69 504 ARG A N 1
ATOM 4078 C CA . ARG A 1 504 ? -47.252 -14.672 53.424 1.00 91.69 504 ARG A CA 1
ATOM 4079 C C . ARG A 1 504 ? -48.526 -13.841 53.372 1.00 91.69 504 ARG A C 1
ATOM 4081 O O . ARG A 1 504 ? -49.265 -13.864 54.350 1.00 91.69 504 ARG A O 1
ATOM 4088 N N . ASP A 1 505 ? -48.776 -13.175 52.252 1.00 91.75 505 ASP A N 1
ATOM 4089 C CA . ASP A 1 505 ? -49.951 -12.330 52.049 1.00 91.75 505 ASP A CA 1
ATOM 4090 C C . ASP A 1 505 ? -51.238 -13.162 52.139 1.00 91.75 505 ASP A C 1
ATOM 4092 O O . ASP A 1 505 ? -52.174 -12.767 52.829 1.00 91.75 505 ASP A O 1
ATOM 4096 N N . GLU A 1 506 ? -51.258 -14.364 51.551 1.00 92.50 506 GLU A N 1
ATOM 4097 C CA . GLU A 1 506 ? -52.363 -15.322 51.690 1.00 92.50 506 GLU A CA 1
ATOM 4098 C C . GLU A 1 506 ? -52.590 -15.719 53.155 1.00 92.50 506 GLU A C 1
ATOM 4100 O O . GLU A 1 506 ? -53.711 -15.617 53.645 1.00 92.50 506 GLU A O 1
ATOM 4105 N N . LYS A 1 507 ? -51.536 -16.103 53.893 1.00 90.50 507 LYS A N 1
ATOM 4106 C CA . LYS A 1 507 ? -51.648 -16.445 55.327 1.00 90.50 507 LYS A CA 1
ATOM 4107 C C . LYS A 1 507 ? -52.100 -15.266 56.186 1.00 90.50 507 LYS A C 1
ATOM 4109 O O . LYS A 1 507 ? -52.796 -15.450 57.182 1.00 90.50 507 LYS A O 1
ATOM 4114 N N . GLN A 1 508 ? -51.670 -14.057 55.840 1.00 91.62 508 GLN A N 1
ATOM 4115 C CA . GLN A 1 508 ? -52.079 -12.846 56.539 1.00 91.62 508 GLN A CA 1
ATOM 4116 C C . GLN A 1 508 ? -53.544 -12.509 56.235 1.00 91.62 508 GLN A C 1
ATOM 4118 O O . GLN A 1 508 ? -54.267 -12.113 57.150 1.00 91.62 508 GLN A O 1
ATOM 4123 N N . SER A 1 509 ? -54.001 -12.728 54.997 1.00 92.75 509 SER A N 1
ATOM 4124 C CA . SER A 1 509 ? -55.412 -12.621 54.605 1.00 92.75 509 SER A CA 1
ATOM 4125 C C . SER A 1 509 ? -56.277 -13.617 55.378 1.00 92.75 509 SER A C 1
ATOM 4127 O O . SER A 1 509 ? -57.246 -13.211 56.009 1.00 92.75 509 SER A O 1
ATOM 4129 N N . THR A 1 510 ? -55.893 -14.898 55.432 1.00 92.00 510 THR A N 1
ATOM 4130 C CA . THR A 1 510 ? -56.660 -15.905 56.187 1.00 92.00 510 THR A CA 1
ATOM 4131 C C . THR A 1 510 ? -56.715 -15.576 57.677 1.00 92.00 510 THR A C 1
ATOM 4133 O O . THR A 1 510 ? -57.775 -15.659 58.281 1.00 92.00 510 THR A O 1
ATOM 4136 N N . LEU A 1 511 ? -55.603 -15.126 58.272 1.00 90.81 511 LEU A N 1
ATOM 4137 C CA . LEU A 1 511 ? -55.581 -14.726 59.683 1.00 90.81 511 LEU A CA 1
ATOM 4138 C C . LEU A 1 511 ? -56.451 -13.488 59.945 1.00 90.81 511 LEU A C 1
ATOM 4140 O O . LEU A 1 511 ? -57.101 -13.396 60.983 1.00 90.81 511 LEU A O 1
ATOM 4144 N N . THR A 1 512 ? -56.465 -12.519 59.026 1.00 92.75 512 THR A N 1
ATOM 4145 C CA . THR A 1 512 ? -57.329 -11.336 59.161 1.00 92.75 512 THR A CA 1
ATOM 4146 C C . THR A 1 512 ? -58.805 -11.683 58.994 1.00 92.75 512 THR A C 1
ATOM 4148 O O . THR A 1 512 ? -59.626 -11.120 59.717 1.00 92.75 512 THR A O 1
ATOM 4151 N N . GLU A 1 513 ? -59.144 -12.631 58.120 1.00 93.69 513 GLU A N 1
ATOM 4152 C CA . GLU A 1 513 ? -60.493 -13.195 57.997 1.00 93.69 513 GLU A CA 1
ATOM 4153 C C . GLU A 1 513 ? -60.917 -13.924 59.283 1.00 93.69 513 GLU A C 1
ATOM 4155 O O . GLU A 1 513 ? -61.941 -13.566 59.863 1.00 93.69 513 GLU A O 1
ATOM 4160 N N . GLU A 1 514 ? -60.098 -14.846 59.803 1.00 92.00 514 GLU A N 1
ATOM 4161 C CA . GLU A 1 514 ? -60.344 -15.548 61.078 1.00 92.00 514 GLU A CA 1
ATOM 4162 C C . GLU A 1 514 ? -60.500 -14.566 62.249 1.00 92.00 514 GLU A C 1
ATOM 4164 O O . GLU A 1 514 ? -61.403 -14.688 63.078 1.00 92.00 514 GLU A O 1
ATOM 4169 N N . MET A 1 515 ? -59.650 -13.538 62.309 1.00 91.62 515 MET A N 1
ATOM 4170 C CA . MET A 1 515 ? -59.738 -12.496 63.328 1.00 91.62 515 MET A CA 1
ATOM 4171 C C . MET A 1 515 ? -61.053 -11.714 63.213 1.00 91.62 515 MET A C 1
ATOM 4173 O O . MET A 1 515 ? -61.700 -11.454 64.228 1.00 91.62 515 MET A O 1
ATOM 4177 N N . GLN A 1 516 ? -61.484 -11.355 62.000 1.00 92.56 516 GLN A N 1
ATOM 4178 C CA . GLN A 1 516 ? -62.784 -10.712 61.781 1.00 92.56 516 GLN A CA 1
ATOM 4179 C C . GLN A 1 516 ? -63.955 -11.620 62.174 1.00 92.56 516 GLN A C 1
ATOM 4181 O O . GLN A 1 516 ? -64.932 -11.130 62.743 1.00 92.56 516 GLN A O 1
ATOM 4186 N N . GLU A 1 517 ? -63.877 -12.921 61.897 1.00 94.25 517 GLU A N 1
ATOM 4187 C CA . GLU A 1 517 ? -64.873 -13.904 62.334 1.00 94.25 517 GLU A CA 1
ATOM 4188 C C . GLU A 1 517 ? -64.939 -13.998 63.862 1.00 94.25 517 GLU A C 1
ATOM 4190 O O . GLU A 1 517 ? -66.028 -13.931 64.434 1.00 94.25 517 GLU A O 1
ATOM 4195 N N . HIS A 1 518 ? -63.792 -14.043 64.542 1.00 91.81 518 HIS A N 1
ATOM 4196 C CA . HIS A 1 518 ? -63.736 -14.013 66.002 1.00 91.81 518 HIS A CA 1
ATOM 4197 C C . HIS A 1 518 ? -64.282 -12.708 66.588 1.00 91.81 518 HIS A C 1
ATOM 4199 O O . HIS A 1 518 ? -65.019 -12.754 67.572 1.00 91.81 518 HIS A O 1
ATOM 4205 N N . TYR A 1 519 ? -63.986 -11.553 65.984 1.00 92.81 519 TYR A N 1
ATOM 4206 C CA . TYR A 1 519 ? -64.579 -10.280 66.405 1.00 92.81 519 TYR A CA 1
ATOM 4207 C C . TYR A 1 519 ? -66.103 -10.294 66.278 1.00 92.81 519 TYR A C 1
ATOM 4209 O O . TYR A 1 519 ? -66.789 -9.856 67.201 1.00 92.81 519 TYR A O 1
ATOM 4217 N N . LYS A 1 520 ? -66.638 -10.828 65.172 1.00 93.31 520 LYS A N 1
ATOM 4218 C CA . LYS A 1 520 ? -68.088 -10.999 64.997 1.00 93.31 520 LYS A CA 1
ATOM 4219 C C . LYS A 1 520 ? -68.672 -11.914 66.072 1.00 93.31 520 LYS A C 1
ATOM 4221 O O . LYS A 1 520 ? -69.654 -11.532 66.698 1.00 93.31 520 LYS A O 1
ATOM 4226 N N . LEU A 1 521 ? -68.034 -13.052 66.345 1.00 93.81 521 LEU A N 1
ATOM 4227 C CA . LEU A 1 521 ? -68.473 -13.998 67.374 1.00 93.81 521 LEU A CA 1
ATOM 4228 C C . LEU A 1 521 ? -68.465 -13.375 68.780 1.00 93.81 521 LEU A C 1
ATOM 4230 O O . LEU A 1 521 ? -69.406 -13.559 69.546 1.00 93.81 521 LEU A O 1
ATOM 4234 N N . VAL A 1 522 ? -67.426 -12.613 69.132 1.00 92.38 522 VAL A N 1
ATOM 4235 C CA . VAL A 1 522 ? -67.362 -11.899 70.419 1.00 92.38 522 VAL A CA 1
ATOM 4236 C C . VAL A 1 522 ? -68.476 -10.863 70.524 1.00 92.38 522 VAL A C 1
ATOM 4238 O O . VAL A 1 522 ? -69.079 -10.718 71.587 1.00 92.38 522 VAL A O 1
ATOM 4241 N N . GLU A 1 523 ? -68.764 -10.146 69.442 1.00 90.69 523 GLU A N 1
ATOM 4242 C CA . GLU A 1 523 ? -69.835 -9.153 69.425 1.00 90.69 523 GLU A CA 1
ATOM 4243 C C . GLU A 1 523 ? -71.223 -9.802 69.540 1.00 90.69 523 GLU A C 1
ATOM 4245 O O . GLU A 1 523 ? -72.099 -9.278 70.228 1.00 90.69 523 GLU A O 1
ATOM 4250 N N . GLU A 1 524 ? -71.417 -10.974 68.932 1.00 90.62 524 GLU A N 1
ATOM 4251 C CA . GLU A 1 524 ? -72.613 -11.803 69.116 1.00 90.62 524 GLU A CA 1
ATOM 4252 C C . GLU A 1 524 ? -72.761 -12.259 70.574 1.00 90.62 524 GLU A C 1
ATOM 4254 O O . GLU A 1 524 ? -73.804 -12.014 71.178 1.00 90.62 524 GLU A O 1
ATOM 4259 N N . LEU A 1 525 ? -71.701 -12.800 71.184 1.00 87.44 525 LEU A N 1
ATOM 4260 C CA . LEU A 1 525 ? -71.698 -13.198 72.599 1.00 87.44 525 LEU A CA 1
ATOM 4261 C C . LEU A 1 525 ? -71.922 -12.013 73.551 1.00 87.44 525 LEU A C 1
ATOM 4263 O O . LEU A 1 525 ? -72.515 -12.171 74.619 1.00 87.44 525 LEU A O 1
ATOM 4267 N N . ARG A 1 526 ? -71.449 -10.810 73.198 1.00 88.00 526 ARG A N 1
ATOM 4268 C CA . ARG A 1 526 ? -71.728 -9.585 73.965 1.00 88.00 526 ARG A CA 1
ATOM 4269 C C . ARG A 1 526 ? -73.201 -9.216 73.917 1.00 88.00 526 ARG A C 1
ATOM 4271 O O . ARG A 1 526 ? -73.767 -8.929 74.970 1.00 88.00 526 ARG A O 1
ATOM 4278 N N . LYS A 1 527 ? -73.810 -9.227 72.729 1.00 88.06 527 LYS A N 1
ATOM 4279 C CA . LYS A 1 527 ? -75.252 -8.986 72.570 1.00 88.06 527 LYS A CA 1
ATOM 4280 C C . LYS A 1 527 ? -76.057 -10.010 73.362 1.00 88.06 527 LYS A C 1
ATOM 4282 O O . LYS A 1 527 ? -76.909 -9.621 74.152 1.00 88.06 527 LYS A O 1
ATOM 4287 N N . GLU A 1 528 ? -75.692 -11.283 73.246 1.00 85.50 528 GLU A N 1
ATOM 4288 C CA . GLU A 1 528 ? -76.316 -12.372 73.997 1.00 85.50 528 GLU A CA 1
ATOM 4289 C C . GLU A 1 528 ? -76.219 -12.156 75.518 1.00 85.50 528 GLU A C 1
ATOM 4291 O O . GLU A 1 528 ? -77.211 -12.281 76.232 1.00 85.50 528 GLU A O 1
ATOM 4296 N N . ASN A 1 529 ? -75.051 -11.754 76.031 1.00 84.81 529 ASN A N 1
ATOM 4297 C CA . ASN A 1 529 ? -74.880 -11.427 77.451 1.00 84.81 529 ASN A CA 1
ATOM 4298 C C . ASN A 1 529 ? -75.758 -10.256 77.905 1.00 84.81 529 ASN A C 1
ATOM 4300 O O . ASN A 1 529 ? -76.319 -10.293 79.002 1.00 84.81 529 ASN A O 1
ATOM 4304 N N . VAL A 1 530 ? -75.873 -9.211 77.082 1.00 87.50 530 VAL A N 1
ATOM 4305 C CA . VAL A 1 530 ? -76.755 -8.071 77.367 1.00 87.50 530 VAL A CA 1
ATOM 4306 C C . VAL A 1 530 ? -78.210 -8.534 77.431 1.00 87.50 530 VAL A C 1
ATOM 4308 O O . VAL A 1 530 ? -78.921 -8.160 78.364 1.00 87.50 530 VAL A O 1
ATOM 4311 N N . ASP A 1 531 ? -78.642 -9.395 76.511 1.00 84.25 531 ASP A N 1
ATOM 4312 C CA . ASP A 1 531 ? -79.996 -9.953 76.497 1.00 84.25 531 ASP A CA 1
ATOM 4313 C C . ASP A 1 531 ? -80.266 -10.845 77.720 1.00 84.25 531 ASP A C 1
ATOM 4315 O O . ASP A 1 531 ? -81.307 -10.707 78.371 1.00 84.25 531 ASP A O 1
ATOM 4319 N N . LEU A 1 532 ? -79.305 -11.689 78.110 1.00 85.56 532 LEU A N 1
ATOM 4320 C CA . LEU A 1 532 ? -79.367 -12.507 79.328 1.00 85.56 532 LEU A CA 1
ATOM 4321 C C . LEU A 1 532 ? -79.476 -11.644 80.588 1.00 85.56 532 LEU A C 1
ATOM 4323 O O . LEU A 1 532 ? -80.294 -11.923 81.470 1.00 85.56 532 LEU A O 1
ATOM 4327 N N . HIS A 1 533 ? -78.692 -10.572 80.664 1.00 85.00 533 HIS A N 1
ATOM 4328 C CA . HIS A 1 533 ? -78.733 -9.635 81.779 1.00 85.00 533 HIS A CA 1
ATOM 4329 C C . HIS A 1 533 ? -80.052 -8.847 81.819 1.00 85.00 533 HIS A C 1
ATOM 4331 O O . HIS A 1 533 ? -80.659 -8.686 82.880 1.00 85.00 533 HIS A O 1
ATOM 4337 N N . ASN A 1 534 ? -80.555 -8.406 80.665 1.00 84.94 534 ASN A N 1
ATOM 4338 C CA . ASN A 1 534 ? -81.866 -7.767 80.547 1.00 84.94 534 ASN A CA 1
ATOM 4339 C C . ASN A 1 534 ? -82.985 -8.707 81.007 1.00 84.94 534 ASN A C 1
ATOM 4341 O O . ASN A 1 534 ? -83.859 -8.299 81.774 1.00 84.94 534 ASN A O 1
ATOM 4345 N N . PHE A 1 535 ? -82.932 -9.977 80.609 1.00 84.12 535 PHE A N 1
ATOM 4346 C CA . PHE A 1 535 ? -83.869 -10.997 81.064 1.00 84.12 535 PHE A CA 1
ATOM 4347 C C . PHE A 1 535 ? -83.788 -11.215 82.582 1.00 84.12 535 PHE A C 1
ATOM 4349 O O . PH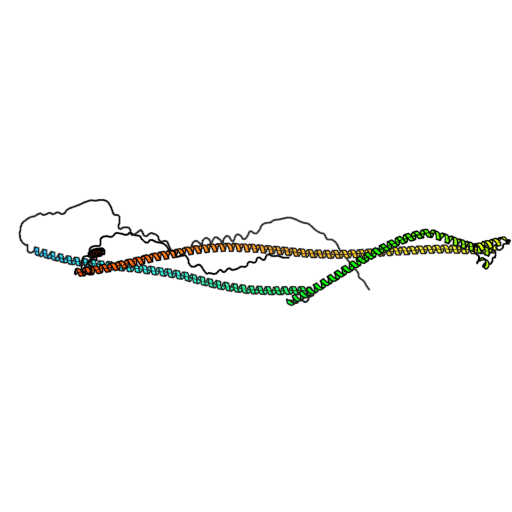E A 1 535 ? -84.818 -11.200 83.257 1.00 84.12 535 PHE A O 1
ATOM 4356 N N . GLN A 1 536 ? -82.581 -11.336 83.144 1.00 85.19 536 GLN A N 1
ATOM 4357 C CA . GLN A 1 536 ? -82.359 -11.434 84.592 1.00 85.19 536 GLN A CA 1
ATOM 4358 C C . GLN A 1 536 ? -82.959 -10.233 85.339 1.00 85.19 536 GLN A C 1
ATOM 4360 O O . GLN A 1 536 ? -83.621 -10.410 86.362 1.00 85.19 536 GLN A O 1
ATOM 4365 N N . ASN A 1 537 ? -82.795 -9.020 84.803 1.00 83.88 537 ASN A N 1
ATOM 4366 C CA . ASN A 1 537 ? -83.387 -7.798 85.347 1.00 83.88 537 ASN A CA 1
ATOM 4367 C C . ASN A 1 537 ? -84.922 -7.827 85.315 1.00 83.88 537 ASN A C 1
ATOM 4369 O O . ASN A 1 537 ? -85.565 -7.449 86.297 1.00 83.88 537 ASN A O 1
ATOM 4373 N N . VAL A 1 538 ? -85.520 -8.284 84.211 1.00 85.06 538 VAL A N 1
ATOM 4374 C CA . VAL A 1 538 ? -86.980 -8.425 84.084 1.00 85.06 538 VAL A CA 1
ATOM 4375 C C . VAL A 1 538 ? -87.515 -9.450 85.083 1.00 85.06 538 VAL A C 1
ATOM 4377 O O . VAL A 1 538 ? -88.464 -9.147 85.805 1.00 85.06 538 VAL A O 1
ATOM 4380 N N . VAL A 1 539 ? -86.891 -10.626 85.182 1.00 83.12 539 VAL A N 1
ATOM 4381 C CA . VAL A 1 539 ? -87.282 -11.671 86.143 1.00 83.12 539 VAL A CA 1
ATOM 4382 C C . VAL A 1 539 ? -87.104 -11.188 87.584 1.00 83.12 539 VAL A C 1
ATOM 4384 O O . VAL A 1 539 ? -88.000 -11.384 88.401 1.00 83.12 539 VAL A O 1
ATOM 4387 N N . GLY A 1 540 ? -86.007 -10.491 87.891 1.00 83.44 540 GLY A N 1
ATOM 4388 C CA . GLY A 1 540 ? -85.777 -9.870 89.198 1.00 83.44 540 GLY A CA 1
ATOM 4389 C C . GLY A 1 540 ? -86.900 -8.919 89.590 1.00 83.44 540 GLY A C 1
ATOM 4390 O O . GLY A 1 540 ? -87.489 -9.067 90.662 1.00 83.44 540 GLY A O 1
ATOM 4391 N N . ARG A 1 541 ? -87.288 -8.014 88.682 1.00 83.88 541 ARG A N 1
ATOM 4392 C CA . ARG A 1 541 ? -88.441 -7.122 88.892 1.00 83.88 541 ARG A CA 1
ATOM 4393 C C . ARG A 1 541 ? -89.745 -7.894 89.089 1.00 83.88 541 ARG A C 1
ATOM 4395 O O . ARG A 1 541 ? -90.529 -7.513 89.952 1.00 83.88 541 ARG A O 1
ATOM 4402 N N . LEU A 1 542 ? -89.969 -8.967 88.328 1.00 82.94 542 LEU A N 1
ATOM 4403 C CA . LEU A 1 542 ? -91.191 -9.773 88.408 1.00 82.94 542 LEU A CA 1
ATOM 4404 C C . LEU A 1 542 ? -91.328 -10.510 89.752 1.00 82.94 542 LEU A C 1
ATOM 4406 O O . LEU A 1 542 ? -92.436 -10.675 90.253 1.00 82.94 542 LEU A O 1
ATOM 4410 N N . VAL A 1 543 ? -90.205 -10.957 90.321 1.00 81.62 543 VAL A N 1
ATOM 4411 C CA . VAL A 1 543 ? -90.152 -11.765 91.554 1.00 81.62 543 VAL A CA 1
ATOM 4412 C C . VAL A 1 543 ? -89.846 -10.904 92.796 1.00 81.62 543 VAL A C 1
ATOM 4414 O O . VAL A 1 543 ? -89.864 -11.399 93.919 1.00 81.62 543 VAL A O 1
ATOM 4417 N N . GLY A 1 544 ? -89.598 -9.600 92.628 1.00 79.94 544 GLY A N 1
ATOM 4418 C CA . GLY A 1 544 ? -89.269 -8.683 93.727 1.00 79.94 544 GLY A CA 1
ATOM 4419 C C . GLY A 1 544 ? -87.858 -8.875 94.296 1.00 79.94 544 GLY A C 1
ATOM 4420 O O . GLY A 1 544 ? -87.580 -8.458 95.420 1.00 79.94 544 GLY A O 1
ATOM 4421 N N . LEU A 1 545 ? -86.962 -9.505 93.532 1.00 80.56 545 LEU A N 1
ATOM 4422 C CA . LEU A 1 545 ? -85.568 -9.750 93.899 1.00 80.56 545 LEU A CA 1
ATOM 4423 C C . LEU A 1 545 ? -84.641 -8.822 93.107 1.00 80.56 545 LEU A C 1
ATOM 4425 O O . LEU A 1 545 ? -84.893 -8.488 91.950 1.00 80.56 545 LEU A O 1
ATOM 4429 N N . ARG A 1 546 ? -83.526 -8.409 93.718 1.00 76.12 546 ARG A N 1
ATOM 4430 C CA . ARG A 1 546 ? -82.471 -7.697 92.983 1.00 76.12 546 ARG A CA 1
ATOM 4431 C C . ARG A 1 546 ? -81.822 -8.654 91.984 1.00 76.12 546 ARG A C 1
ATOM 4433 O O . ARG A 1 546 ? -81.584 -9.811 92.323 1.00 76.12 546 ARG A O 1
ATOM 4440 N N . ALA A 1 547 ? -81.525 -8.167 90.780 1.00 72.94 547 ALA A N 1
ATOM 4441 C CA . ALA A 1 547 ? -80.977 -8.983 89.695 1.00 72.94 547 ALA A CA 1
ATOM 4442 C C . ALA A 1 547 ? -79.669 -9.697 90.081 1.00 72.94 547 ALA A C 1
ATOM 4444 O O . ALA A 1 547 ? -79.473 -10.848 89.716 1.00 72.94 547 ALA A O 1
ATOM 4445 N N . GLU A 1 548 ? -78.839 -9.056 90.907 1.00 76.88 548 GLU A N 1
ATOM 4446 C CA . GLU A 1 548 ? -77.577 -9.589 91.446 1.00 76.88 548 GLU A CA 1
ATOM 4447 C C . GLU A 1 548 ? -77.754 -10.843 92.325 1.00 76.88 548 GLU A C 1
ATOM 4449 O O . GLU A 1 548 ? -76.825 -11.632 92.466 1.00 76.88 548 GLU A O 1
ATOM 4454 N N . ASN A 1 549 ? -78.947 -11.048 92.895 1.00 75.06 549 ASN A N 1
ATOM 4455 C CA . ASN A 1 549 ? -79.253 -12.181 93.775 1.00 75.06 549 ASN A CA 1
ATOM 4456 C C . ASN A 1 549 ? -79.897 -13.358 93.028 1.00 75.06 549 ASN A C 1
ATOM 4458 O O . ASN A 1 549 ? -80.219 -14.378 93.641 1.00 75.06 549 ASN A O 1
ATOM 4462 N N . LEU A 1 550 ? -80.125 -13.216 91.720 1.00 72.81 550 LEU A N 1
ATOM 4463 C CA . LEU A 1 550 ? -80.622 -14.287 90.867 1.00 72.81 550 LEU A CA 1
ATOM 4464 C C . LEU A 1 550 ? -79.447 -14.993 90.183 1.00 72.81 550 LEU A C 1
ATOM 4466 O O . LEU A 1 550 ? -78.516 -14.320 89.742 1.00 72.81 550 LEU A O 1
ATOM 4470 N N . PRO A 1 551 ? -79.485 -16.328 90.037 1.00 76.69 551 PRO A N 1
ATOM 4471 C CA . PRO A 1 551 ? -78.483 -17.038 89.256 1.00 76.69 551 PRO A CA 1
ATOM 4472 C C . PRO A 1 551 ? -78.518 -16.562 87.802 1.00 76.69 551 PRO A C 1
ATOM 4474 O O . PRO A 1 551 ? -79.595 -16.307 87.253 1.00 76.69 551 PRO A O 1
ATOM 4477 N N . THR A 1 552 ? -77.343 -16.457 87.179 1.00 71.81 552 THR A N 1
ATOM 4478 C CA . THR A 1 552 ? -77.221 -16.045 85.780 1.00 71.81 552 THR A CA 1
ATOM 4479 C C . THR A 1 552 ? -78.062 -16.978 84.903 1.00 71.81 552 THR A C 1
ATOM 4481 O O . THR A 1 552 ? -77.872 -18.199 84.961 1.00 71.81 552 THR A O 1
ATOM 4484 N N . PRO A 1 553 ? -79.020 -16.449 84.125 1.00 69.94 553 PRO A N 1
ATOM 4485 C CA . PRO A 1 553 ? -79.852 -17.277 83.268 1.00 69.94 553 PRO A CA 1
ATOM 4486 C C . PRO A 1 553 ? -78.988 -17.953 82.198 1.00 69.94 553 PRO A C 1
ATOM 4488 O O . PRO A 1 553 ? -78.047 -17.362 81.679 1.00 69.94 553 PRO A O 1
ATOM 4491 N N . ASN A 1 554 ? -79.309 -19.204 81.867 1.00 76.94 554 ASN A N 1
ATOM 4492 C CA . ASN A 1 554 ? -78.740 -19.882 80.704 1.00 76.94 554 ASN A CA 1
ATOM 4493 C C . ASN A 1 554 ? -79.568 -19.494 79.465 1.00 76.94 554 ASN A C 1
ATOM 4495 O O . ASN A 1 554 ? -80.800 -19.475 79.540 1.00 76.94 554 ASN A O 1
ATOM 4499 N N . HIS A 1 555 ? -78.915 -19.227 78.333 1.00 70.75 555 HIS A N 1
ATOM 4500 C CA . HIS A 1 555 ? -79.561 -18.947 77.049 1.00 70.75 555 HIS A CA 1
ATOM 4501 C C . HIS A 1 555 ? -80.605 -20.004 76.667 1.00 70.75 555 HIS A C 1
ATOM 4503 O O . HIS A 1 555 ? -81.679 -19.669 76.168 1.00 70.75 555 HIS A O 1
ATOM 4509 N N . ASP A 1 556 ? -80.375 -21.271 77.017 1.00 74.44 556 ASP A N 1
ATOM 4510 C CA . ASP A 1 556 ? -81.349 -22.349 76.807 1.00 74.44 556 ASP A CA 1
ATOM 4511 C C . ASP A 1 556 ? -82.701 -22.087 77.495 1.00 74.44 556 ASP A C 1
ATOM 4513 O O . ASP A 1 556 ? -83.751 -22.512 77.011 1.00 74.44 556 ASP A O 1
ATOM 4517 N N . ILE A 1 557 ? -82.694 -21.401 78.641 1.00 73.75 557 ILE A N 1
ATOM 4518 C CA . ILE A 1 557 ? -83.904 -21.065 79.401 1.00 73.75 557 ILE A CA 1
ATOM 4519 C C . ILE A 1 557 ? -84.658 -19.938 78.698 1.00 73.75 557 ILE A C 1
ATOM 4521 O O . ILE A 1 557 ? -85.876 -20.042 78.539 1.00 73.75 557 ILE A O 1
ATOM 4525 N N . ILE A 1 558 ? -83.945 -18.910 78.228 1.00 71.75 558 ILE A N 1
ATOM 4526 C CA . ILE A 1 558 ? -84.531 -17.822 77.433 1.00 71.75 558 ILE A CA 1
ATOM 4527 C C . ILE A 1 558 ? -85.129 -18.385 76.148 1.00 71.75 558 ILE A C 1
ATOM 4529 O O . ILE A 1 558 ? -86.303 -18.157 75.882 1.00 71.75 558 ILE A O 1
ATOM 4533 N N . GLN A 1 559 ? -84.391 -19.210 75.406 1.00 73.12 559 GLN A N 1
ATOM 4534 C CA . GLN A 1 559 ? -84.871 -19.793 74.154 1.00 73.12 559 GLN A CA 1
ATOM 4535 C C . GLN A 1 559 ? -86.088 -20.709 74.365 1.00 73.12 559 GLN A C 1
ATOM 4537 O O . GLN A 1 559 ? -87.024 -20.719 73.562 1.00 73.12 559 GLN A O 1
ATOM 4542 N N . ARG A 1 560 ? -86.131 -21.471 75.466 1.00 75.56 560 ARG A N 1
ATOM 4543 C CA . ARG A 1 560 ? -87.321 -22.255 75.840 1.00 75.56 560 ARG A CA 1
ATOM 4544 C C . ARG A 1 560 ? -88.505 -21.359 76.192 1.00 75.56 560 ARG A C 1
ATOM 4546 O O . ARG A 1 560 ? -89.619 -21.677 75.785 1.00 75.56 560 ARG A O 1
ATOM 4553 N N . LEU A 1 561 ? -88.283 -20.251 76.896 1.00 71.75 561 LEU A N 1
ATOM 4554 C CA . LEU A 1 561 ? -89.324 -19.270 77.209 1.00 71.75 561 LEU A CA 1
ATOM 4555 C C . LEU A 1 561 ? -89.821 -18.541 75.964 1.00 71.75 561 LEU A C 1
ATOM 4557 O O . LEU A 1 561 ? -91.027 -18.398 75.813 1.00 71.75 561 LEU A O 1
ATOM 4561 N N . GLU A 1 562 ? -88.942 -18.153 75.046 1.00 72.69 562 GLU A N 1
ATOM 4562 C CA . GLU A 1 562 ? -89.319 -17.599 73.746 1.00 72.69 562 GLU A CA 1
ATOM 4563 C C . GLU A 1 562 ? -90.119 -18.602 72.923 1.00 72.69 562 GLU A C 1
ATOM 4565 O O . GLU A 1 562 ? -91.130 -18.235 72.332 1.00 72.69 562 GLU A O 1
ATOM 4570 N N . ASN A 1 563 ? -89.720 -19.876 72.907 1.00 72.62 563 ASN A N 1
ATOM 4571 C CA . ASN A 1 563 ? -90.490 -20.922 72.243 1.00 72.62 563 ASN A CA 1
ATOM 4572 C C . ASN A 1 563 ? -91.880 -21.059 72.877 1.00 72.62 563 ASN A C 1
ATOM 4574 O O . ASN A 1 563 ? -92.873 -21.067 72.154 1.00 72.62 563 ASN A O 1
ATOM 4578 N N . VAL A 1 564 ? -91.982 -21.079 74.209 1.00 72.12 564 VAL A N 1
ATOM 4579 C CA . VAL A 1 564 ? -93.274 -21.094 74.917 1.00 72.12 564 VAL A CA 1
ATOM 4580 C C . VAL A 1 564 ? -94.090 -19.829 74.622 1.00 72.12 564 VAL A C 1
ATOM 4582 O O . VAL A 1 564 ? -95.275 -19.936 74.330 1.00 72.12 564 VAL A O 1
ATOM 4585 N N . LEU A 1 565 ? -93.482 -18.643 74.611 1.00 67.56 565 LEU A N 1
ATOM 4586 C CA . LEU A 1 565 ? -94.139 -17.376 74.273 1.00 67.56 565 LEU A CA 1
ATOM 4587 C C . LEU A 1 565 ? -94.597 -17.335 72.810 1.00 67.56 565 LEU A C 1
ATOM 4589 O O . LEU A 1 565 ? -95.690 -16.846 72.534 1.00 67.56 565 LEU A O 1
ATOM 4593 N N . ARG A 1 566 ? -93.830 -17.909 71.873 1.00 67.81 566 ARG A N 1
ATOM 4594 C CA . ARG A 1 566 ? -94.253 -18.100 70.475 1.00 67.81 566 ARG A CA 1
ATOM 4595 C C . ARG A 1 566 ? -95.474 -19.018 70.394 1.00 67.81 566 ARG A C 1
ATOM 4597 O O . ARG A 1 566 ? -96.422 -18.687 69.680 1.00 67.81 566 ARG A O 1
ATOM 4604 N N . PHE A 1 567 ? -95.501 -20.106 71.170 1.00 61.06 567 PHE A N 1
ATOM 4605 C CA . PHE A 1 567 ? -96.678 -20.979 71.308 1.00 61.06 567 PHE A CA 1
ATOM 4606 C C . PHE A 1 567 ? -97.874 -20.292 71.991 1.00 61.06 567 PHE A C 1
ATOM 4608 O O . PHE A 1 567 ? -99.013 -20.702 71.776 1.00 61.06 567 PHE A O 1
ATOM 4615 N N . VAL A 1 568 ? -97.634 -19.244 72.782 1.00 55.16 568 VAL A N 1
ATOM 4616 C CA . VAL A 1 568 ? -98.647 -18.498 73.549 1.00 55.16 568 VAL A CA 1
ATOM 4617 C C . VAL A 1 568 ? -98.988 -17.143 72.899 1.00 55.16 568 VAL A C 1
ATOM 4619 O O . VAL A 1 568 ? -99.719 -16.354 73.484 1.00 55.16 568 VAL A O 1
ATOM 4622 N N . SER A 1 569 ? -98.526 -16.861 71.674 1.00 51.00 569 SER A N 1
ATOM 4623 C CA . SER A 1 569 ? -98.747 -15.559 71.028 1.00 51.00 569 SER A CA 1
ATOM 4624 C C . SER A 1 569 ? -100.235 -15.161 70.974 1.00 51.00 569 SER A C 1
ATOM 4626 O O . SER A 1 569 ? -101.079 -15.817 70.355 1.00 51.00 569 SER A O 1
ATOM 4628 N N . PHE A 1 570 ? -100.546 -14.060 71.657 1.00 54.25 570 PHE A N 1
ATOM 4629 C CA . PHE A 1 570 ? -101.829 -13.372 71.602 1.00 54.25 570 PHE A CA 1
ATOM 4630 C C . PHE A 1 570 ? -101.750 -12.285 70.525 1.00 54.25 570 PHE A C 1
ATOM 4632 O O . PHE A 1 570 ? -100.722 -11.624 70.378 1.00 54.25 570 PHE A O 1
ATOM 4639 N N . ASP A 1 571 ? -102.817 -12.108 69.750 1.00 54.69 571 ASP A N 1
ATOM 4640 C CA . ASP A 1 571 ? -102.962 -10.924 68.902 1.00 54.69 571 ASP A CA 1
ATOM 4641 C C . ASP A 1 571 ? -103.211 -9.667 69.764 1.00 54.69 571 ASP A C 1
ATOM 4643 O O . ASP A 1 571 ? -103.530 -9.772 70.948 1.00 54.69 571 ASP A O 1
ATOM 4647 N N . GLU A 1 572 ? -103.099 -8.465 69.181 1.00 53.75 572 GLU A N 1
ATOM 4648 C CA . GLU A 1 572 ? -103.303 -7.158 69.854 1.00 53.75 572 GLU A CA 1
ATOM 4649 C C . GLU A 1 572 ? -104.678 -6.999 70.548 1.00 53.75 572 GLU A C 1
ATOM 4651 O O . GLU A 1 572 ? -104.962 -5.980 71.170 1.00 53.75 572 GLU A O 1
ATOM 4656 N N . LYS A 1 573 ? -105.552 -8.009 70.449 1.00 52.50 573 LYS A N 1
ATOM 4657 C CA . LYS A 1 573 ? -106.895 -8.065 71.035 1.00 52.50 573 LYS A CA 1
ATOM 4658 C C . LYS A 1 573 ? -107.059 -9.179 72.081 1.00 52.50 573 LYS A C 1
ATOM 4660 O O . LYS A 1 573 ? -108.186 -9.453 72.487 1.00 52.50 573 LYS A O 1
ATOM 4665 N N . GLY A 1 574 ? -105.974 -9.820 72.523 1.00 50.69 574 GLY A N 1
ATOM 4666 C CA . GLY A 1 574 ? -105.992 -10.771 73.639 1.00 50.69 574 GLY A CA 1
ATOM 4667 C C . GLY A 1 574 ? -106.634 -12.130 73.333 1.00 50.69 574 GLY A C 1
ATOM 4668 O O . GLY A 1 574 ? -107.068 -12.814 74.263 1.00 50.69 574 GLY A O 1
ATOM 4669 N N . ARG A 1 575 ? -106.700 -12.569 72.065 1.00 51.62 575 ARG A N 1
ATOM 4670 C CA . ARG A 1 575 ? -107.206 -13.906 71.699 1.00 51.62 575 ARG A CA 1
ATOM 4671 C C . ARG A 1 575 ? -106.058 -14.881 71.424 1.00 51.62 575 ARG A C 1
ATOM 4673 O O . ARG A 1 575 ? -105.086 -14.546 70.752 1.00 51.62 575 ARG A O 1
ATOM 4680 N N . ARG A 1 576 ? -106.169 -16.112 71.952 1.00 44.22 576 ARG A N 1
ATOM 4681 C CA . ARG A 1 576 ? -105.214 -17.202 71.669 1.00 44.22 576 ARG A CA 1
ATOM 4682 C C . ARG A 1 576 ? -105.244 -17.511 70.169 1.00 44.22 576 ARG A C 1
ATOM 4684 O O . ARG A 1 576 ? -106.298 -17.897 69.660 1.00 44.22 576 ARG A O 1
ATOM 4691 N N . ARG A 1 577 ? -104.114 -17.390 69.465 1.00 49.91 577 ARG A N 1
ATOM 4692 C CA . ARG A 1 577 ? -103.998 -17.914 68.095 1.00 49.91 577 ARG A CA 1
ATOM 4693 C C . ARG A 1 577 ? -103.913 -19.447 68.116 1.00 49.91 577 ARG A C 1
ATOM 4695 O O . ARG A 1 577 ? -103.206 -19.999 68.960 1.00 49.91 577 ARG A O 1
ATOM 4702 N N . PRO A 1 578 ? -104.570 -20.160 67.186 1.00 43.62 578 PRO A N 1
ATOM 4703 C CA . PRO A 1 578 ? -104.271 -21.566 66.946 1.00 43.62 578 PRO A CA 1
ATOM 4704 C C . PRO A 1 578 ? -102.845 -21.691 66.395 1.00 43.62 578 PRO A C 1
ATOM 4706 O O . PRO A 1 578 ? -102.445 -20.913 65.527 1.00 43.62 578 PRO A O 1
ATOM 4709 N N . SER A 1 579 ? -102.084 -22.670 66.894 1.00 43.41 579 SER A N 1
ATOM 4710 C CA . SER A 1 579 ? -100.752 -23.001 66.370 1.00 43.41 579 SER A CA 1
ATOM 4711 C C . SER A 1 579 ? -100.792 -23.211 64.852 1.00 43.41 579 SER A C 1
ATOM 4713 O O . SER A 1 579 ? -101.641 -23.975 64.384 1.00 43.41 579 SER A O 1
ATOM 4715 N N . PRO A 1 580 ? -99.862 -22.632 64.071 1.00 47.75 580 PRO A N 1
ATOM 4716 C CA . PRO A 1 580 ? -99.658 -23.076 62.706 1.00 47.75 580 PRO A CA 1
ATOM 4717 C C . PRO A 1 580 ? -99.004 -24.460 62.741 1.00 47.75 580 PRO A C 1
ATOM 4719 O O . PRO A 1 580 ? -97.850 -24.645 63.127 1.00 47.75 580 PRO A O 1
ATOM 4722 N N . SER A 1 581 ? -99.796 -25.447 62.347 1.00 39.91 581 SER A N 1
ATOM 4723 C CA . SER A 1 581 ? -99.360 -26.769 61.931 1.00 39.91 581 SER A CA 1
ATOM 4724 C C . SER A 1 581 ? -98.220 -26.689 60.911 1.00 39.91 581 SER A C 1
ATOM 4726 O O . SER A 1 581 ? -98.343 -26.015 59.892 1.00 39.91 581 SER A O 1
ATOM 4728 N N . SER A 1 582 ? -97.152 -27.438 61.189 1.00 45.62 582 SER A N 1
ATOM 4729 C CA . SER A 1 582 ? -96.329 -28.202 60.242 1.00 45.62 582 SER A CA 1
ATOM 4730 C C . SER A 1 582 ? -96.560 -27.919 58.747 1.00 45.62 582 SER A C 1
ATOM 4732 O O . SER A 1 582 ? -97.496 -28.448 58.148 1.00 45.62 582 SER A O 1
ATOM 4734 N N . VAL A 1 583 ? -95.621 -27.204 58.119 1.00 40.69 583 VAL A N 1
ATOM 4735 C CA . VAL A 1 583 ? -95.275 -27.427 56.709 1.00 40.69 583 VAL A CA 1
ATOM 4736 C C . VAL A 1 583 ? -93.757 -27.593 56.595 1.00 40.69 583 VAL A C 1
ATOM 4738 O O . VAL A 1 583 ? -92.976 -26.677 56.831 1.00 40.69 583 VAL A O 1
ATOM 4741 N N . ARG A 1 584 ? -93.395 -28.841 56.279 1.00 33.97 584 ARG A N 1
ATOM 4742 C CA . ARG A 1 584 ? -92.158 -29.388 55.689 1.00 33.97 584 ARG A CA 1
ATOM 4743 C C . ARG A 1 584 ? -91.213 -28.342 55.072 1.00 33.97 584 ARG A C 1
ATOM 4745 O O . ARG A 1 584 ? -91.609 -27.566 54.218 1.00 33.97 584 ARG A O 1
ATOM 4752 N N . SER A 1 585 ? -89.952 -28.306 55.505 1.00 40.28 585 SER A N 1
ATOM 4753 C CA . SER A 1 585 ? -88.826 -29.053 54.904 1.00 40.28 585 SER A CA 1
ATOM 4754 C C . SER A 1 585 ? -88.590 -28.740 53.420 1.00 40.28 585 SER A C 1
ATOM 4756 O O . SER A 1 585 ? -89.207 -29.347 52.548 1.00 40.28 585 SER A O 1
ATOM 4758 N N . VAL A 1 586 ? -87.609 -27.873 53.151 1.00 33.31 586 VAL A N 1
ATOM 4759 C CA . VAL A 1 586 ? -86.791 -27.926 51.932 1.00 33.31 586 VAL A CA 1
ATOM 4760 C C . VAL A 1 586 ? -85.323 -27.869 52.350 1.00 33.31 586 VAL A C 1
ATOM 4762 O O . VAL A 1 586 ? -84.930 -27.128 53.247 1.00 33.31 586 VAL A O 1
ATOM 4765 N N . ARG A 1 587 ? -84.559 -28.777 51.747 1.00 33.56 587 ARG A N 1
ATOM 4766 C CA . ARG A 1 587 ? -83.184 -29.164 52.052 1.00 33.56 587 ARG A CA 1
ATOM 4767 C C . ARG A 1 587 ? -82.161 -28.084 51.681 1.00 33.56 587 ARG A C 1
ATOM 4769 O O . ARG A 1 587 ? -82.333 -27.370 50.703 1.00 33.56 587 ARG A O 1
ATOM 4776 N N . TYR A 1 588 ? -81.066 -28.100 52.444 1.00 36.78 588 TYR A N 1
ATOM 4777 C CA . TYR A 1 588 ? -79.681 -27.773 52.084 1.00 36.78 588 TYR A CA 1
ATOM 4778 C C . TYR A 1 588 ? -79.375 -27.592 50.589 1.00 36.78 588 TYR A C 1
ATOM 4780 O O . TYR A 1 588 ? -79.583 -28.541 49.839 1.00 36.78 588 TYR A O 1
ATOM 4788 N N . VAL A 1 589 ? -78.669 -26.503 50.243 1.00 34.09 589 VAL A N 1
ATOM 4789 C CA . VAL A 1 589 ? -77.366 -26.568 49.542 1.00 34.09 589 VAL A CA 1
ATOM 4790 C C . VAL A 1 589 ? -76.457 -25.428 50.035 1.00 34.09 589 VAL A C 1
ATOM 4792 O O . VAL A 1 589 ? -76.839 -24.263 50.061 1.00 34.09 589 VAL A O 1
ATOM 4795 N N . SER A 1 590 ? -75.252 -25.814 50.450 1.00 34.03 590 SER A N 1
ATOM 4796 C CA . SER A 1 590 ? -74.102 -24.981 50.818 1.00 34.03 590 SER A CA 1
ATOM 4797 C C . SER A 1 590 ? -73.523 -24.243 49.599 1.00 34.03 590 SER A C 1
ATOM 4799 O O . SER A 1 590 ? -73.396 -24.865 48.545 1.00 34.03 590 SER A O 1
ATOM 4801 N N . PRO A 1 591 ? -73.081 -22.977 49.709 1.00 39.47 591 PRO A N 1
ATOM 4802 C CA . PRO A 1 591 ? -72.242 -22.379 48.684 1.00 39.47 591 PRO A CA 1
ATOM 4803 C C . PRO A 1 591 ? -70.780 -22.765 48.952 1.00 39.47 591 PRO A C 1
ATOM 4805 O O . PRO A 1 591 ? -70.105 -22.155 49.778 1.00 39.47 591 PRO A O 1
ATOM 4808 N N . LYS A 1 592 ? -70.278 -23.791 48.256 1.00 36.72 592 LYS A N 1
ATOM 4809 C CA . LYS A 1 592 ? -68.834 -23.979 48.060 1.00 36.72 592 LYS A CA 1
ATOM 4810 C C . LYS A 1 592 ? -68.452 -23.512 46.658 1.00 36.72 592 LYS A C 1
ATOM 4812 O O . LYS A 1 592 ? -68.917 -24.089 45.685 1.00 36.72 592 LYS A O 1
ATOM 4817 N N . GLY A 1 593 ? -67.595 -22.490 46.639 1.00 35.84 593 GLY A N 1
ATOM 4818 C CA . GLY A 1 593 ? -66.448 -22.294 45.748 1.00 35.84 593 GLY A CA 1
ATOM 4819 C C . GLY A 1 593 ? -66.666 -22.329 44.237 1.00 35.84 593 GLY A C 1
ATOM 4820 O O . GLY A 1 593 ? -66.933 -23.383 43.684 1.00 35.84 593 GLY A O 1
ATOM 4821 N N . PHE A 1 594 ? -66.360 -21.215 43.567 1.00 36.22 594 PHE A N 1
ATOM 4822 C CA . PHE A 1 594 ? -65.494 -21.263 42.389 1.00 36.22 594 PHE A CA 1
ATOM 4823 C C . PHE A 1 594 ? -64.687 -19.965 42.248 1.00 36.22 594 PHE A C 1
ATOM 4825 O O . PHE A 1 594 ? -65.208 -18.862 42.103 1.00 36.22 594 PHE A O 1
ATOM 4832 N N . GLU A 1 595 ? -63.388 -20.182 42.386 1.00 36.00 595 GLU A N 1
ATOM 4833 C CA . GLU A 1 595 ? -62.212 -19.466 41.915 1.00 36.00 595 GLU A CA 1
ATOM 4834 C C . GLU A 1 595 ? -62.407 -18.326 40.898 1.00 36.00 595 GLU A C 1
ATOM 4836 O O . GLU A 1 595 ? -62.925 -18.483 39.795 1.00 36.00 595 GLU A O 1
ATOM 4841 N N . SER A 1 596 ? -61.851 -17.176 41.280 1.00 45.75 596 SER A N 1
ATOM 4842 C CA . SER A 1 596 ? -60.855 -16.402 40.530 1.00 45.75 596 SER A CA 1
ATOM 4843 C C . SER A 1 596 ? -60.773 -16.641 39.011 1.00 45.75 596 SER A C 1
ATOM 4845 O O . SER A 1 596 ? -59.974 -17.429 38.508 1.00 45.75 596 SER A O 1
ATOM 4847 N N . ALA A 1 597 ? -61.521 -15.829 38.264 1.00 36.81 597 ALA A N 1
ATOM 4848 C CA . ALA A 1 597 ? -61.265 -15.544 36.857 1.00 36.81 597 ALA A CA 1
ATOM 4849 C C . ALA A 1 597 ? -61.178 -14.023 36.647 1.00 36.81 597 ALA A C 1
ATOM 4851 O O . ALA A 1 597 ? -62.085 -13.388 36.116 1.00 36.81 597 ALA A O 1
ATOM 4852 N N . ARG A 1 598 ? -60.055 -13.417 37.052 1.00 37.31 598 ARG A N 1
ATOM 4853 C CA . ARG A 1 598 ? -59.593 -12.141 36.479 1.00 37.31 598 ARG A CA 1
ATOM 4854 C C . ARG A 1 598 ? -58.420 -12.429 35.550 1.00 37.31 598 ARG A C 1
ATOM 4856 O O . ARG A 1 598 ? -57.259 -12.290 35.914 1.00 37.31 598 ARG A O 1
ATOM 4863 N N . LYS A 1 599 ? -58.756 -12.852 34.331 1.00 37.38 599 LYS A N 1
ATOM 4864 C CA . LYS A 1 599 ? -57.846 -12.874 33.185 1.00 37.38 599 LYS A CA 1
ATOM 4865 C C . LYS A 1 599 ? -58.231 -11.750 32.22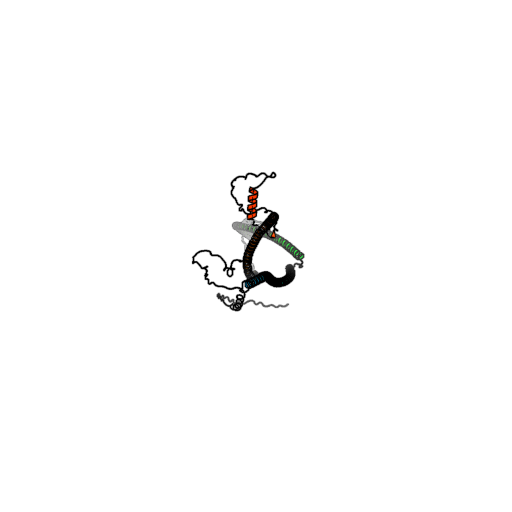1 1.00 37.38 599 LYS A C 1
ATOM 4867 O O . LYS A 1 599 ? -59.359 -11.687 31.748 1.00 37.38 599 LYS A O 1
ATOM 4872 N N . SER A 1 600 ? -57.224 -10.937 31.909 1.00 36.22 600 SER A N 1
ATOM 4873 C CA . SER A 1 600 ? -56.974 -10.365 30.582 1.00 36.22 600 SER A CA 1
ATOM 4874 C C . SER A 1 600 ? -57.843 -9.192 30.116 1.00 36.22 600 SER A C 1
ATOM 4876 O O . SER A 1 600 ? -58.803 -9.382 29.382 1.00 36.22 600 SER A O 1
ATOM 4878 N N . ARG A 1 601 ? -57.387 -7.964 30.398 1.00 35.97 601 ARG A N 1
ATOM 4879 C CA . ARG A 1 601 ? -57.432 -6.821 29.462 1.00 35.97 601 ARG A CA 1
ATOM 4880 C C . ARG A 1 601 ? -56.376 -5.791 29.869 1.00 35.97 601 ARG A C 1
ATOM 4882 O O . ARG A 1 601 ? -56.647 -4.957 30.718 1.00 35.97 601 ARG A O 1
ATOM 4889 N N . LEU A 1 602 ? -55.185 -5.892 29.279 1.00 33.12 602 LEU A N 1
ATOM 4890 C CA . LEU A 1 602 ? -54.263 -4.779 28.998 1.00 33.12 602 LEU A CA 1
ATOM 4891 C C . LEU A 1 602 ? -53.038 -5.339 28.259 1.00 33.12 602 LEU A C 1
ATOM 4893 O O . LEU A 1 602 ? -51.965 -5.533 28.813 1.00 33.12 602 LEU A O 1
ATOM 4897 N N . ILE A 1 603 ? -53.242 -5.648 26.981 1.00 39.66 603 ILE A N 1
ATOM 4898 C CA . ILE A 1 603 ? -52.182 -5.612 25.976 1.00 39.66 603 ILE A CA 1
ATOM 4899 C C . ILE A 1 603 ? -52.668 -4.575 24.978 1.00 39.66 603 ILE A C 1
ATOM 4901 O O . ILE A 1 603 ? -53.679 -4.810 24.331 1.00 39.66 603 ILE A O 1
ATOM 4905 N N . TYR A 1 604 ? -52.025 -3.414 24.951 1.00 38.94 604 TYR A N 1
ATOM 4906 C CA . TYR A 1 604 ? -51.584 -2.706 23.750 1.00 38.94 604 TYR A CA 1
ATOM 4907 C C . TYR A 1 604 ? -50.838 -1.445 24.198 1.00 38.94 604 TYR A C 1
ATOM 4909 O O . TYR A 1 604 ? -51.212 -0.811 25.179 1.00 38.94 604 TYR A O 1
ATOM 4917 N N . VAL A 1 605 ? -49.822 -1.093 23.410 1.00 41.72 605 VAL A N 1
ATOM 4918 C CA . VAL A 1 605 ? -48.921 0.064 23.527 1.00 41.72 605 VAL A CA 1
ATOM 4919 C C . VAL A 1 605 ? -47.685 -0.181 24.399 1.00 41.72 605 VAL A C 1
ATOM 4921 O O . VAL A 1 605 ? -47.682 0.103 25.587 1.00 41.72 605 VAL A O 1
ATOM 4924 N N . LEU A 1 606 ? -46.607 -0.648 23.756 1.00 34.91 606 LEU A N 1
ATOM 4925 C CA . LEU A 1 606 ? -45.260 -0.081 23.911 1.00 34.91 606 LEU A CA 1
ATOM 4926 C C . LEU A 1 606 ? -44.352 -0.532 22.748 1.00 34.91 606 LEU A C 1
ATOM 4928 O O . LEU A 1 606 ? -43.913 -1.671 22.660 1.00 34.91 606 LEU A O 1
ATOM 4932 N N . LEU A 1 607 ? -44.185 0.411 21.820 1.00 35.28 607 LEU A N 1
ATOM 4933 C CA . LEU A 1 607 ? -43.004 0.739 21.018 1.00 35.28 607 LEU A CA 1
ATOM 4934 C C . LEU A 1 607 ? -42.043 -0.391 20.610 1.00 35.28 607 LEU A C 1
ATOM 4936 O O . LEU A 1 607 ? -41.116 -0.777 21.316 1.00 35.28 607 LEU A O 1
ATOM 4940 N N . LYS A 1 608 ? -42.211 -0.768 19.344 1.00 33.03 608 LYS A N 1
ATOM 4941 C CA . LYS A 1 608 ? -41.192 -1.291 18.439 1.00 33.03 608 LYS A CA 1
ATOM 4942 C C . LYS A 1 608 ? -40.088 -0.224 18.274 1.00 33.03 608 LYS A C 1
ATOM 4944 O O . LYS A 1 608 ? -40.340 0.819 17.678 1.00 33.03 608 LYS A O 1
ATOM 4949 N N . VAL A 1 609 ? -38.888 -0.471 18.800 1.00 36.78 609 VAL A N 1
ATOM 4950 C CA . VAL A 1 609 ? -37.653 0.218 18.383 1.00 36.78 609 VAL A CA 1
ATOM 4951 C C . VAL A 1 609 ? -36.794 -0.832 17.690 1.00 36.78 609 VAL A C 1
ATOM 4953 O O . VAL A 1 609 ? -36.022 -1.555 18.312 1.00 36.78 609 VAL A O 1
ATOM 4956 N N . GLU A 1 610 ? -37.011 -0.966 16.384 1.00 33.84 610 GLU A N 1
ATOM 4957 C CA . GLU A 1 610 ? -36.104 -1.665 15.479 1.00 33.84 610 GLU A CA 1
ATOM 4958 C C . GLU A 1 610 ? -34.860 -0.787 15.302 1.00 33.84 610 GLU A C 1
ATOM 4960 O O . GLU A 1 610 ? -34.869 0.192 14.560 1.00 33.84 610 GLU A O 1
ATOM 4965 N N . ASN A 1 611 ? -33.776 -1.134 15.998 1.00 33.94 611 ASN A N 1
ATOM 4966 C CA . ASN A 1 611 ? -32.445 -0.675 15.623 1.00 33.94 611 ASN A CA 1
ATOM 4967 C C . ASN A 1 611 ? -32.027 -1.425 14.355 1.00 33.94 611 ASN A C 1
ATOM 4969 O O . ASN A 1 611 ? -31.545 -2.557 14.406 1.00 33.94 611 ASN A O 1
ATOM 4973 N N . HIS A 1 612 ? -32.213 -0.773 13.209 1.00 32.84 612 HIS A N 1
ATOM 4974 C CA . HIS A 1 612 ? -31.512 -1.099 11.976 1.00 32.84 612 HIS A CA 1
ATOM 4975 C C . HIS A 1 612 ? -30.006 -0.873 12.178 1.00 32.84 612 HIS A C 1
ATOM 4977 O O . HIS A 1 612 ? -29.508 0.240 12.030 1.00 32.84 612 HIS A O 1
ATOM 4983 N N . VAL A 1 613 ? -29.263 -1.938 12.479 1.00 35.19 613 VAL A N 1
ATOM 4984 C CA . VAL A 1 613 ? -27.832 -1.998 12.163 1.00 35.19 613 VAL A CA 1
ATOM 4985 C C . VAL A 1 613 ? -27.733 -2.526 10.738 1.00 35.19 613 VAL A C 1
ATOM 4987 O O . VAL A 1 613 ? -27.853 -3.722 10.483 1.00 35.19 613 VAL A O 1
ATOM 4990 N N . ALA A 1 614 ? -27.583 -1.600 9.794 1.00 35.19 614 ALA A N 1
ATOM 4991 C CA . ALA A 1 614 ? -27.234 -1.911 8.419 1.00 35.19 614 ALA A CA 1
ATOM 4992 C C . ALA A 1 614 ? -25.802 -2.468 8.387 1.00 35.19 614 ALA A C 1
ATOM 4994 O O . ALA A 1 614 ? -24.829 -1.722 8.460 1.00 35.19 614 ALA A O 1
ATOM 4995 N N . VAL A 1 615 ? -25.679 -3.789 8.282 1.00 35.84 615 VAL A N 1
ATOM 4996 C CA . VAL A 1 615 ? -24.450 -4.444 7.830 1.00 35.84 615 VAL A CA 1
ATOM 4997 C C . VAL A 1 615 ? -24.527 -4.495 6.307 1.00 35.84 615 VAL A C 1
ATOM 4999 O O . VAL A 1 615 ? -25.266 -5.298 5.745 1.00 35.84 615 VAL A O 1
ATOM 5002 N N . TYR A 1 616 ? -23.804 -3.598 5.638 1.00 37.16 616 TYR A N 1
ATOM 5003 C CA . TYR A 1 616 ? -23.537 -3.700 4.203 1.00 37.16 616 TYR A CA 1
ATOM 5004 C C . TYR A 1 616 ? -22.471 -4.780 3.963 1.00 37.16 616 TYR A C 1
ATOM 5006 O O . TYR A 1 616 ? -21.370 -4.650 4.501 1.00 37.16 616 TYR A O 1
ATOM 5014 N N . PRO A 1 617 ? -22.718 -5.794 3.116 1.00 44.84 617 PRO A N 1
ATOM 5015 C CA . PRO A 1 617 ? -21.652 -6.556 2.492 1.00 44.84 617 PRO A CA 1
ATOM 5016 C C . PRO A 1 617 ? -21.287 -5.864 1.173 1.00 44.84 617 PRO A C 1
ATOM 5018 O O . PRO A 1 617 ? -22.014 -5.966 0.185 1.00 44.84 617 PRO A O 1
ATOM 5021 N N . PHE A 1 618 ? -20.167 -5.139 1.143 1.00 36.00 618 PHE A N 1
ATOM 5022 C CA . PHE A 1 618 ? -19.582 -4.701 -0.124 1.00 36.00 618 PHE A CA 1
ATOM 5023 C C . PHE A 1 618 ? -18.750 -5.856 -0.686 1.00 36.00 618 PHE A C 1
ATOM 5025 O O . PHE A 1 618 ? -17.610 -6.092 -0.290 1.00 36.00 618 PHE A O 1
ATOM 5032 N N . ILE A 1 619 ? -19.382 -6.618 -1.573 1.00 42.53 619 ILE A N 1
ATOM 5033 C CA . ILE A 1 619 ? -18.728 -7.564 -2.472 1.00 42.53 619 ILE A CA 1
ATOM 5034 C C . ILE A 1 619 ? -17.988 -6.739 -3.527 1.00 42.53 619 ILE A C 1
ATOM 5036 O O . ILE A 1 619 ? -18.562 -5.848 -4.152 1.00 42.53 619 ILE A O 1
ATOM 5040 N N . GLY A 1 620 ? -16.700 -7.027 -3.692 1.00 42.41 620 GLY A N 1
ATOM 5041 C CA . GLY A 1 620 ? -15.859 -6.402 -4.697 1.00 42.41 620 GLY A CA 1
ATOM 5042 C C . GLY A 1 620 ? -16.265 -6.767 -6.122 1.00 42.41 620 GLY A C 1
ATOM 5043 O O . GLY A 1 620 ? -16.730 -7.869 -6.390 1.00 42.41 620 GLY A O 1
ATOM 5044 N N . THR A 1 621 ? -16.017 -5.839 -7.038 1.00 47.47 621 THR A N 1
ATOM 5045 C CA . THR A 1 621 ? -15.722 -6.120 -8.447 1.00 47.47 621 THR A CA 1
ATOM 5046 C C . THR A 1 621 ? -14.819 -4.998 -8.974 1.00 47.47 621 THR A C 1
ATOM 5048 O O . THR A 1 621 ? -15.194 -3.829 -8.952 1.00 47.47 621 THR A O 1
ATOM 5051 N N . LEU A 1 622 ? -13.603 -5.374 -9.378 1.00 52.03 622 LEU A N 1
ATOM 5052 C CA . LEU A 1 622 ? -12.708 -4.631 -10.278 1.00 52.03 622 LEU A CA 1
ATOM 5053 C C . LEU A 1 622 ? -12.981 -5.109 -11.717 1.00 52.03 622 LEU A C 1
ATOM 5055 O O . LEU A 1 622 ? -13.490 -6.223 -11.898 1.00 52.03 622 LEU A O 1
ATOM 5059 N N . PRO A 1 623 ? -12.702 -4.272 -12.727 1.00 51.09 623 PRO A N 1
ATOM 5060 C CA . PRO A 1 623 ? -11.392 -4.338 -13.396 1.00 51.09 623 PRO A CA 1
ATOM 5061 C C . PRO A 1 623 ? -10.414 -3.234 -13.000 1.00 51.09 623 PRO A C 1
ATOM 5063 O O . PRO A 1 623 ? -10.852 -2.065 -12.896 1.00 51.09 623 PRO A O 1
#

Secondary structure (DSSP, 8-state):
---------------------------------SSSSSSSSSSSSSSSSSSS--SS-----------SSS-SS-----------------------------TTTHHHHHHHHHHHHHHHHHHHHHHHHHHHHHHHHHHHHHHHHHHHHHHHHHHHHHHHHHHHHHHHHHHHHHHHHHHHHHHHHHHHHHHHHHHHHHHHHHHHHHHHHHHHHHHHHHHHHHHHHTT----SSHHHHHHHHHHHHHHHHHHHHHHHHHHHHHHHHHHHHHHHHHHHHHHHHHHHHHHHHHHHHHHHHHHHTTTHHHHHHHHHHHHHHHHHHHHHHHHTT--HHHHTTS-HHHHHHHHHHHHTT--------HHHHHHHHHHHHHHHHHHHHHHHHHHHHHHHHHHHHHHHHHHHHHHHHHHHHHHHHHHHHHHHHHHHHHHHHHHHHHHHHHHHHHHHHHHHHHHHHHHHHHHHHHHHHHHHHHHHHHHHHHHHHHHHHHHHHHHHHHHHHHHHHHHHHHHHHHHHHHHHHHHHHHHHHHHHHHHHHHHHHHHT--GGGSPPPPHHHHHHHHHHHHHTPBPTT-PBPPP--------------------------------------------

Foldseek 3Di:
DDDDDDDDDDDDDDDDDDDDDDDDDDDDDDDPDDPPPVVPPPPPPVPPPPPPDPPDDPDDDDDDDPDDPDPPDDDDDDDDDDDDDDDDDDDDDDDDDDDDDDPPVVVVVVVVVVVVVVVVVVVVVVVVVVVVVVVVVVVVVVVVVVVVVVVVVVVVVVVVVVVVVVVVVVVVVVVVVVVVVVVVVVVVVVVVVVVVVVVVVVVVVVVVVVVLQVVLVVLCVVCVVVVHRADSDPVRSVVSVVVVVVVVVVVVVVVVVVVVVVVVVVVVVVVVVVVVVVVVVVVVVVVVVVVVVVVVVVVVVVVVVVVVVVVVVLVVLLVVLLVVCVVLVNDSVVSVPDDNVRSVVVVVVSVVPDDDDDDDDPPVVVVVVVVVVVVVVVVVVVVVVVVVVVVVVVVVVVVVVVVVVVVVVVVVVVVVVVVVVVVVVVVVVVVVVVVVVVVVVVVVVVVVVVVVVVVVVVVVVVVVVVVVVVVVVVVVVVVVVVVVVVVVVVVVVVVVVVVVVVVVVVVVVVVVVVVVVVVVVVVVVVVVQVVQLVVLCVVCVVVVHDSVPDPRDDVVVVVVVVVVCVCQDDDPVGDGDDDDDDDDDDDDDDDDDDDDDPDDDDDDDDDDDPPPPDDDDPDDDDD

pLDDT: mean 74.18, std 24.82, range [26.31, 98.44]

Organism: Schistocephalus solidus (NCBI:txid70667)

Sequence (623 aa):
MLSRTSHAEVPGVFPTKLSTHFGDTVSVRTSRTWWLESMQFMNVLHWFQLQRTKDDLGGYLCLSNHSAESAIRKRVSSCIFRTLVMIHVTSLMSPRRIPHPRLSTIVGQSRENAAQMDELKDLLTAREKQVTELRQKTNHLTEELHQFKEADRESENAIMALEIARSREKTTQARVETLESQLQDARLQIIRLEEKAFKEDGRQKKAAVEQNKKFKQTIANIFAQGGWTCSTNDENILETARQLIAKFQLKSANCSRLESQNTTLRSRIEELERCVTESEKRIAKLNHENALQRERLNKTDVHTHVCGELTSMNEQFKEYLQRLAHSMSIEPLITSPMELYELEDFLLERVKRAPASSQQDIDGVSRLQQRIQRLQDQLASKDVQLQMWRQKATKSEEEVNSARKSETEALEKQSLAEQRALKAHRSETEVNKLREEILHLKADLKDSTDMQIRLEKEVMRATAMEDTVQRLEDIRQRQANKIGELVAILETQQAATARKILQRDEKQSTLTEEMQEHYKLVEELRKENVDLHNFQNVVGRLVGLRAENLPTPNHDIIQRLENVLRFVSFDEKGRRRPSPSSVRSVRYVSPKGFESARKSRLIYVLLKVENHVAVYPFIGTLP

Radius of gyration: 86.83 Å; chains: 1; bounding box: 189×79×272 Å

InterPro domains:
  IPR039139 Coiled-coil domain-containing protein 170-like [PTHR18863] (108-569)